Protein AF-A0A7S1CVJ6-F1 (afdb_monomer)

Sequence (421 aa):
GGTTYDSFAPVKKDFLSGALSEESLKKGLVDALNALLEPVRHHFTTNEHAKTLLEQVRRFKREGSSSTGSGVVKLVRRLNLVELGKVQPKSHLVVAPFPTATPTLQQAMTVLSQLRMTPTTTTTTAPRVLYLADWTARVVNACDADVKAITAFYDILVTALRALDPQLMESTTIVLQSEAILLDPSNYWVSVINVGRHFMLNHVMGEHMKDSDGVGEGVISRLMMVADVMGIEPASMALPADEVSSVVSNLVTRFYAEKLDGTTMQAPTITMNNGPLLLLHQRESIAHKTDNDEYFLLDDPKIAKSKMKKAFCEPGNTTFCPPITLSSTFCFPPSHGNDSLVIHRSPENGGDVAYTNQADLERDFGSGALHPGDLKAAASASMVSVLETVSKAIQSNNDANKGAKALKAFAKKKAKSKGKK

Structure (mmCIF, N/CA/C/O backbone):
data_AF-A0A7S1CVJ6-F1
#
_entry.id   AF-A0A7S1CVJ6-F1
#
loop_
_atom_site.group_PDB
_atom_site.id
_atom_site.type_symbol
_atom_site.label_atom_id
_atom_site.label_alt_id
_atom_site.label_comp_id
_atom_site.label_asym_id
_atom_site.label_entity_id
_atom_site.label_seq_id
_atom_site.pdbx_PDB_ins_code
_atom_site.Cartn_x
_atom_site.Cartn_y
_atom_site.Cartn_z
_atom_site.occupancy
_atom_site.B_iso_or_equiv
_atom_site.auth_seq_id
_atom_site.auth_comp_id
_atom_site.auth_asym_id
_atom_site.auth_atom_id
_atom_site.pdbx_PDB_model_num
ATOM 1 N N . GLY A 1 1 ? 64.429 -6.595 -43.659 1.00 52.88 1 GLY A N 1
ATOM 2 C CA . GLY A 1 1 ? 64.305 -8.054 -43.495 1.00 52.88 1 GLY A CA 1
ATOM 3 C C . GLY A 1 1 ? 63.113 -8.298 -42.608 1.00 52.88 1 GLY A C 1
ATOM 4 O O . GLY A 1 1 ? 63.052 -7.669 -41.564 1.00 52.88 1 GLY A O 1
ATOM 5 N N . GLY A 1 2 ? 62.122 -9.067 -43.055 1.00 71.88 2 GLY A N 1
ATOM 6 C CA . GLY A 1 2 ? 60.891 -9.268 -42.287 1.00 71.88 2 GLY A CA 1
ATOM 7 C C . GLY A 1 2 ? 61.152 -10.118 -41.046 1.00 71.88 2 GLY A C 1
ATOM 8 O O . GLY A 1 2 ? 61.259 -11.335 -41.159 1.00 71.88 2 GLY A O 1
ATOM 9 N N . THR A 1 3 ? 61.277 -9.484 -39.881 1.00 82.12 3 THR A N 1
ATOM 10 C CA . THR A 1 3 ? 61.295 -10.179 -38.589 1.00 82.12 3 THR A CA 1
ATOM 11 C C . THR A 1 3 ? 59.865 -10.582 -38.246 1.00 82.12 3 THR A C 1
ATOM 13 O O . THR A 1 3 ? 58.981 -9.728 -38.196 1.00 82.12 3 THR A O 1
ATOM 16 N N . THR A 1 4 ? 59.629 -11.875 -38.033 1.00 87.44 4 THR A N 1
ATOM 17 C CA . THR A 1 4 ? 58.337 -12.372 -37.544 1.00 87.44 4 THR A CA 1
ATOM 18 C C . THR A 1 4 ? 58.372 -12.415 -36.026 1.00 87.44 4 THR A C 1
ATOM 20 O O . THR A 1 4 ? 59.353 -12.866 -35.436 1.00 87.44 4 THR A O 1
ATOM 23 N N . TYR A 1 5 ? 57.310 -11.919 -35.400 1.00 88.56 5 TYR A N 1
ATOM 24 C CA . TYR A 1 5 ? 57.170 -11.890 -33.955 1.00 88.56 5 TYR A CA 1
ATOM 25 C C . TYR A 1 5 ? 55.996 -12.768 -33.526 1.00 88.56 5 TYR A C 1
ATOM 27 O O . TYR A 1 5 ? 54.845 -12.409 -33.754 1.00 88.56 5 TYR A O 1
ATOM 35 N N . ASP A 1 6 ? 56.281 -13.881 -32.852 1.00 88.88 6 ASP A N 1
ATOM 36 C CA . ASP A 1 6 ? 55.247 -14.838 -32.419 1.00 88.88 6 ASP A CA 1
ATOM 37 C C . ASP A 1 6 ? 54.726 -14.571 -30.998 1.00 88.88 6 ASP A C 1
ATOM 39 O O . ASP A 1 6 ? 53.837 -15.254 -30.494 1.00 88.88 6 ASP A O 1
ATOM 43 N N . SER A 1 7 ? 55.296 -13.582 -30.307 1.00 90.81 7 SER A N 1
ATOM 44 C CA . SER A 1 7 ? 54.853 -13.184 -28.974 1.00 90.81 7 SER A CA 1
ATOM 45 C C . SER A 1 7 ? 55.164 -11.720 -28.688 1.00 90.81 7 SER A C 1
ATOM 47 O O . SER A 1 7 ? 56.004 -11.087 -29.327 1.00 90.81 7 SER A O 1
ATOM 49 N N . PHE A 1 8 ? 54.477 -11.170 -27.689 1.00 92.94 8 PHE A N 1
ATOM 50 C CA . PHE A 1 8 ? 54.605 -9.767 -27.306 1.00 92.94 8 PHE A CA 1
ATOM 51 C C . PHE A 1 8 ? 56.007 -9.393 -26.793 1.00 92.94 8 PHE A C 1
ATOM 53 O O . PHE A 1 8 ? 56.494 -8.297 -27.070 1.00 92.94 8 PHE A O 1
ATOM 60 N N . ALA A 1 9 ? 56.667 -10.280 -26.041 1.00 95.31 9 ALA A N 1
ATOM 61 C CA . ALA A 1 9 ? 57.933 -9.960 -25.378 1.00 95.31 9 ALA A CA 1
ATOM 62 C C . ALA A 1 9 ? 59.070 -9.595 -26.366 1.00 95.31 9 ALA A C 1
ATOM 64 O O . ALA A 1 9 ? 59.722 -8.571 -26.147 1.00 95.31 9 ALA A O 1
ATOM 65 N N . PRO A 1 10 ? 59.273 -10.332 -27.475 1.00 92.50 10 PRO A N 1
ATOM 66 C CA . PRO A 1 10 ? 60.172 -9.941 -28.562 1.00 92.50 10 PRO A CA 1
ATOM 67 C C . PRO A 1 10 ? 59.823 -8.605 -29.238 1.00 92.50 10 PRO A C 1
ATOM 69 O O . PRO A 1 10 ? 60.713 -7.775 -29.398 1.00 92.50 10 PRO A O 1
ATOM 72 N N . VAL A 1 11 ? 58.543 -8.342 -29.550 1.00 92.62 11 VAL A N 1
ATOM 73 C CA . VAL A 1 11 ? 58.105 -7.056 -30.143 1.00 92.62 11 VAL A CA 1
ATOM 74 C C . VAL A 1 11 ? 58.477 -5.891 -29.229 1.00 92.62 11 VAL A C 1
ATOM 76 O O . VAL A 1 11 ? 59.042 -4.893 -29.670 1.00 92.62 11 VAL A O 1
ATOM 79 N N . LYS A 1 12 ? 58.182 -6.026 -27.928 1.00 93.75 12 LYS A N 1
ATOM 80 C CA . LYS A 1 12 ? 58.474 -5.003 -26.919 1.00 93.75 12 LYS A CA 1
ATOM 81 C C . LYS A 1 12 ? 59.975 -4.756 -26.792 1.00 93.75 12 LYS A C 1
ATOM 83 O O . LYS A 1 12 ? 60.391 -3.604 -26.708 1.00 93.75 12 LYS A O 1
ATOM 88 N N . LYS A 1 13 ? 60.779 -5.822 -26.754 1.00 94.75 13 LYS A N 1
ATOM 89 C CA . LYS A 1 13 ? 62.239 -5.726 -26.648 1.00 94.75 13 LYS A CA 1
ATOM 90 C C . LYS A 1 13 ? 62.827 -4.963 -27.835 1.00 94.75 13 LYS A C 1
ATOM 92 O O . LYS A 1 13 ? 63.611 -4.044 -27.619 1.00 94.75 13 LYS A O 1
ATOM 97 N N . ASP A 1 14 ? 62.428 -5.323 -29.051 1.00 93.50 14 ASP A N 1
ATOM 98 C CA . ASP A 1 14 ? 62.979 -4.738 -30.274 1.00 93.50 14 ASP A CA 1
ATOM 99 C C . ASP A 1 14 ? 62.490 -3.308 -30.509 1.00 93.50 14 ASP A C 1
ATOM 101 O O . ASP A 1 14 ? 63.237 -2.469 -31.005 1.00 93.50 14 ASP A O 1
ATOM 105 N N . PHE A 1 15 ? 61.263 -2.992 -30.094 1.00 93.69 15 PHE A N 1
ATOM 106 C CA . PHE A 1 15 ? 60.769 -1.620 -30.114 1.00 93.69 15 PHE A CA 1
ATOM 107 C C . PHE A 1 15 ? 61.536 -0.723 -29.128 1.00 93.69 15 PHE A C 1
ATOM 109 O O . PHE A 1 15 ? 61.982 0.360 -29.496 1.00 93.69 15 PHE A O 1
ATOM 116 N N . LEU A 1 16 ? 61.755 -1.185 -27.889 1.00 94.81 16 LEU A N 1
ATOM 117 C CA . LEU A 1 16 ? 62.480 -0.416 -26.866 1.00 94.81 16 LEU A CA 1
ATOM 118 C C . LEU A 1 16 ? 63.979 -0.265 -27.161 1.00 94.81 16 LEU A C 1
ATOM 120 O O . LEU A 1 16 ? 64.583 0.710 -26.723 1.00 94.81 16 LEU A O 1
ATOM 124 N N . SER A 1 17 ? 64.583 -1.212 -27.882 1.00 94.31 17 SER A N 1
ATOM 125 C CA . SER A 1 17 ? 65.990 -1.133 -28.290 1.00 94.31 17 SER A CA 1
ATOM 126 C C . SER A 1 17 ? 66.219 -0.270 -29.538 1.00 94.31 17 SER A C 1
ATOM 128 O O . SER A 1 17 ? 67.367 -0.064 -29.925 1.00 94.31 17 SER A O 1
ATOM 130 N N . GLY A 1 18 ? 65.149 0.223 -30.176 1.00 92.06 18 GLY A N 1
ATOM 131 C CA . GLY A 1 18 ? 65.205 0.964 -31.440 1.00 92.06 18 GLY A CA 1
ATOM 132 C C . GLY A 1 18 ? 65.397 0.082 -32.680 1.00 92.06 18 GLY A C 1
ATOM 133 O O . GLY A 1 18 ? 65.480 0.606 -33.789 1.00 92.06 18 GLY A O 1
ATOM 134 N N . ALA A 1 19 ? 65.444 -1.245 -32.516 1.00 90.94 19 ALA A N 1
ATOM 135 C CA . ALA A 1 19 ? 65.554 -2.204 -33.615 1.00 90.94 19 ALA A CA 1
ATOM 136 C C . ALA A 1 19 ? 64.260 -2.311 -34.448 1.00 90.94 19 ALA A C 1
ATOM 138 O O . ALA A 1 19 ? 64.316 -2.622 -35.637 1.00 90.94 19 ALA A O 1
ATOM 139 N N . LEU A 1 20 ? 63.103 -2.019 -33.845 1.00 90.38 20 LEU A N 1
ATOM 140 C CA . LEU A 1 20 ? 61.812 -1.877 -34.515 1.00 90.38 20 LEU A CA 1
ATOM 141 C C . LEU A 1 20 ? 61.355 -0.415 -34.439 1.00 90.38 20 LEU A C 1
ATOM 143 O O . LEU A 1 20 ? 61.120 0.106 -33.352 1.00 90.38 20 LEU A O 1
ATOM 147 N N . SER A 1 21 ? 61.198 0.248 -35.589 1.00 93.19 21 SER A N 1
ATOM 148 C CA . SER A 1 21 ? 60.715 1.634 -35.628 1.00 93.19 21 SER A CA 1
ATOM 149 C C . SER A 1 21 ? 59.211 1.735 -35.351 1.00 93.19 21 SER A C 1
ATOM 151 O O . SER A 1 21 ? 58.447 0.812 -35.642 1.00 93.19 21 SER A O 1
ATOM 153 N N . GLU A 1 22 ? 58.764 2.889 -34.847 1.00 95.12 22 GLU A N 1
ATOM 154 C CA . GLU A 1 22 ? 57.338 3.205 -34.658 1.00 95.12 22 GLU A CA 1
ATOM 155 C C . GLU A 1 22 ? 56.528 3.019 -35.946 1.00 95.12 22 GLU A C 1
ATOM 157 O O . GLU A 1 22 ? 55.442 2.442 -35.921 1.00 95.12 22 GLU A O 1
ATOM 162 N N . GLU A 1 23 ? 57.073 3.463 -37.078 1.00 94.25 23 GLU A N 1
ATOM 163 C CA . GLU A 1 23 ? 56.439 3.321 -38.388 1.00 94.25 23 GLU A CA 1
ATOM 164 C C . GLU A 1 23 ? 56.254 1.848 -38.772 1.00 94.25 23 GLU A C 1
ATOM 166 O O . GLU A 1 23 ? 55.163 1.443 -39.174 1.00 94.25 23 GLU A O 1
ATOM 171 N N . SER A 1 24 ? 57.291 1.026 -38.582 1.00 90.69 24 SER A N 1
ATOM 172 C CA . SER A 1 24 ? 57.249 -0.404 -38.906 1.00 90.69 24 SER A CA 1
ATOM 173 C C . SER A 1 24 ? 56.272 -1.159 -38.007 1.00 90.69 24 SER A C 1
ATOM 175 O O . SER A 1 24 ? 55.518 -2.004 -38.490 1.00 90.69 24 SER A O 1
ATOM 177 N N . LEU A 1 25 ? 56.238 -0.820 -36.714 1.00 92.00 25 LEU A N 1
ATOM 178 C CA . LEU A 1 25 ? 55.293 -1.395 -35.760 1.00 92.00 25 LEU A CA 1
ATOM 179 C C . LEU A 1 25 ? 53.846 -1.022 -36.108 1.00 92.00 25 LEU A C 1
ATOM 181 O O . LEU A 1 25 ? 52.986 -1.901 -36.169 1.00 92.00 25 LEU A O 1
ATOM 185 N N . LYS A 1 26 ? 53.567 0.263 -36.378 1.00 94.81 26 LYS A N 1
ATOM 186 C CA . LYS A 1 26 ? 52.229 0.718 -36.791 1.00 94.81 26 LYS A CA 1
ATOM 187 C C . LYS A 1 26 ? 51.793 0.059 -38.092 1.00 94.81 26 LYS A C 1
ATOM 189 O O . LYS A 1 26 ? 50.651 -0.377 -38.179 1.00 94.81 26 LYS A O 1
ATOM 194 N N . LYS A 1 27 ? 52.686 -0.048 -39.078 1.00 93.38 27 LYS A N 1
ATOM 195 C CA . LYS A 1 27 ? 52.392 -0.696 -40.360 1.00 93.38 27 LYS A CA 1
ATOM 196 C C . LYS A 1 27 ? 52.044 -2.173 -40.180 1.00 93.38 27 LYS A C 1
ATOM 198 O O . LYS A 1 27 ? 50.977 -2.591 -40.616 1.00 93.38 27 LYS A O 1
ATOM 203 N N . GLY A 1 28 ? 52.876 -2.927 -39.458 1.00 91.69 28 GLY A N 1
ATOM 204 C CA . GLY A 1 28 ? 52.599 -4.335 -39.159 1.00 91.69 28 GLY A CA 1
ATOM 205 C C . GLY A 1 28 ? 51.287 -4.529 -38.393 1.00 91.69 28 GLY A C 1
ATOM 206 O O . GLY A 1 28 ? 50.526 -5.449 -38.687 1.00 91.69 28 GLY A O 1
ATOM 207 N N . LEU A 1 29 ? 50.970 -3.622 -37.461 1.00 92.31 29 LEU A N 1
ATOM 208 C CA . LEU A 1 29 ? 49.693 -3.632 -36.749 1.00 92.31 29 LEU A CA 1
ATOM 209 C C . LEU A 1 29 ? 48.504 -3.324 -37.673 1.00 92.31 29 LEU A C 1
ATOM 211 O O . LEU A 1 29 ? 47.480 -3.992 -37.571 1.00 92.31 29 LEU A O 1
ATOM 215 N N . VAL A 1 30 ? 48.617 -2.341 -38.570 1.00 96.00 30 VAL A N 1
ATOM 216 C CA . VAL A 1 30 ? 47.571 -2.015 -39.556 1.00 96.00 30 VAL A CA 1
ATOM 217 C C . VAL A 1 30 ? 47.291 -3.210 -40.461 1.00 96.00 30 VAL A C 1
ATOM 219 O O . VAL A 1 30 ? 46.125 -3.541 -40.676 1.00 96.00 30 VAL A O 1
ATOM 222 N N . ASP A 1 31 ? 48.333 -3.883 -40.944 1.00 93.69 31 ASP A N 1
ATOM 223 C CA . ASP A 1 31 ? 48.201 -5.057 -41.807 1.00 93.69 31 ASP A CA 1
ATOM 224 C C . ASP A 1 31 ? 47.514 -6.213 -41.063 1.00 93.69 31 ASP A C 1
ATOM 226 O O . ASP A 1 31 ? 46.542 -6.786 -41.563 1.00 93.69 31 ASP A O 1
ATOM 230 N N . ALA A 1 32 ? 47.937 -6.488 -39.824 1.00 92.31 32 ALA A N 1
ATOM 231 C CA . ALA A 1 32 ? 47.310 -7.497 -38.973 1.00 92.31 32 ALA A CA 1
ATOM 232 C C . ALA A 1 32 ? 45.837 -7.168 -38.663 1.00 92.31 32 ALA A C 1
ATOM 234 O O . ALA A 1 32 ? 44.971 -8.036 -38.770 1.00 92.31 32 ALA A O 1
ATOM 235 N N . LEU A 1 33 ? 45.521 -5.912 -38.326 1.00 96.44 33 LEU A N 1
ATOM 236 C CA . LEU A 1 33 ? 44.147 -5.471 -38.065 1.00 96.44 33 LEU A CA 1
ATOM 237 C C . LEU A 1 33 ? 43.274 -5.544 -39.318 1.00 96.44 33 LEU A C 1
ATOM 239 O O . LEU A 1 33 ? 42.121 -5.954 -39.229 1.00 96.44 33 LEU A O 1
ATOM 243 N N . ASN A 1 34 ? 43.798 -5.167 -40.485 1.00 96.56 34 ASN A N 1
ATOM 244 C CA . ASN A 1 34 ? 43.068 -5.283 -41.742 1.00 96.56 34 ASN A CA 1
ATOM 245 C C . ASN A 1 34 ? 42.737 -6.741 -42.050 1.00 96.56 34 ASN A C 1
ATOM 247 O O . ASN A 1 34 ? 41.580 -7.028 -42.341 1.00 96.56 34 ASN A O 1
ATOM 251 N N . ALA A 1 35 ? 43.704 -7.652 -41.910 1.00 95.94 35 ALA A N 1
ATOM 252 C CA . ALA A 1 35 ? 43.475 -9.080 -42.103 1.00 95.94 35 ALA A CA 1
ATOM 253 C C . ALA A 1 35 ? 42.419 -9.634 -41.130 1.00 95.94 35 ALA A C 1
ATOM 255 O O . ALA A 1 35 ? 41.528 -10.373 -41.543 1.00 95.94 35 ALA A O 1
ATOM 256 N N . LEU A 1 36 ? 42.470 -9.233 -39.854 1.00 96.88 36 LEU A N 1
ATOM 257 C CA . LEU A 1 36 ? 41.493 -9.648 -38.840 1.00 96.88 36 LEU A CA 1
ATOM 258 C C . LEU A 1 36 ? 40.083 -9.095 -39.099 1.00 96.88 36 LEU A C 1
ATOM 260 O O . LEU A 1 36 ? 39.096 -9.780 -38.837 1.00 96.88 36 LEU A O 1
ATOM 264 N N . LEU A 1 37 ? 39.972 -7.858 -39.589 1.00 96.81 37 LEU A N 1
ATOM 265 C CA . LEU A 1 37 ? 38.686 -7.199 -39.833 1.00 96.81 37 LEU A CA 1
ATOM 266 C C . LEU A 1 37 ? 38.072 -7.553 -41.191 1.00 96.81 37 LEU A C 1
ATOM 268 O O . LEU A 1 37 ? 36.874 -7.337 -41.377 1.00 96.81 37 LEU A O 1
ATOM 272 N N . GLU A 1 38 ? 38.852 -8.079 -42.136 1.00 97.25 38 GLU A N 1
ATOM 273 C CA . GLU A 1 38 ? 38.389 -8.345 -43.499 1.00 97.25 38 GLU A CA 1
ATOM 274 C C . GLU A 1 38 ? 37.181 -9.294 -43.567 1.00 97.25 38 GLU A C 1
ATOM 276 O O . GLU A 1 38 ? 36.209 -8.938 -44.235 1.00 97.25 38 GLU A O 1
ATOM 281 N N . PRO A 1 39 ? 37.121 -10.418 -42.822 1.00 97.56 39 PRO A N 1
ATOM 282 C CA . PRO A 1 39 ? 35.926 -11.264 -42.809 1.00 97.56 39 PRO A CA 1
ATOM 283 C C . PRO A 1 39 ? 34.662 -10.522 -42.342 1.00 97.56 39 PRO A C 1
ATOM 285 O O . PRO A 1 39 ? 33.573 -10.742 -42.873 1.00 97.56 39 PRO A O 1
ATOM 288 N N . VAL A 1 40 ? 34.798 -9.598 -41.381 1.00 96.56 40 VAL A N 1
ATOM 289 C CA . VAL A 1 40 ? 33.684 -8.768 -40.891 1.00 96.56 40 VAL A CA 1
ATOM 290 C C . VAL A 1 40 ? 33.264 -7.761 -41.961 1.00 96.56 40 VAL A C 1
ATOM 292 O O . VAL A 1 40 ? 32.075 -7.639 -42.252 1.00 96.56 40 VAL A O 1
ATOM 295 N N . ARG A 1 41 ? 34.224 -7.068 -42.590 1.00 96.00 41 ARG A N 1
ATOM 296 C CA . ARG A 1 41 ? 33.953 -6.133 -43.697 1.00 96.00 41 ARG A CA 1
ATOM 297 C C . ARG A 1 41 ? 33.228 -6.839 -44.834 1.00 96.00 41 ARG A C 1
ATOM 299 O O . ARG A 1 41 ? 32.205 -6.338 -45.290 1.00 96.00 41 ARG A O 1
ATOM 306 N N . HIS A 1 42 ? 33.714 -8.015 -45.217 1.00 96.38 42 HIS A N 1
ATOM 307 C CA . HIS A 1 42 ? 33.117 -8.847 -46.248 1.00 96.38 42 HIS A CA 1
ATOM 308 C C . HIS A 1 42 ? 31.670 -9.240 -45.913 1.00 96.38 42 HIS A C 1
ATOM 310 O O . HIS A 1 42 ? 30.793 -9.153 -46.769 1.00 96.38 42 HIS A O 1
ATOM 316 N N . HIS A 1 43 ? 31.370 -9.608 -44.663 1.00 96.62 43 HIS A N 1
ATOM 317 C CA . HIS A 1 43 ? 29.996 -9.917 -44.254 1.00 96.62 43 HIS A CA 1
ATOM 318 C C . HIS A 1 43 ? 29.057 -8.705 -44.391 1.00 96.62 43 HIS A C 1
ATOM 320 O O . HIS A 1 43 ? 27.960 -8.829 -44.931 1.00 96.62 43 HIS A O 1
ATOM 326 N N . PHE A 1 44 ? 29.496 -7.516 -43.965 1.00 97.00 44 PHE A N 1
ATOM 327 C CA . PHE A 1 44 ? 28.702 -6.284 -44.064 1.00 97.00 44 PHE A CA 1
ATOM 328 C C . PHE A 1 44 ? 28.581 -5.718 -45.491 1.00 97.00 44 PHE A C 1
ATOM 330 O O . PHE A 1 44 ? 27.743 -4.843 -45.715 1.00 97.00 44 PHE A O 1
ATOM 337 N N . THR A 1 45 ? 29.388 -6.182 -46.451 1.00 94.25 45 THR A N 1
ATOM 338 C CA . THR A 1 45 ? 29.253 -5.816 -47.873 1.00 94.25 45 THR A CA 1
ATOM 339 C C . THR A 1 45 ? 28.422 -6.811 -48.673 1.00 94.25 45 THR A C 1
ATOM 341 O O . THR A 1 45 ? 27.754 -6.398 -49.616 1.00 94.25 45 THR A O 1
ATOM 344 N N . THR A 1 46 ? 28.446 -8.095 -48.310 1.00 95.56 46 THR A N 1
ATOM 345 C CA . THR A 1 46 ? 27.785 -9.173 -49.070 1.00 95.56 46 THR A CA 1
ATOM 346 C C . THR A 1 46 ? 26.418 -9.581 -48.526 1.00 95.56 46 THR A C 1
ATOM 348 O O . THR A 1 46 ? 25.630 -10.182 -49.253 1.00 95.56 46 THR A O 1
ATOM 351 N N . ASN A 1 47 ? 26.102 -9.262 -47.268 1.00 97.69 47 ASN A N 1
ATOM 352 C CA . ASN A 1 47 ? 24.804 -9.552 -46.668 1.00 97.69 47 ASN A CA 1
ATOM 353 C C . ASN A 1 47 ? 23.921 -8.292 -46.617 1.00 97.69 47 ASN A C 1
ATOM 355 O O . ASN A 1 47 ? 24.200 -7.357 -45.865 1.00 97.69 47 ASN A O 1
ATOM 359 N N . GLU A 1 48 ? 22.821 -8.287 -47.375 1.00 95.19 48 GLU A N 1
ATOM 360 C CA . GLU A 1 48 ? 21.907 -7.136 -47.487 1.00 95.19 48 GLU A CA 1
ATOM 361 C C . GLU A 1 48 ? 21.275 -6.714 -46.148 1.00 95.19 48 GLU A C 1
ATOM 363 O O . GLU A 1 48 ? 21.128 -5.521 -45.867 1.00 95.19 48 GLU A O 1
ATOM 368 N N . HIS A 1 49 ? 20.953 -7.669 -45.269 1.00 94.62 49 HIS A N 1
ATOM 369 C CA . HIS A 1 49 ? 20.409 -7.355 -43.947 1.00 94.62 49 HIS A CA 1
ATOM 370 C C . HIS A 1 49 ? 21.467 -6.685 -43.054 1.00 94.62 49 HIS A C 1
ATOM 372 O O . HIS A 1 49 ? 21.205 -5.642 -42.455 1.00 94.62 49 HIS A O 1
ATOM 378 N N . ALA A 1 50 ? 22.690 -7.223 -43.012 1.00 94.50 50 ALA A N 1
ATOM 379 C CA . ALA A 1 50 ? 23.796 -6.634 -42.255 1.00 94.50 50 ALA A CA 1
ATOM 380 C C . ALA A 1 50 ? 24.165 -5.231 -42.766 1.00 94.50 50 ALA A C 1
ATOM 382 O O . ALA A 1 50 ? 24.373 -4.312 -41.970 1.00 94.50 50 ALA A O 1
ATOM 383 N N . LYS A 1 51 ? 24.191 -5.041 -44.089 1.00 94.69 51 LYS A N 1
ATOM 384 C CA . LYS A 1 51 ? 24.414 -3.742 -44.732 1.00 94.69 51 LYS A CA 1
ATOM 385 C C . LYS A 1 51 ? 23.367 -2.714 -44.299 1.00 94.69 51 LYS A C 1
ATOM 387 O O . LYS A 1 51 ? 23.728 -1.618 -43.870 1.00 94.69 51 LYS A O 1
ATOM 392 N N . THR A 1 52 ? 22.092 -3.109 -44.308 1.00 94.81 52 THR A N 1
ATOM 393 C CA . THR A 1 52 ? 20.974 -2.277 -43.836 1.00 94.81 52 THR A CA 1
ATOM 394 C C . THR A 1 52 ? 21.152 -1.867 -42.368 1.00 94.81 52 THR A C 1
ATOM 396 O O . THR A 1 52 ? 21.022 -0.689 -42.030 1.00 94.81 52 THR A O 1
ATOM 399 N N . LEU A 1 53 ? 21.518 -2.806 -41.488 1.00 94.25 53 LEU A N 1
ATOM 400 C CA . LEU A 1 53 ? 21.787 -2.513 -40.073 1.00 94.25 53 LEU A CA 1
ATOM 401 C C . LEU A 1 53 ? 22.959 -1.533 -39.897 1.00 94.25 53 LEU A C 1
ATOM 403 O O . LEU A 1 53 ? 22.880 -0.598 -39.097 1.00 94.25 53 LEU A O 1
ATOM 407 N N . LEU A 1 54 ? 24.043 -1.701 -40.658 1.00 93.12 54 LEU A N 1
ATOM 408 C CA . LEU A 1 54 ? 25.196 -0.799 -40.611 1.00 93.12 54 LEU A CA 1
ATOM 409 C C . LEU A 1 54 ? 24.830 0.621 -41.065 1.00 93.12 54 LEU A C 1
ATOM 411 O O . LEU A 1 54 ? 25.298 1.601 -40.479 1.00 93.12 54 LEU A O 1
ATOM 415 N N . GLU A 1 55 ? 23.984 0.755 -42.083 1.00 91.88 55 GLU A N 1
ATOM 416 C CA . GLU A 1 55 ? 23.467 2.048 -42.535 1.00 91.88 55 GLU A CA 1
ATOM 417 C C . GLU A 1 55 ? 22.597 2.730 -41.473 1.00 91.88 55 GLU A C 1
ATOM 419 O O . GLU A 1 55 ? 22.763 3.933 -41.240 1.00 91.88 55 GLU A O 1
ATOM 424 N N . GLN A 1 56 ? 21.748 1.972 -40.772 1.00 90.19 56 GLN A N 1
ATOM 425 C CA . GLN A 1 56 ? 20.966 2.473 -39.637 1.00 90.19 56 GLN A CA 1
ATOM 426 C C . GLN A 1 56 ? 21.867 2.971 -38.499 1.00 90.19 56 GLN A C 1
ATOM 428 O O . GLN A 1 56 ? 21.703 4.096 -38.030 1.00 90.19 56 GLN A O 1
ATOM 433 N N . VAL A 1 57 ? 22.885 2.200 -38.102 1.00 90.00 57 VAL A N 1
ATOM 434 C CA . VAL A 1 57 ? 23.851 2.621 -37.068 1.00 90.00 57 VAL A CA 1
ATOM 435 C C . VAL A 1 57 ? 24.601 3.887 -37.493 1.00 90.00 57 VAL A C 1
ATOM 437 O O . VAL A 1 57 ? 24.764 4.823 -36.705 1.00 90.00 57 VAL A O 1
ATOM 440 N N . ARG A 1 58 ? 25.027 3.966 -38.760 1.00 90.62 58 ARG A N 1
ATOM 441 C CA . ARG A 1 58 ? 25.663 5.171 -39.316 1.00 90.62 58 ARG A CA 1
ATOM 442 C C . ARG A 1 58 ? 24.718 6.371 -39.302 1.00 90.62 58 ARG A C 1
ATOM 444 O O . ARG A 1 58 ? 25.178 7.485 -39.065 1.00 90.62 58 ARG A O 1
ATOM 451 N N . ARG A 1 59 ? 23.421 6.162 -39.542 1.00 89.50 59 ARG A N 1
ATOM 452 C CA . ARG A 1 59 ? 22.394 7.204 -39.447 1.00 89.50 59 ARG A CA 1
ATOM 453 C C . ARG A 1 59 ? 22.258 7.723 -38.018 1.00 89.50 59 ARG A C 1
ATOM 455 O O . ARG A 1 59 ? 22.378 8.928 -37.832 1.00 89.50 59 ARG A O 1
ATOM 462 N N . PHE A 1 60 ? 22.149 6.846 -37.022 1.00 85.75 60 PHE A N 1
ATOM 463 C CA . PHE A 1 60 ? 22.103 7.258 -35.613 1.00 85.75 60 PHE A CA 1
ATOM 464 C C . PHE A 1 60 ? 23.346 8.042 -35.187 1.00 85.75 60 PHE A C 1
ATOM 466 O O . PHE A 1 60 ? 23.236 9.016 -34.450 1.00 85.75 60 PHE A O 1
ATOM 473 N N . LYS A 1 61 ? 24.531 7.684 -35.701 1.00 84.38 61 LYS A N 1
ATOM 474 C CA . LYS A 1 61 ? 25.762 8.449 -35.451 1.00 84.38 61 LYS A CA 1
ATOM 475 C C . LYS A 1 61 ? 25.714 9.868 -36.037 1.00 84.38 61 LYS A C 1
ATOM 477 O O . LYS A 1 61 ? 26.311 10.768 -35.460 1.00 84.38 61 LYS A O 1
ATOM 482 N N . ARG A 1 62 ? 25.027 10.070 -37.169 1.00 86.19 62 ARG A N 1
ATOM 483 C CA . ARG A 1 62 ? 24.830 11.399 -37.780 1.00 86.19 62 ARG A CA 1
ATOM 484 C C . ARG A 1 62 ? 23.765 12.219 -37.053 1.00 86.19 62 ARG A C 1
ATOM 486 O O . ARG A 1 62 ? 23.926 13.421 -36.912 1.00 86.19 62 ARG A O 1
ATOM 493 N N . GLU A 1 63 ? 22.699 11.568 -36.597 1.00 79.31 63 GLU A N 1
ATOM 494 C CA . GLU A 1 63 ? 21.602 12.202 -35.849 1.00 79.31 63 GLU A CA 1
ATOM 495 C C . GLU A 1 63 ? 21.981 12.483 -34.377 1.00 79.31 63 GLU A C 1
ATOM 497 O O . GLU A 1 63 ? 21.384 13.329 -33.710 1.00 79.31 63 GLU A O 1
ATOM 502 N N . GLY A 1 64 ? 23.006 11.802 -33.860 1.00 57.81 64 GLY A N 1
ATOM 503 C CA . GLY A 1 64 ? 23.487 11.912 -32.486 1.00 57.81 64 GLY A CA 1
ATOM 504 C C . GLY A 1 64 ? 24.279 13.188 -32.203 1.00 57.81 64 GLY A C 1
ATOM 505 O O . GLY A 1 64 ? 25.503 13.139 -32.124 1.00 57.81 64 GLY A O 1
ATOM 506 N N . SER A 1 65 ? 23.580 14.318 -32.046 1.00 53.69 65 SER A N 1
ATOM 507 C CA . SER A 1 65 ? 23.938 15.483 -31.191 1.00 53.69 65 SER A CA 1
ATOM 508 C C . SER A 1 65 ? 22.969 16.670 -31.336 1.00 53.69 65 SER A C 1
ATOM 510 O O . SER A 1 65 ? 23.039 17.605 -30.545 1.00 53.69 65 SER A O 1
ATOM 512 N N . SER A 1 66 ? 22.023 16.635 -32.281 1.00 52.75 66 SER A N 1
ATOM 513 C CA . SER A 1 66 ? 20.985 17.666 -32.427 1.00 52.75 66 SER A CA 1
ATOM 514 C C . SER A 1 66 ? 19.614 17.033 -32.675 1.00 52.75 66 SER A C 1
ATOM 516 O O . SER A 1 66 ? 19.229 16.719 -33.793 1.00 52.75 66 SER A O 1
ATOM 518 N N . SER A 1 67 ? 18.848 16.822 -31.607 1.00 48.91 67 SER A N 1
ATOM 519 C CA . SER A 1 67 ? 17.403 16.591 -31.729 1.00 48.91 67 SER A CA 1
ATOM 520 C C . SER A 1 67 ? 16.654 17.305 -30.610 1.00 48.91 67 SER A C 1
ATOM 522 O O . SER A 1 67 ? 15.983 16.716 -29.767 1.00 48.91 67 SER A O 1
ATOM 524 N N . THR A 1 68 ? 16.765 18.629 -30.620 1.00 45.91 68 THR A N 1
ATOM 525 C CA . THR A 1 68 ? 15.670 19.491 -30.185 1.00 45.91 68 THR A CA 1
ATOM 526 C C . THR A 1 68 ? 14.614 19.518 -31.290 1.00 45.91 68 THR A C 1
ATOM 528 O O . THR A 1 68 ? 14.893 19.914 -32.414 1.00 45.91 68 THR A O 1
ATOM 531 N N . GLY A 1 69 ? 13.392 19.108 -30.945 1.00 50.94 69 GLY A N 1
ATOM 532 C CA . GLY A 1 69 ? 12.172 19.518 -31.640 1.00 50.94 69 GLY A CA 1
ATOM 533 C C . GLY A 1 69 ? 11.859 18.823 -32.965 1.00 50.94 69 GLY A C 1
ATOM 534 O O . GLY A 1 69 ? 12.071 19.383 -34.033 1.00 50.94 69 GLY A O 1
ATOM 535 N N . SER A 1 70 ? 11.180 17.678 -32.904 1.00 42.72 70 SER A N 1
ATOM 536 C CA . SER A 1 70 ? 10.112 17.417 -33.876 1.00 42.72 70 SER A CA 1
ATOM 537 C C . SER A 1 70 ? 8.795 17.517 -33.121 1.00 42.72 70 SER A C 1
ATOM 539 O O . SER A 1 70 ? 8.631 16.801 -32.135 1.00 42.72 70 SER A O 1
ATOM 541 N N . GLY A 1 71 ? 7.879 18.382 -33.567 1.00 47.09 71 GLY A N 1
ATOM 542 C CA . GLY A 1 71 ? 6.527 18.581 -33.018 1.00 47.09 71 GLY A CA 1
ATOM 543 C C . GLY A 1 71 ? 5.586 17.378 -33.175 1.00 47.09 71 GLY A C 1
ATOM 544 O O . GLY A 1 71 ? 4.393 17.542 -33.398 1.00 47.09 71 GLY A O 1
ATOM 545 N N . VAL A 1 72 ? 6.128 16.165 -33.094 1.00 49.34 72 VAL A N 1
ATOM 546 C CA . VAL A 1 72 ? 5.383 14.922 -32.948 1.00 49.34 72 VAL A CA 1
ATOM 547 C C . VAL A 1 72 ? 5.068 14.794 -31.463 1.00 49.34 72 VAL A C 1
ATOM 549 O O . VAL A 1 72 ? 5.994 14.760 -30.651 1.00 49.34 72 VAL A O 1
ATOM 552 N N . VAL A 1 73 ? 3.780 14.735 -31.107 1.00 52.06 73 VAL A N 1
ATOM 553 C CA . VAL A 1 73 ? 3.343 14.404 -29.742 1.00 52.06 73 VAL A CA 1
ATOM 554 C C . VAL A 1 73 ? 4.069 13.127 -29.333 1.00 52.06 73 VAL A C 1
ATOM 556 O O . VAL A 1 73 ? 3.928 12.080 -29.970 1.00 52.06 73 VAL A O 1
ATOM 559 N N . LYS A 1 74 ? 4.936 13.235 -28.329 1.00 61.09 74 LYS A N 1
ATOM 560 C CA . LYS A 1 74 ? 5.818 12.143 -27.939 1.00 61.09 74 LYS A CA 1
ATOM 561 C C . LYS A 1 74 ? 4.968 11.109 -27.214 1.00 61.09 74 LYS A C 1
ATOM 563 O O . LYS A 1 74 ? 4.655 11.286 -26.045 1.00 61.09 74 LYS A O 1
ATOM 568 N N . LEU A 1 75 ? 4.579 10.043 -27.915 1.00 66.94 75 LEU A N 1
ATOM 569 C CA . LEU A 1 75 ? 3.805 8.957 -27.319 1.00 66.94 75 LEU A CA 1
ATOM 570 C C . LEU A 1 75 ? 4.536 8.433 -26.074 1.00 66.94 75 LEU A C 1
ATOM 572 O O . LEU A 1 75 ? 5.643 7.891 -26.169 1.00 66.94 75 LEU A O 1
ATOM 576 N N . VAL A 1 76 ? 3.920 8.604 -24.907 1.00 76.38 76 VAL A N 1
ATOM 577 C CA . VAL A 1 76 ? 4.449 8.091 -23.644 1.00 76.38 76 VAL A CA 1
ATOM 578 C C . VAL A 1 76 ? 4.152 6.598 -23.605 1.00 76.38 76 VAL A C 1
ATOM 580 O O . VAL A 1 76 ? 3.016 6.188 -23.397 1.00 76.38 76 VAL A O 1
ATOM 583 N N . ARG A 1 77 ? 5.178 5.771 -23.826 1.00 84.19 77 ARG A N 1
ATOM 584 C CA . ARG A 1 77 ? 5.069 4.323 -23.614 1.00 84.19 77 ARG A CA 1
ATOM 585 C C . ARG A 1 77 ? 4.911 4.045 -22.124 1.00 84.19 77 ARG A C 1
ATOM 587 O O . ARG A 1 77 ? 5.853 4.271 -21.366 1.00 84.19 77 ARG A O 1
ATOM 594 N N . ARG A 1 78 ? 3.728 3.571 -21.743 1.00 91.62 78 ARG A N 1
ATOM 595 C CA . ARG A 1 78 ? 3.353 3.191 -20.379 1.00 91.62 78 ARG A CA 1
ATOM 596 C C . ARG A 1 78 ? 2.233 2.157 -20.404 1.00 91.62 78 ARG A C 1
ATOM 598 O O . ARG A 1 78 ? 1.527 2.047 -21.402 1.00 91.62 78 ARG A O 1
ATOM 605 N N . LEU A 1 79 ? 2.052 1.449 -19.293 1.00 94.94 79 LEU A N 1
ATOM 606 C CA . LEU A 1 79 ? 0.770 0.817 -18.991 1.00 94.94 79 LEU A CA 1
ATOM 607 C C . LEU A 1 79 ? -0.323 1.903 -18.997 1.00 94.94 79 LEU A C 1
ATOM 609 O O . LEU A 1 79 ? -0.091 2.993 -18.478 1.00 94.94 79 LEU A O 1
ATOM 613 N N . ASN A 1 80 ? -1.491 1.623 -19.575 1.00 95.50 80 ASN A N 1
ATOM 614 C CA . ASN A 1 80 ? -2.635 2.536 -19.557 1.00 95.50 80 ASN A CA 1
ATOM 615 C C . ASN A 1 80 ? -3.900 1.786 -19.127 1.00 95.50 80 ASN A C 1
ATOM 617 O O . ASN A 1 80 ? -4.589 1.163 -19.932 1.00 95.50 80 ASN A O 1
ATOM 621 N N . LEU A 1 81 ? -4.203 1.827 -17.829 1.00 97.19 81 LEU A N 1
ATOM 622 C CA . LEU A 1 81 ? -5.340 1.103 -17.262 1.00 97.19 81 LEU A CA 1
ATOM 623 C C . LEU A 1 81 ? -6.694 1.724 -17.629 1.00 97.19 81 LEU A C 1
ATOM 625 O O . LEU A 1 81 ? -7.708 1.029 -17.541 1.00 97.19 81 LEU A O 1
ATOM 629 N N . VAL A 1 82 ? -6.719 2.990 -18.058 1.00 95.31 82 VAL A N 1
ATOM 630 C CA . VAL A 1 82 ? -7.931 3.652 -18.560 1.00 95.31 82 VAL A CA 1
ATOM 631 C C . VAL A 1 82 ? -8.298 3.093 -19.935 1.00 95.31 82 VAL A C 1
ATOM 633 O O . VAL A 1 82 ? -9.422 2.635 -20.126 1.00 95.31 82 VAL A O 1
ATOM 636 N N . GLU A 1 83 ? -7.347 3.051 -20.873 1.00 94.56 83 GLU A N 1
ATOM 637 C CA . GLU A 1 83 ? -7.561 2.473 -22.214 1.00 94.56 83 GLU A CA 1
ATOM 638 C C . GLU A 1 83 ? -7.905 0.979 -22.157 1.00 94.56 83 GLU A C 1
ATOM 640 O O . GLU A 1 83 ? -8.712 0.493 -22.947 1.00 94.56 83 GLU A O 1
ATOM 645 N N . LEU A 1 84 ? -7.346 0.256 -21.182 1.00 96.50 84 LEU A N 1
ATOM 646 C CA . LEU A 1 84 ? -7.651 -1.155 -20.930 1.00 96.50 84 LEU A CA 1
ATOM 647 C C . LEU A 1 84 ? -8.983 -1.380 -20.184 1.00 96.50 84 LEU A C 1
ATOM 649 O O . LEU A 1 84 ? -9.326 -2.527 -19.884 1.00 96.50 84 LEU A O 1
ATOM 653 N N . GLY A 1 85 ? -9.719 -0.316 -19.842 1.00 96.75 85 GLY A N 1
ATOM 654 C CA . GLY A 1 85 ? -11.018 -0.389 -19.166 1.00 96.75 85 GLY A CA 1
ATOM 655 C C . GLY A 1 85 ? -10.960 -0.941 -17.737 1.00 96.75 85 GLY A C 1
ATOM 656 O O . GLY A 1 85 ? -11.944 -1.498 -17.254 1.00 96.75 85 GLY A O 1
ATOM 657 N N . LYS A 1 86 ? -9.805 -0.845 -17.067 1.00 97.38 86 LYS A N 1
ATOM 658 C CA . LYS A 1 86 ? -9.593 -1.351 -15.698 1.00 97.38 86 LYS A CA 1
ATOM 659 C C . LYS A 1 86 ? -9.826 -0.300 -14.625 1.00 97.38 86 LYS A C 1
ATOM 661 O O . LYS A 1 86 ? -10.179 -0.656 -13.506 1.00 97.38 86 LYS A O 1
ATOM 666 N N . VAL A 1 87 ? -9.642 0.974 -14.959 1.00 96.94 87 VAL A N 1
ATOM 667 C CA . VAL A 1 87 ? -9.949 2.109 -14.081 1.00 96.94 87 VAL A CA 1
ATOM 668 C C . VAL A 1 87 ? -10.676 3.188 -14.873 1.00 96.94 87 VAL A C 1
ATOM 670 O O . VAL A 1 87 ? -10.508 3.307 -16.085 1.00 96.94 87 VAL A O 1
ATOM 673 N N . GLN A 1 88 ? -11.496 3.981 -14.189 1.00 93.38 88 GLN A N 1
ATOM 674 C CA . GLN A 1 88 ? -12.122 5.149 -14.802 1.00 93.38 88 GLN A CA 1
ATOM 675 C C . GLN A 1 88 ? -11.138 6.331 -14.818 1.00 93.38 88 GLN A C 1
ATOM 677 O O . GLN A 1 88 ? -10.355 6.477 -13.875 1.00 93.38 88 GLN A O 1
ATOM 682 N N . PRO A 1 89 ? -11.174 7.195 -15.848 1.00 89.06 89 PRO A N 1
ATOM 683 C CA . PRO A 1 89 ? -10.290 8.353 -15.926 1.00 89.06 89 PRO A CA 1
ATOM 684 C C . PRO A 1 89 ? -10.551 9.340 -14.784 1.00 89.06 89 PRO A C 1
ATOM 686 O O . PRO A 1 89 ? -11.662 9.427 -14.259 1.00 89.06 89 PRO A O 1
ATOM 689 N N . LYS A 1 90 ? -9.535 10.149 -14.453 1.00 89.06 90 LYS A N 1
ATOM 690 C CA .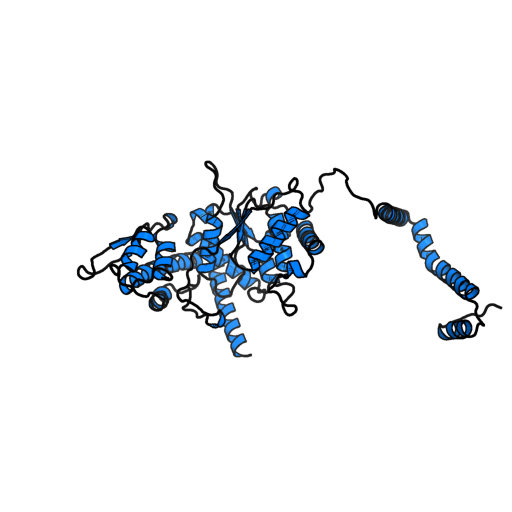 LYS A 1 90 ? -9.610 11.198 -13.417 1.00 89.06 90 LYS A CA 1
ATOM 691 C C . LYS A 1 90 ? -10.019 10.666 -12.037 1.00 89.06 90 LYS A C 1
ATOM 693 O O . LYS A 1 90 ? -10.681 11.362 -11.267 1.00 89.06 90 LYS A O 1
ATOM 698 N N . SER A 1 91 ? -9.615 9.441 -11.714 1.00 96.12 91 SER A N 1
ATOM 699 C CA . SER A 1 91 ? -9.906 8.822 -10.425 1.00 96.12 91 SER A CA 1
ATOM 700 C C . SER A 1 91 ? -9.138 9.462 -9.263 1.00 96.12 91 SER A C 1
ATOM 702 O O . SER A 1 91 ? -8.119 10.133 -9.451 1.00 96.12 91 SER A O 1
ATOM 704 N N . HIS A 1 92 ? -9.597 9.187 -8.045 1.00 98.25 92 HIS A N 1
ATOM 705 C CA . HIS A 1 92 ? -8.845 9.341 -6.808 1.00 98.25 92 HIS A CA 1
ATOM 706 C C . HIS A 1 92 ? -8.160 8.015 -6.445 1.00 98.25 92 HIS A C 1
ATOM 708 O O . HIS A 1 92 ? -8.830 6.988 -6.312 1.00 98.25 92 HIS A O 1
ATOM 714 N N . LEU A 1 93 ? -6.833 8.031 -6.312 1.00 98.62 93 LEU A N 1
ATOM 715 C CA . LEU A 1 93 ? -6.006 6.856 -6.038 1.00 98.62 93 LEU A CA 1
ATOM 716 C C . LEU A 1 93 ? -5.606 6.768 -4.563 1.00 98.62 93 LEU A C 1
ATOM 718 O O . LEU A 1 93 ? -5.027 7.699 -4.006 1.00 98.62 93 LEU A O 1
ATOM 722 N N . VAL A 1 94 ? -5.819 5.594 -3.976 1.00 98.69 94 VAL A N 1
ATOM 723 C CA . VAL A 1 94 ? -5.281 5.194 -2.674 1.00 98.69 94 VAL A CA 1
ATOM 724 C C . VAL A 1 94 ? -4.499 3.897 -2.840 1.00 98.69 94 VAL A C 1
ATOM 726 O O . VAL A 1 94 ? -5.018 2.917 -3.374 1.00 98.69 94 VAL A O 1
ATOM 729 N N . VAL A 1 95 ? -3.250 3.874 -2.378 1.00 98.12 95 VAL A N 1
ATOM 730 C CA . VAL A 1 95 ? -2.431 2.653 -2.357 1.00 98.12 95 VAL A CA 1
ATOM 731 C C . VAL A 1 95 ? -2.598 1.986 -0.997 1.00 98.12 95 VAL A C 1
ATOM 733 O O . VAL A 1 95 ? -2.389 2.614 0.040 1.00 98.12 95 VAL A O 1
ATOM 736 N N . ALA A 1 96 ? -2.988 0.713 -0.989 1.00 98.25 96 ALA A N 1
ATOM 737 C CA . ALA A 1 96 ? -3.127 -0.047 0.244 1.00 98.25 96 ALA A CA 1
ATOM 738 C C . ALA A 1 96 ? -1.770 -0.189 0.963 1.00 98.25 96 ALA A C 1
ATOM 740 O O . ALA A 1 96 ? -0.736 -0.331 0.303 1.00 98.25 96 ALA A O 1
ATOM 741 N N . PRO A 1 97 ? -1.751 -0.207 2.309 1.00 97.44 97 PRO A N 1
ATOM 742 C CA . PRO A 1 97 ? -0.520 -0.352 3.076 1.00 97.44 97 PRO A CA 1
ATOM 743 C C . PRO A 1 97 ? 0.195 -1.664 2.748 1.00 97.44 97 PRO A C 1
ATOM 745 O O . PRO A 1 97 ? -0.438 -2.662 2.387 1.00 97.44 97 PRO A O 1
ATOM 748 N N . PHE A 1 98 ? 1.519 -1.684 2.923 1.00 96.25 98 PHE A N 1
ATOM 749 C CA . PHE A 1 98 ? 2.274 -2.915 2.725 1.00 96.25 98 PHE A CA 1
ATOM 750 C C . PHE A 1 98 ? 1.871 -4.000 3.743 1.00 96.25 98 PHE A C 1
ATOM 752 O O . PHE A 1 98 ? 1.646 -3.693 4.922 1.00 96.25 98 PHE A O 1
ATOM 759 N N . PRO A 1 99 ? 1.806 -5.275 3.311 1.00 97.81 99 PRO A N 1
ATOM 760 C CA . PRO A 1 99 ? 1.411 -6.392 4.154 1.00 97.81 99 PRO A CA 1
ATOM 761 C C . PRO A 1 99 ? 2.265 -6.573 5.404 1.00 97.81 99 PRO A C 1
ATOM 763 O O . PRO A 1 99 ? 3.492 -6.663 5.347 1.00 97.81 99 PRO A O 1
ATOM 766 N N . THR A 1 100 ? 1.595 -6.745 6.539 1.00 95.38 100 THR A N 1
ATOM 767 C CA . THR A 1 100 ? 2.219 -7.153 7.800 1.00 95.38 100 THR A CA 1
ATOM 768 C C . THR A 1 100 ? 1.595 -8.450 8.307 1.00 95.38 100 THR A C 1
ATOM 770 O O . THR A 1 100 ? 0.494 -8.836 7.919 1.00 95.38 100 THR A O 1
ATOM 773 N N . ALA A 1 101 ? 2.280 -9.130 9.227 1.00 94.00 101 ALA A N 1
ATOM 774 C CA . ALA A 1 101 ? 1.752 -10.346 9.847 1.00 94.00 101 ALA A CA 1
ATOM 775 C C . ALA A 1 101 ? 0.547 -10.085 10.780 1.00 94.00 101 ALA A C 1
ATOM 777 O O . ALA A 1 101 ? -0.109 -11.027 11.223 1.00 94.00 101 ALA A O 1
ATOM 778 N N . THR A 1 102 ? 0.284 -8.820 11.112 1.00 94.00 102 THR A N 1
ATOM 779 C CA . THR A 1 102 ? -0.715 -8.376 12.089 1.00 94.00 102 THR A CA 1
ATOM 780 C C . THR A 1 102 ? -1.420 -7.129 11.542 1.00 94.00 102 THR A C 1
ATOM 782 O O . THR A 1 102 ? -1.064 -6.016 11.939 1.00 94.00 102 THR A O 1
ATOM 785 N N . PRO A 1 103 ? -2.371 -7.284 10.601 1.00 97.06 103 PRO A N 1
ATOM 786 C CA . PRO A 1 103 ? -3.086 -6.157 10.014 1.00 97.06 103 PRO A CA 1
ATOM 787 C C . PRO A 1 103 ? -3.846 -5.385 11.093 1.00 97.06 103 PRO A C 1
ATOM 789 O O . PRO A 1 103 ? -4.525 -5.987 11.932 1.00 97.06 103 PRO A O 1
ATOM 792 N N . THR A 1 104 ? -3.721 -4.061 11.083 1.00 97.38 104 THR A N 1
ATOM 793 C CA . THR A 1 104 ? -4.234 -3.200 12.157 1.00 97.38 104 THR A CA 1
ATOM 794 C C . THR A 1 104 ? -5.525 -2.496 11.755 1.00 97.38 104 THR A C 1
ATOM 796 O O . THR A 1 104 ? -5.789 -2.256 10.575 1.00 97.38 104 THR A O 1
ATOM 799 N N . LEU A 1 105 ? -6.344 -2.134 12.743 1.00 97.69 105 LEU A N 1
ATOM 800 C CA . LEU A 1 105 ? -7.528 -1.309 12.503 1.00 97.69 105 LEU A CA 1
ATOM 801 C C . LEU A 1 105 ? -7.140 0.104 12.043 1.00 97.69 105 LEU A C 1
ATOM 803 O O . LEU A 1 105 ? -7.831 0.679 11.208 1.00 97.69 105 LEU A O 1
ATOM 807 N N . GLN A 1 106 ? -5.998 0.624 12.514 1.00 96.94 106 GLN A N 1
ATOM 808 C CA . GLN A 1 106 ? -5.423 1.881 12.029 1.00 96.94 106 GLN A CA 1
ATOM 809 C C . GLN A 1 106 ? -5.206 1.841 10.512 1.00 96.94 106 GLN A C 1
ATOM 811 O O . GLN A 1 106 ? -5.659 2.741 9.818 1.00 96.94 106 GLN A O 1
ATOM 816 N N . GLN A 1 107 ? -4.580 0.781 9.987 1.00 97.75 107 GLN A N 1
ATOM 817 C CA . GLN A 1 107 ? -4.353 0.615 8.547 1.00 97.75 107 GLN A CA 1
ATOM 818 C C . GLN A 1 107 ? -5.663 0.664 7.748 1.00 97.75 107 GLN A C 1
ATOM 820 O O . GLN A 1 107 ? -5.737 1.358 6.736 1.00 97.75 107 GLN A O 1
ATOM 825 N N . ALA A 1 108 ? -6.706 -0.030 8.215 1.00 98.19 108 ALA A N 1
ATOM 826 C CA . ALA A 1 108 ? -8.012 -0.007 7.560 1.00 98.19 108 ALA A CA 1
ATOM 827 C C . ALA A 1 108 ? -8.649 1.394 7.592 1.00 98.19 108 ALA A C 1
ATOM 829 O O . ALA A 1 108 ? -9.094 1.894 6.560 1.00 98.19 108 ALA A O 1
ATOM 830 N N . MET A 1 109 ? -8.645 2.062 8.748 1.00 97.44 109 MET A N 1
ATOM 831 C CA . MET A 1 109 ? -9.260 3.385 8.881 1.00 97.44 109 MET A CA 1
ATOM 832 C C . MET A 1 109 ? -8.493 4.485 8.148 1.00 97.44 109 MET A C 1
ATOM 834 O O . MET A 1 109 ? -9.124 5.405 7.627 1.00 97.44 109 MET A O 1
ATOM 838 N N . THR A 1 110 ? -7.166 4.386 8.037 1.00 98.00 110 THR A N 1
ATOM 839 C CA . THR A 1 110 ? -6.367 5.273 7.183 1.00 98.00 110 THR A CA 1
ATOM 840 C C . THR A 1 110 ? -6.789 5.126 5.721 1.00 98.00 110 THR A C 1
ATOM 842 O O . THR A 1 110 ? -7.083 6.135 5.085 1.00 98.00 110 THR A O 1
ATOM 845 N N . VAL A 1 111 ? -6.931 3.895 5.209 1.00 98.56 111 VAL A N 1
ATOM 846 C CA . VAL A 1 111 ? -7.393 3.652 3.829 1.00 98.56 111 VAL A CA 1
ATOM 847 C C . VAL A 1 111 ? -8.797 4.218 3.597 1.00 98.56 111 VAL A C 1
ATOM 849 O O . VAL A 1 111 ? -9.004 4.930 2.618 1.00 98.56 111 VAL A O 1
ATOM 852 N N . LEU A 1 112 ? -9.758 3.970 4.497 1.00 97.56 112 LEU A N 1
ATOM 853 C CA . LEU A 1 112 ? -11.110 4.536 4.365 1.00 97.56 112 LEU A CA 1
ATOM 854 C C . LEU A 1 112 ? -11.095 6.067 4.402 1.00 97.56 112 LEU A C 1
ATOM 856 O O . LEU A 1 112 ? -11.770 6.713 3.604 1.00 97.56 112 LEU A O 1
ATOM 860 N N . SER A 1 113 ? -10.303 6.659 5.298 1.00 96.81 113 SER A N 1
ATOM 861 C CA . SER A 1 113 ? -10.175 8.117 5.403 1.00 96.81 113 SER A CA 1
ATOM 862 C C . SER A 1 113 ? -9.603 8.720 4.124 1.00 96.81 113 SER A C 1
ATOM 864 O O . SER A 1 113 ? -10.112 9.728 3.648 1.00 96.81 113 SER A O 1
ATOM 866 N N . GLN A 1 114 ? -8.590 8.082 3.541 1.00 98.06 114 GLN A N 1
ATOM 867 C CA . GLN A 1 114 ? -8.000 8.485 2.268 1.00 98.06 114 GLN A CA 1
ATOM 868 C C . GLN A 1 114 ? -9.007 8.352 1.119 1.00 98.06 114 GLN A C 1
ATOM 870 O O . GLN A 1 114 ? -9.226 9.314 0.396 1.00 98.06 114 GLN A O 1
ATOM 875 N N . LEU A 1 115 ? -9.733 7.234 1.012 1.00 97.62 115 LEU A N 1
ATOM 876 C CA . LEU A 1 115 ? -10.772 7.051 -0.013 1.00 97.62 115 LEU A CA 1
ATOM 877 C C . LEU A 1 115 ? -11.897 8.099 0.090 1.00 97.62 115 LEU A C 1
ATOM 879 O O . LEU A 1 115 ? -12.459 8.518 -0.927 1.00 97.62 115 LEU A O 1
ATOM 883 N N . ARG A 1 116 ? -12.223 8.572 1.297 1.00 95.12 116 ARG A N 1
ATOM 884 C CA . ARG A 1 116 ? -13.222 9.635 1.513 1.00 95.12 116 ARG A CA 1
ATOM 885 C C . ARG A 1 116 ? -12.751 11.022 1.066 1.00 95.12 116 ARG A C 1
ATOM 887 O O . ARG A 1 116 ? -13.599 11.866 0.806 1.00 95.12 116 ARG A O 1
ATOM 894 N N . MET A 1 117 ? -11.448 11.247 0.879 1.00 94.44 117 MET A N 1
ATOM 895 C CA . MET A 1 117 ? -10.896 12.517 0.367 1.00 94.44 117 MET A CA 1
ATOM 896 C C . MET A 1 117 ? -11.096 12.713 -1.140 1.00 94.44 117 MET A C 1
ATOM 898 O O . MET A 1 117 ? -10.602 13.679 -1.720 1.00 94.44 117 MET A O 1
ATOM 902 N N . THR A 1 118 ? -11.812 11.795 -1.782 1.00 92.06 118 THR A N 1
ATOM 903 C CA . THR A 1 118 ? -12.147 11.869 -3.200 1.00 92.06 118 THR A CA 1
ATOM 904 C C . THR A 1 118 ? -12.786 13.219 -3.546 1.00 92.06 118 THR A C 1
ATOM 906 O O . THR A 1 118 ? -13.822 13.564 -2.965 1.00 92.06 118 THR A O 1
ATOM 909 N N . PRO A 1 119 ? -12.223 13.971 -4.512 1.00 88.94 119 PRO A N 1
ATOM 910 C CA . PRO A 1 119 ? -12.776 15.251 -4.923 1.00 88.94 119 PRO A CA 1
ATOM 911 C C . PRO A 1 119 ? -14.235 15.117 -5.363 1.00 88.94 119 PRO A C 1
ATOM 913 O O . PRO A 1 119 ? -14.587 14.237 -6.154 1.00 88.94 119 PRO A O 1
ATOM 916 N N . THR A 1 120 ? -15.080 16.005 -4.848 1.00 83.88 120 THR A N 1
ATOM 917 C CA . THR A 1 120 ? -16.505 16.070 -5.181 1.00 83.88 120 THR A CA 1
ATOM 918 C C . THR A 1 120 ? -16.826 17.467 -5.693 1.00 83.88 120 THR A C 1
ATOM 920 O O . THR A 1 120 ? -16.504 18.459 -5.042 1.00 83.88 120 THR A O 1
ATOM 923 N N . THR A 1 121 ? -17.420 17.550 -6.881 1.00 80.38 121 THR A N 1
ATOM 924 C CA . THR A 1 121 ? -18.011 18.787 -7.406 1.00 80.38 121 THR A CA 1
ATOM 925 C C . THR A 1 121 ? -19.487 18.857 -7.014 1.00 80.38 121 THR A C 1
ATOM 927 O O . THR A 1 121 ? -20.033 17.916 -6.443 1.00 80.38 121 THR A O 1
ATOM 930 N N . THR A 1 122 ? -20.170 19.952 -7.351 1.00 70.12 122 THR A N 1
ATOM 931 C CA . THR A 1 122 ? -21.611 20.117 -7.087 1.00 70.12 122 THR A CA 1
ATOM 932 C C . THR A 1 122 ? -22.491 19.035 -7.722 1.00 70.12 122 THR A C 1
ATOM 934 O O . THR A 1 122 ? -23.629 18.867 -7.296 1.00 70.12 122 THR A O 1
ATOM 937 N N . THR A 1 123 ? -21.991 18.304 -8.724 1.00 73.62 123 THR A N 1
ATOM 938 C CA . THR A 1 123 ? -22.777 17.330 -9.497 1.00 73.62 123 THR A CA 1
ATOM 939 C C . THR A 1 123 ? -22.141 15.945 -9.608 1.00 73.62 123 THR A C 1
ATOM 941 O O . THR A 1 123 ? -22.807 15.020 -10.072 1.00 73.62 123 THR A O 1
ATOM 944 N N . THR A 1 124 ? -20.865 15.754 -9.248 1.00 81.38 124 THR A N 1
ATOM 945 C CA . THR A 1 124 ? -20.175 14.470 -9.465 1.00 81.38 124 THR A CA 1
ATOM 946 C C . THR A 1 124 ? -19.030 14.250 -8.477 1.00 81.38 124 THR A C 1
ATOM 948 O O . THR A 1 124 ? -18.192 15.123 -8.260 1.00 81.38 124 THR A O 1
ATOM 951 N N . THR A 1 125 ? -18.956 13.044 -7.917 1.00 87.19 125 THR A N 1
ATOM 952 C CA . THR A 1 125 ? -17.800 12.561 -7.151 1.00 87.19 125 THR A CA 1
ATOM 953 C C . THR A 1 125 ? -16.863 11.793 -8.077 1.00 87.19 125 THR A C 1
ATOM 955 O O . THR A 1 125 ? -17.322 10.977 -8.876 1.00 87.19 125 THR A O 1
ATOM 958 N N . ALA A 1 126 ? -15.556 12.052 -7.988 1.00 91.00 126 ALA A N 1
ATOM 959 C CA . ALA A 1 126 ? -14.579 11.353 -8.818 1.00 91.00 126 ALA A CA 1
ATOM 960 C C . ALA A 1 126 ? -14.592 9.825 -8.560 1.00 91.00 126 ALA A C 1
ATOM 962 O O . ALA A 1 126 ? -14.868 9.390 -7.439 1.00 91.00 126 ALA A O 1
ATOM 963 N N . PRO A 1 127 ? -14.277 8.985 -9.562 1.00 96.06 127 PRO A N 1
ATOM 964 C CA . PRO A 1 127 ? -14.153 7.541 -9.360 1.00 96.06 127 PRO A CA 1
ATOM 965 C C . PRO A 1 127 ? -13.039 7.206 -8.364 1.00 96.06 127 PRO A C 1
ATOM 967 O O . PRO A 1 127 ? -12.027 7.901 -8.314 1.00 96.06 127 PRO A O 1
ATOM 970 N N . ARG A 1 128 ? -13.177 6.122 -7.598 1.00 97.62 128 ARG A N 1
ATOM 971 C CA . ARG A 1 128 ? -12.189 5.712 -6.584 1.00 97.62 128 ARG A CA 1
ATOM 972 C C . ARG A 1 128 ? -11.424 4.475 -7.020 1.00 97.62 128 ARG A C 1
ATOM 974 O O . ARG A 1 128 ? -12.035 3.524 -7.506 1.00 97.62 128 ARG A O 1
ATOM 981 N N . VAL A 1 129 ? -10.114 4.467 -6.784 1.00 98.69 129 VAL A N 1
ATOM 982 C CA . VAL A 1 129 ? -9.240 3.310 -7.006 1.00 98.69 129 VAL A CA 1
ATOM 983 C C . VAL A 1 129 ? -8.490 2.975 -5.719 1.00 98.69 129 VAL A C 1
ATOM 985 O O . VAL A 1 129 ? -7.718 3.792 -5.217 1.00 98.69 129 VAL A O 1
ATOM 988 N N . LEU A 1 130 ? -8.685 1.755 -5.215 1.00 98.88 130 LEU A N 1
ATOM 989 C CA . LEU A 1 130 ? -7.843 1.137 -4.194 1.00 98.88 130 LEU A CA 1
ATOM 990 C C . LEU A 1 130 ? -6.850 0.189 -4.878 1.00 98.88 130 LEU A C 1
ATOM 992 O O . LEU A 1 130 ? -7.240 -0.847 -5.417 1.00 98.88 130 LEU A O 1
ATOM 996 N N . TYR A 1 131 ? -5.568 0.543 -4.847 1.00 98.81 131 TYR A N 1
ATOM 997 C CA . TYR A 1 131 ? -4.496 -0.208 -5.495 1.00 98.81 131 TYR A CA 1
ATOM 998 C C . TYR A 1 131 ? -3.762 -1.108 -4.498 1.00 98.81 131 TYR A C 1
ATOM 1000 O O . TYR A 1 131 ? -3.200 -0.633 -3.509 1.00 98.81 131 TYR A O 1
ATOM 1008 N N . LEU A 1 132 ? -3.762 -2.415 -4.752 1.00 98.81 132 LEU A N 1
ATOM 1009 C CA . LEU A 1 132 ? -3.128 -3.435 -3.920 1.00 98.81 132 LEU A CA 1
ATOM 1010 C C . LEU A 1 132 ? -1.753 -3.776 -4.510 1.00 98.81 132 LEU A C 1
ATOM 1012 O O . LEU A 1 132 ? -1.651 -4.556 -5.455 1.00 98.81 132 LEU A O 1
ATOM 1016 N N . ALA A 1 133 ? -0.696 -3.165 -3.970 1.00 98.38 133 ALA A N 1
ATOM 1017 C CA . ALA A 1 133 ? 0.669 -3.250 -4.498 1.00 98.38 133 ALA A CA 1
ATOM 1018 C C . ALA A 1 133 ? 1.399 -4.552 -4.094 1.00 98.38 133 ALA A C 1
ATOM 1020 O O . ALA A 1 133 ? 2.416 -4.525 -3.400 1.00 98.38 133 ALA A O 1
ATOM 1021 N N . ASP A 1 134 ? 0.867 -5.708 -4.494 1.00 98.62 134 ASP A N 1
ATOM 1022 C CA . ASP A 1 134 ? 1.343 -7.041 -4.099 1.00 98.62 134 ASP A CA 1
ATOM 1023 C C . ASP A 1 134 ? 2.733 -7.414 -4.635 1.00 98.62 134 ASP A C 1
ATOM 1025 O O . ASP A 1 134 ? 3.506 -8.076 -3.938 1.00 98.62 134 ASP A O 1
ATOM 1029 N N . TRP A 1 135 ? 3.114 -6.965 -5.829 1.00 98.44 135 TRP A N 1
ATOM 1030 C CA . TRP A 1 135 ? 4.481 -7.150 -6.323 1.00 98.44 135 TRP A CA 1
ATOM 1031 C C . TRP A 1 135 ? 5.471 -6.205 -5.647 1.00 98.44 135 TRP A C 1
ATOM 1033 O O . TRP A 1 135 ? 6.540 -6.657 -5.237 1.00 98.44 135 TRP A O 1
ATOM 1043 N N . THR A 1 136 ? 5.113 -4.939 -5.436 1.00 98.19 136 THR A N 1
ATOM 1044 C CA . THR A 1 136 ? 5.927 -3.997 -4.661 1.00 98.19 136 THR A CA 1
ATOM 1045 C C . THR A 1 136 ? 6.109 -4.506 -3.231 1.00 98.19 136 THR A C 1
ATOM 1047 O O . THR A 1 136 ? 7.221 -4.466 -2.714 1.00 98.19 136 THR A O 1
ATOM 1050 N N . ALA A 1 137 ? 5.067 -5.079 -2.618 1.00 98.06 137 ALA A N 1
ATOM 1051 C CA . ALA A 1 137 ? 5.148 -5.733 -1.314 1.00 98.06 137 ALA A CA 1
ATOM 1052 C C . ALA A 1 137 ? 6.219 -6.838 -1.289 1.00 98.06 137 ALA A C 1
ATOM 1054 O O . ALA A 1 137 ? 7.000 -6.924 -0.343 1.00 98.06 137 ALA A O 1
ATOM 1055 N N . ARG A 1 138 ? 6.319 -7.654 -2.347 1.00 97.31 138 ARG A N 1
ATOM 1056 C CA . ARG A 1 138 ? 7.393 -8.654 -2.473 1.00 97.31 138 ARG A CA 1
ATOM 1057 C C . ARG A 1 138 ? 8.766 -8.005 -2.621 1.00 97.31 138 ARG A C 1
ATOM 1059 O O . ARG A 1 138 ? 9.712 -8.457 -1.987 1.00 97.31 138 ARG A O 1
ATOM 1066 N N . VAL A 1 139 ? 8.870 -6.950 -3.428 1.00 96.88 139 VAL A N 1
ATOM 1067 C CA . VAL A 1 139 ? 10.121 -6.209 -3.659 1.00 96.88 139 VAL A CA 1
ATOM 1068 C C . VAL A 1 139 ? 10.676 -5.617 -2.360 1.00 96.88 139 VAL A C 1
ATOM 1070 O O . VAL A 1 139 ? 11.882 -5.677 -2.139 1.00 96.88 139 VAL A O 1
ATOM 1073 N N . VAL A 1 140 ? 9.814 -5.116 -1.471 1.00 95.31 140 VAL A N 1
ATOM 1074 C CA . VAL A 1 140 ? 10.215 -4.584 -0.154 1.00 95.31 140 VAL A CA 1
ATOM 1075 C C . VAL A 1 140 ? 10.299 -5.658 0.940 1.00 95.31 140 VAL A C 1
ATOM 1077 O O . VAL A 1 140 ? 10.382 -5.333 2.118 1.00 95.31 140 VAL A O 1
ATOM 1080 N N . ASN A 1 141 ? 10.254 -6.947 0.583 1.00 95.38 141 ASN A N 1
ATOM 1081 C CA . ASN A 1 141 ? 10.253 -8.072 1.526 1.00 95.38 141 ASN A CA 1
ATOM 1082 C C . ASN A 1 141 ? 9.142 -8.010 2.596 1.00 95.38 141 ASN A C 1
ATOM 1084 O O . ASN A 1 141 ? 9.286 -8.580 3.684 1.00 95.38 141 ASN A O 1
ATOM 1088 N N . ALA A 1 142 ? 8.004 -7.373 2.295 1.00 95.69 142 ALA A N 1
ATOM 1089 C CA . ALA A 1 142 ? 6.842 -7.389 3.174 1.00 95.69 142 ALA A CA 1
ATOM 1090 C C . ALA A 1 142 ? 6.433 -8.845 3.437 1.00 95.69 142 ALA A C 1
ATOM 1092 O O . ALA A 1 142 ? 6.318 -9.648 2.510 1.00 95.69 142 ALA A O 1
ATOM 1093 N N . CYS A 1 143 ? 6.268 -9.208 4.711 1.00 95.62 143 CYS A N 1
ATOM 1094 C CA . CYS A 1 143 ? 6.037 -10.596 5.126 1.00 95.62 143 CYS A CA 1
ATOM 1095 C C . CYS A 1 143 ? 7.039 -11.609 4.519 1.00 95.62 143 CYS A C 1
ATOM 1097 O O . CYS A 1 143 ? 6.637 -12.691 4.103 1.00 95.62 143 CYS A O 1
ATOM 1099 N N . ASP A 1 144 ? 8.337 -11.285 4.477 1.00 94.81 144 ASP A N 1
ATOM 1100 C CA . ASP A 1 144 ? 9.400 -12.097 3.841 1.00 94.81 144 ASP A CA 1
ATOM 1101 C C . ASP A 1 144 ? 9.177 -12.384 2.352 1.00 94.81 144 ASP A C 1
ATOM 1103 O O . ASP A 1 144 ? 9.618 -13.415 1.842 1.00 94.81 144 ASP A O 1
ATOM 1107 N N . ALA A 1 145 ? 8.440 -11.515 1.661 1.00 95.38 145 ALA A N 1
ATOM 1108 C CA . ALA A 1 145 ? 7.981 -11.762 0.299 1.00 95.38 145 ALA A CA 1
ATOM 1109 C C . ALA A 1 145 ? 7.165 -13.069 0.147 1.00 95.38 145 ALA A C 1
ATOM 1111 O O . ALA A 1 145 ? 7.031 -13.592 -0.966 1.00 95.38 145 ALA A O 1
ATOM 1112 N N . ASP A 1 146 ? 6.602 -13.603 1.242 1.00 97.12 146 ASP A N 1
ATOM 1113 C CA . ASP A 1 146 ? 5.735 -14.778 1.213 1.00 97.12 146 ASP A CA 1
ATOM 1114 C C . ASP A 1 146 ? 4.419 -14.414 0.520 1.00 97.12 146 ASP A C 1
ATOM 1116 O O . ASP A 1 146 ? 3.583 -13.679 1.049 1.00 97.12 146 ASP A O 1
ATOM 1120 N N . VAL A 1 147 ? 4.238 -14.948 -0.689 1.00 96.62 147 VAL A N 1
ATOM 1121 C CA . VAL A 1 147 ? 3.080 -14.655 -1.543 1.00 96.62 147 VAL A CA 1
ATOM 1122 C C . VAL A 1 147 ? 1.769 -14.979 -0.830 1.00 96.62 147 VAL A C 1
ATOM 1124 O O . VAL A 1 147 ? 0.820 -14.212 -0.928 1.00 96.62 147 VAL A O 1
ATOM 1127 N N . LYS A 1 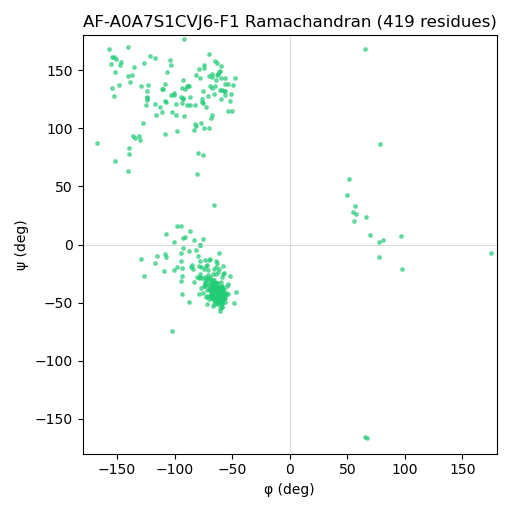148 ? 1.711 -16.072 -0.055 1.00 97.12 148 LYS A N 1
ATOM 1128 C CA . LYS A 1 148 ? 0.483 -16.462 0.648 1.00 97.12 148 LYS A CA 1
ATOM 1129 C C . LYS A 1 148 ? 0.160 -15.492 1.778 1.00 97.12 148 LYS A C 1
ATOM 1131 O O . LYS A 1 148 ? -1.011 -15.194 1.985 1.00 97.12 148 LYS A O 1
ATOM 1136 N N . ALA A 1 149 ? 1.165 -15.003 2.503 1.00 98.19 149 ALA A N 1
ATOM 1137 C CA . ALA A 1 149 ? 0.981 -14.002 3.549 1.00 98.19 149 ALA A CA 1
ATOM 1138 C C . ALA A 1 149 ? 0.555 -12.642 2.971 1.00 98.19 149 ALA A C 1
ATOM 1140 O O . ALA A 1 149 ? -0.330 -11.998 3.531 1.00 98.19 149 ALA A O 1
ATOM 1141 N N . ILE A 1 150 ? 1.137 -12.240 1.838 1.00 98.50 150 ILE A N 1
ATOM 1142 C CA . ILE A 1 150 ? 0.780 -11.008 1.121 1.00 98.50 150 ILE A CA 1
ATOM 1143 C C . ILE A 1 150 ? -0.671 -11.061 0.634 1.00 98.50 150 ILE A C 1
ATOM 1145 O O . ILE A 1 150 ? -1.449 -10.163 0.953 1.00 98.50 150 ILE A O 1
ATOM 1149 N N . THR A 1 151 ? -1.061 -12.132 -0.065 1.00 98.31 151 THR A N 1
ATOM 1150 C CA . THR A 1 151 ? -2.447 -12.331 -0.513 1.00 98.31 151 THR A CA 1
ATOM 1151 C C . THR A 1 151 ? -3.404 -12.356 0.677 1.00 98.31 151 THR A C 1
ATOM 1153 O O . THR A 1 151 ? -4.365 -11.593 0.707 1.00 98.31 151 THR A O 1
ATOM 1156 N N . ALA A 1 152 ? -3.082 -13.133 1.718 1.00 98.56 152 ALA A N 1
ATOM 1157 C CA . ALA A 1 152 ? -3.893 -13.213 2.928 1.00 98.56 152 ALA A CA 1
ATOM 1158 C C . ALA A 1 152 ? -4.125 -11.844 3.582 1.00 98.56 152 ALA A C 1
ATOM 1160 O O . ALA A 1 152 ? -5.239 -11.556 4.013 1.00 98.56 152 ALA A O 1
ATOM 1161 N N . PHE A 1 153 ? -3.091 -11.002 3.673 1.00 98.81 153 PHE A N 1
ATOM 1162 C CA . PHE A 1 153 ? -3.221 -9.657 4.224 1.00 98.81 153 PHE A CA 1
ATOM 1163 C C . PHE A 1 153 ? -4.217 -8.812 3.427 1.00 98.81 153 PHE A C 1
ATOM 1165 O O . PHE A 1 153 ? -5.091 -8.190 4.030 1.00 98.81 153 PHE A O 1
ATOM 1172 N N . TYR A 1 154 ? -4.109 -8.795 2.096 1.00 98.81 154 TYR A N 1
ATOM 1173 C CA . TYR A 1 154 ? -5.001 -7.988 1.266 1.00 98.81 154 TYR A CA 1
ATOM 1174 C C . TYR A 1 154 ? -6.442 -8.506 1.273 1.00 98.81 154 TYR A C 1
ATOM 1176 O O . TYR A 1 154 ? -7.357 -7.689 1.376 1.00 98.81 154 TYR A O 1
ATOM 1184 N N . ASP A 1 155 ? -6.659 -9.824 1.284 1.00 98.75 155 ASP A N 1
ATOM 1185 C CA . ASP A 1 155 ? -8.001 -10.410 1.420 1.00 98.75 155 ASP A CA 1
ATOM 1186 C C . ASP A 1 155 ? -8.670 -9.987 2.737 1.00 98.75 155 ASP A C 1
ATOM 1188 O O . ASP A 1 155 ? -9.844 -9.601 2.764 1.00 98.75 155 ASP A O 1
ATOM 1192 N N . ILE A 1 156 ? -7.912 -10.016 3.840 1.00 98.88 156 ILE A N 1
ATOM 1193 C CA . ILE A 1 156 ? -8.376 -9.577 5.162 1.00 98.88 156 ILE A CA 1
ATOM 1194 C C . ILE A 1 156 ? -8.664 -8.076 5.160 1.00 98.88 156 ILE A C 1
ATOM 1196 O O . ILE A 1 156 ? -9.728 -7.667 5.625 1.00 98.88 156 ILE A O 1
ATOM 1200 N N . LEU A 1 157 ? -7.738 -7.263 4.642 1.00 98.88 157 LEU A N 1
ATOM 1201 C CA . LEU A 1 157 ? -7.881 -5.811 4.601 1.00 98.88 157 LEU A CA 1
ATOM 1202 C C . LEU A 1 157 ? -9.129 -5.420 3.809 1.00 98.88 157 LEU A C 1
ATOM 1204 O O . LEU A 1 157 ? -9.993 -4.738 4.345 1.00 98.88 157 LEU A O 1
ATOM 1208 N N . VAL A 1 158 ? -9.271 -5.894 2.570 1.00 98.88 158 VAL A N 1
ATOM 1209 C CA . VAL A 1 158 ? -10.419 -5.569 1.710 1.00 98.88 158 VAL A CA 1
ATOM 1210 C C . VAL A 1 158 ? -11.736 -6.037 2.332 1.00 98.88 158 VAL A C 1
ATOM 1212 O O . VAL A 1 158 ? -12.729 -5.310 2.284 1.00 98.88 158 VAL A O 1
ATOM 1215 N N . THR A 1 159 ? -11.757 -7.218 2.954 1.00 98.88 159 THR A N 1
ATOM 1216 C CA . THR A 1 159 ? -12.953 -7.715 3.651 1.00 98.88 159 THR A CA 1
ATOM 1217 C C . THR A 1 159 ? -13.321 -6.833 4.842 1.00 98.88 159 THR A C 1
ATOM 1219 O O . THR A 1 159 ? -14.493 -6.507 5.017 1.00 98.88 159 THR A O 1
ATOM 1222 N N . ALA A 1 160 ? -12.336 -6.392 5.628 1.00 98.69 160 ALA A N 1
ATOM 1223 C CA . ALA A 1 160 ? -12.565 -5.474 6.736 1.00 98.69 160 ALA A CA 1
ATOM 1224 C C . ALA A 1 160 ? -13.049 -4.100 6.252 1.00 98.69 160 ALA A C 1
ATOM 1226 O O . ALA A 1 160 ? -14.002 -3.574 6.811 1.00 98.69 160 ALA A O 1
ATOM 1227 N N . LEU A 1 161 ? -12.458 -3.546 5.187 1.00 98.56 161 LEU A N 1
ATOM 1228 C CA . LEU A 1 161 ? -12.896 -2.276 4.598 1.00 98.56 161 LEU A CA 1
ATOM 1229 C C . LEU A 1 161 ? -14.367 -2.343 4.167 1.00 98.56 161 LEU A C 1
ATOM 1231 O O . LEU A 1 161 ? -15.138 -1.453 4.509 1.00 98.56 161 LEU A O 1
ATOM 1235 N N . ARG A 1 162 ? -14.773 -3.422 3.481 1.00 98.00 162 ARG A N 1
ATOM 1236 C CA . ARG A 1 162 ? -16.173 -3.642 3.070 1.00 98.00 162 ARG A CA 1
ATOM 1237 C C . ARG A 1 162 ? -17.124 -3.803 4.250 1.00 98.00 162 ARG A C 1
ATOM 1239 O O . ARG A 1 162 ? -18.277 -3.418 4.140 1.00 98.00 162 ARG A O 1
ATOM 1246 N N . ALA A 1 163 ? -16.662 -4.390 5.350 1.00 96.69 163 ALA A N 1
ATOM 1247 C CA . ALA A 1 163 ? -17.464 -4.543 6.560 1.00 96.69 163 ALA A CA 1
ATOM 1248 C C . ALA A 1 163 ? -17.625 -3.219 7.319 1.00 96.69 163 ALA A C 1
ATOM 1250 O O . ALA A 1 163 ? -18.671 -2.972 7.909 1.00 96.69 163 ALA A O 1
ATOM 1251 N N . LEU A 1 164 ? -16.581 -2.388 7.316 1.00 95.25 164 LEU A N 1
ATOM 1252 C CA . LEU A 1 164 ? -16.558 -1.107 8.013 1.00 95.25 164 LEU A CA 1
ATOM 1253 C C . LEU A 1 164 ? -17.318 -0.028 7.237 1.00 95.25 164 LEU A C 1
ATOM 1255 O O . LEU A 1 164 ? -18.071 0.718 7.847 1.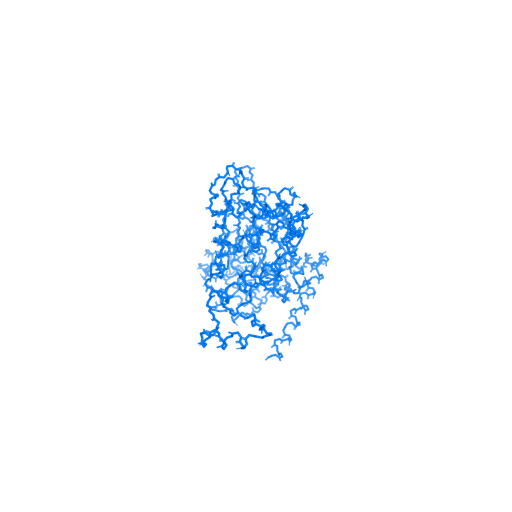00 95.25 164 LEU A O 1
ATOM 1259 N N . ASP A 1 165 ? -17.161 0.053 5.915 1.00 95.25 165 ASP A N 1
ATOM 1260 C CA . ASP A 1 165 ? -17.873 1.023 5.072 1.00 95.25 165 ASP A CA 1
ATOM 1261 C C . ASP A 1 165 ? -18.319 0.380 3.741 1.00 95.25 165 ASP A C 1
ATOM 1263 O O . ASP A 1 165 ? -17.625 0.487 2.720 1.00 95.25 165 ASP A O 1
ATOM 1267 N N . PRO A 1 166 ? -19.466 -0.330 3.742 1.00 94.56 166 PRO A N 1
ATOM 1268 C CA . PRO A 1 166 ? -19.958 -1.039 2.563 1.00 94.56 166 PRO A CA 1
ATOM 1269 C C . PRO A 1 166 ? -20.224 -0.114 1.373 1.00 94.56 166 PRO A C 1
ATOM 1271 O O . PRO A 1 166 ? -19.828 -0.438 0.256 1.00 94.56 166 PRO A O 1
ATOM 1274 N N . GLN A 1 167 ? -20.849 1.047 1.609 1.00 92.88 167 GLN A N 1
ATOM 1275 C CA . GLN A 1 167 ? -21.243 1.986 0.553 1.00 92.88 167 GLN A CA 1
ATOM 1276 C C . GLN A 1 167 ? -20.021 2.601 -0.134 1.00 92.88 167 GLN A C 1
ATOM 1278 O O . GLN A 1 167 ? -19.944 2.646 -1.365 1.00 92.88 167 GLN A O 1
ATOM 1283 N N . LEU A 1 168 ? -19.021 3.037 0.644 1.00 94.44 168 LEU A N 1
ATOM 1284 C CA . LEU A 1 168 ? -17.785 3.562 0.071 1.00 94.44 168 LEU A CA 1
ATOM 1285 C C . LEU A 1 168 ? -17.077 2.498 -0.769 1.00 94.44 168 LEU A C 1
ATOM 1287 O O . LEU A 1 168 ? -16.635 2.787 -1.885 1.00 94.44 168 LEU A O 1
ATOM 1291 N N . MET A 1 169 ? -16.998 1.267 -0.258 1.00 97.31 169 MET A N 1
ATOM 1292 C CA . MET A 1 169 ? -16.298 0.178 -0.933 1.00 97.31 169 MET A CA 1
ATOM 1293 C C . MET A 1 169 ? -17.044 -0.372 -2.152 1.00 97.31 169 MET A C 1
ATOM 1295 O O . MET A 1 169 ? -16.383 -0.830 -3.080 1.00 97.31 169 MET A O 1
ATOM 1299 N N . GLU A 1 170 ? -18.376 -0.297 -2.200 1.00 95.88 170 GLU A N 1
ATOM 1300 C CA . GLU A 1 170 ? -19.174 -0.621 -3.393 1.00 95.88 170 GLU A CA 1
ATOM 1301 C C . GLU A 1 170 ? -18.850 0.332 -4.555 1.00 95.88 170 GLU A C 1
ATOM 1303 O O . GLU A 1 170 ? -18.716 -0.094 -5.700 1.00 95.88 170 GLU A O 1
ATOM 1308 N N . SER A 1 171 ? -18.617 1.612 -4.248 1.00 94.12 171 SER A N 1
ATOM 1309 C CA . SER A 1 171 ? -18.205 2.631 -5.226 1.00 94.12 171 SER A CA 1
ATOM 1310 C C . SER A 1 171 ? -16.695 2.662 -5.528 1.00 94.12 171 SER A C 1
ATOM 1312 O O . SER A 1 171 ? -16.227 3.546 -6.251 1.00 94.12 171 SER A O 1
ATOM 1314 N N . THR A 1 172 ? -15.909 1.737 -4.964 1.00 98.19 172 THR A N 1
ATOM 1315 C CA . THR A 1 172 ? -14.443 1.721 -5.092 1.00 98.19 172 THR A CA 1
ATOM 1316 C C . THR A 1 172 ? -13.971 0.602 -6.015 1.00 98.19 172 THR A C 1
ATOM 1318 O O . THR A 1 172 ? -14.195 -0.579 -5.763 1.00 98.19 172 THR A O 1
ATOM 1321 N N . THR A 1 173 ? -13.240 0.971 -7.069 1.00 98.62 173 THR A N 1
ATOM 1322 C CA . THR A 1 173 ? -12.565 0.012 -7.951 1.00 98.62 173 THR A CA 1
ATOM 1323 C C . THR A 1 173 ? -11.323 -0.524 -7.247 1.00 98.62 173 THR A C 1
ATOM 1325 O O . THR A 1 173 ? -10.475 0.251 -6.812 1.00 98.62 173 THR A O 1
ATOM 1328 N N . ILE A 1 174 ? -11.196 -1.845 -7.131 1.00 98.75 174 ILE A N 1
ATOM 1329 C CA . ILE A 1 174 ? -10.019 -2.489 -6.534 1.00 98.75 174 ILE A CA 1
ATOM 1330 C C . ILE A 1 174 ? -9.149 -3.046 -7.654 1.00 98.75 174 ILE A C 1
ATOM 1332 O O . ILE A 1 174 ? -9.642 -3.780 -8.508 1.00 98.75 174 ILE A O 1
ATOM 1336 N N . VAL A 1 175 ? -7.861 -2.711 -7.638 1.00 98.75 175 VAL A N 1
ATOM 1337 C CA . VAL A 1 175 ? -6.890 -3.163 -8.639 1.00 98.75 175 VAL A CA 1
ATOM 1338 C C . VAL A 1 175 ? -5.741 -3.872 -7.937 1.00 98.75 175 VAL A C 1
ATOM 1340 O O . VAL A 1 175 ? -5.094 -3.290 -7.068 1.00 98.75 175 VAL A O 1
ATOM 1343 N N . LEU A 1 176 ? -5.472 -5.117 -8.326 1.00 98.75 176 LEU A N 1
ATOM 1344 C CA . LEU A 1 176 ? -4.287 -5.853 -7.896 1.00 98.75 176 LEU A CA 1
ATOM 1345 C C . LEU A 1 176 ? -3.120 -5.529 -8.834 1.00 98.75 176 LEU A C 1
ATOM 1347 O O . LEU A 1 176 ? -3.249 -5.641 -10.054 1.00 98.75 176 LEU A O 1
ATOM 1351 N N . GLN A 1 177 ? -1.986 -5.109 -8.277 1.00 98.75 177 GLN A N 1
ATOM 1352 C CA . GLN A 1 177 ? -0.843 -4.650 -9.063 1.00 98.75 177 GLN A CA 1
ATOM 1353 C C . GLN A 1 177 ? -0.310 -5.737 -9.997 1.00 98.75 177 GLN A C 1
ATOM 1355 O O . GLN A 1 177 ? -0.042 -5.458 -11.161 1.00 98.75 177 GLN A O 1
ATOM 1360 N N . SER A 1 178 ? -0.161 -6.971 -9.522 1.00 98.50 178 SER A N 1
ATOM 1361 C CA . SER A 1 178 ? 0.312 -8.080 -10.351 1.00 98.50 178 SER A CA 1
ATOM 1362 C C . SER A 1 178 ? -0.559 -8.312 -11.584 1.00 98.50 178 SER A C 1
ATOM 1364 O O . SER A 1 178 ? -0.033 -8.454 -12.686 1.00 98.50 178 SER A O 1
ATOM 1366 N N . GLU A 1 179 ? -1.881 -8.279 -11.424 1.00 98.38 179 GLU A N 1
ATOM 1367 C CA . GLU A 1 179 ? -2.827 -8.380 -12.536 1.00 98.38 179 GLU A CA 1
ATOM 1368 C C . GLU A 1 179 ? -2.693 -7.195 -13.490 1.00 98.38 179 GLU A C 1
ATOM 1370 O O . GLU A 1 179 ? -2.626 -7.397 -14.699 1.00 98.38 179 GLU A O 1
ATOM 1375 N N . ALA A 1 180 ? -2.593 -5.972 -12.960 1.00 98.38 180 ALA A N 1
ATOM 1376 C CA . ALA A 1 180 ? -2.421 -4.763 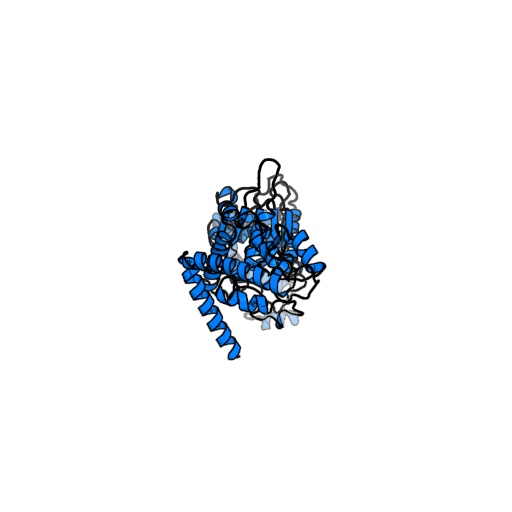-13.760 1.00 98.38 180 ALA A CA 1
ATOM 1377 C C . ALA A 1 180 ? -1.135 -4.800 -14.603 1.00 98.38 180 ALA A C 1
ATOM 1379 O O . ALA A 1 180 ? -1.179 -4.536 -15.804 1.00 98.38 180 ALA A O 1
ATOM 1380 N N . ILE A 1 181 ? -0.004 -5.176 -13.997 1.00 98.62 181 ILE A N 1
ATOM 1381 C CA . ILE A 1 181 ? 1.290 -5.288 -14.682 1.00 98.62 181 ILE A CA 1
ATOM 1382 C C . ILE A 1 181 ? 1.222 -6.331 -15.799 1.00 98.62 181 ILE A C 1
ATOM 1384 O O . ILE A 1 181 ? 1.763 -6.109 -16.879 1.00 98.62 181 ILE A O 1
ATOM 1388 N N . LEU A 1 182 ? 0.554 -7.464 -15.567 1.00 98.56 182 LEU A N 1
ATOM 1389 C CA . LEU A 1 182 ? 0.475 -8.553 -16.543 1.00 98.56 182 LEU A CA 1
ATOM 1390 C C . LEU A 1 182 ? -0.388 -8.228 -17.773 1.00 98.56 182 LEU A C 1
ATOM 1392 O O . LEU A 1 182 ? -0.279 -8.940 -18.770 1.00 98.56 182 LEU A O 1
ATOM 1396 N N . LEU A 1 183 ? -1.191 -7.158 -17.748 1.00 98.19 183 LEU A N 1
ATOM 1397 C CA . LEU A 1 183 ? -1.938 -6.699 -18.926 1.00 98.19 183 LEU A CA 1
ATOM 1398 C C . LEU A 1 183 ? -1.030 -6.079 -19.994 1.00 98.19 183 LEU A C 1
ATOM 1400 O O . LEU A 1 183 ? -1.298 -6.231 -21.182 1.00 98.19 183 LEU A O 1
ATOM 1404 N N . ASP A 1 184 ? 0.036 -5.393 -19.578 1.00 97.56 184 ASP A N 1
ATOM 1405 C CA . ASP A 1 184 ? 1.038 -4.816 -20.478 1.00 97.56 184 ASP A CA 1
ATOM 1406 C C . ASP A 1 184 ? 2.411 -4.727 -19.785 1.00 97.56 184 ASP A C 1
ATOM 1408 O O . ASP A 1 184 ? 2.888 -3.645 -19.412 1.00 97.56 184 ASP A O 1
ATOM 1412 N N . PRO A 1 185 ? 3.077 -5.879 -19.583 1.00 97.81 185 PRO A N 1
ATOM 1413 C CA . PRO A 1 185 ? 4.311 -5.929 -18.812 1.00 97.81 185 PRO A CA 1
ATOM 1414 C C . PRO A 1 185 ? 5.446 -5.181 -19.512 1.00 97.81 185 PRO A C 1
ATOM 1416 O O . PRO A 1 185 ? 6.323 -4.629 -18.848 1.00 97.81 185 PRO A O 1
ATOM 1419 N N . SER A 1 186 ? 5.440 -5.134 -20.849 1.00 96.75 186 SER A N 1
ATOM 1420 C CA . SER A 1 186 ? 6.485 -4.449 -21.608 1.00 96.75 186 SER A CA 1
ATOM 1421 C C . SER A 1 186 ? 6.438 -2.948 -21.357 1.00 96.75 186 SER A C 1
ATOM 1423 O O . SER A 1 186 ? 7.447 -2.374 -20.937 1.00 96.75 186 SER A O 1
ATOM 1425 N N . ASN A 1 187 ? 5.277 -2.311 -21.541 1.00 96.75 187 ASN A N 1
ATOM 1426 C CA . ASN A 1 187 ? 5.188 -0.874 -21.319 1.00 96.75 187 ASN A CA 1
ATOM 1427 C C . ASN A 1 187 ? 5.253 -0.507 -19.830 1.00 96.75 187 ASN A C 1
ATOM 1429 O O . ASN A 1 187 ? 5.795 0.550 -19.510 1.00 96.75 187 ASN A O 1
ATOM 1433 N N . TYR A 1 188 ? 4.802 -1.373 -18.912 1.00 98.19 188 TYR A N 1
ATOM 1434 C CA . TYR A 1 188 ? 5.006 -1.159 -17.475 1.00 98.19 188 TYR A CA 1
ATOM 1435 C C . TYR A 1 188 ? 6.496 -1.061 -17.114 1.00 98.19 188 TYR A C 1
ATOM 14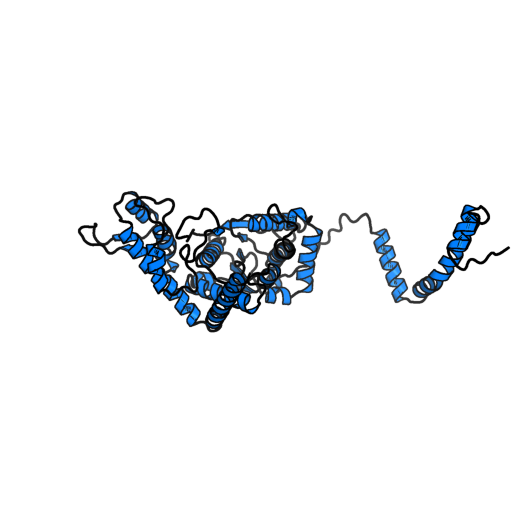37 O O . TYR A 1 188 ? 6.939 -0.066 -16.537 1.00 98.19 188 TYR A O 1
ATOM 1445 N N . TRP A 1 189 ? 7.304 -2.057 -17.494 1.00 98.00 189 TRP A N 1
ATOM 1446 C CA . TRP A 1 189 ? 8.729 -2.056 -17.151 1.00 98.00 189 TRP A CA 1
ATOM 1447 C C . TRP A 1 189 ? 9.517 -0.978 -17.898 1.00 98.00 189 TRP A C 1
ATOM 1449 O O . TRP A 1 189 ? 10.470 -0.430 -17.342 1.00 98.00 189 TRP A O 1
ATOM 1459 N N . VAL A 1 190 ? 9.103 -0.604 -19.113 1.00 96.31 190 VAL A N 1
ATOM 1460 C CA . VAL A 1 190 ? 9.653 0.575 -19.801 1.00 96.31 190 VAL A CA 1
ATOM 1461 C C . VAL A 1 190 ? 9.407 1.851 -18.989 1.00 96.31 190 VAL A C 1
ATOM 1463 O O . VAL A 1 190 ? 10.334 2.654 -18.867 1.00 96.31 190 VAL A O 1
ATOM 1466 N N . SER A 1 191 ? 8.227 2.030 -18.380 1.00 96.00 191 SER A N 1
ATOM 1467 C CA . SER A 1 191 ? 7.977 3.153 -17.462 1.00 96.00 191 SER A CA 1
ATOM 1468 C C . SER A 1 191 ? 8.944 3.136 -16.282 1.00 96.00 191 SER A C 1
ATOM 1470 O O . SER A 1 191 ? 9.628 4.131 -16.056 1.00 96.00 191 SER A O 1
ATOM 1472 N N . VAL A 1 192 ? 9.081 2.003 -15.583 1.00 97.88 192 VAL A N 1
ATOM 1473 C CA . VAL A 1 192 ? 10.004 1.863 -14.437 1.00 97.88 192 VAL A CA 1
ATOM 1474 C C . VAL A 1 192 ? 11.445 2.220 -14.833 1.00 97.88 192 VAL A C 1
ATOM 1476 O O . VAL A 1 192 ? 12.109 2.995 -14.143 1.00 97.88 192 VAL A O 1
ATOM 1479 N N . ILE A 1 193 ? 11.919 1.717 -15.979 1.00 97.19 193 ILE A N 1
ATOM 1480 C CA . ILE A 1 193 ? 13.250 2.032 -16.522 1.00 97.19 193 ILE A CA 1
ATOM 1481 C C . ILE A 1 193 ? 13.383 3.529 -16.817 1.00 97.19 193 ILE A C 1
ATOM 1483 O O . ILE A 1 193 ? 14.414 4.126 -16.515 1.00 97.19 193 ILE A O 1
ATOM 1487 N N . ASN A 1 194 ? 12.364 4.160 -17.401 1.00 94.62 194 ASN A N 1
ATOM 1488 C CA . ASN A 1 194 ? 12.403 5.585 -17.723 1.00 94.62 194 ASN A CA 1
ATOM 1489 C C . ASN A 1 194 ? 12.432 6.469 -16.471 1.00 94.62 194 ASN A C 1
ATOM 1491 O O . ASN A 1 194 ? 13.155 7.465 -16.469 1.00 94.62 194 ASN A O 1
ATOM 1495 N N . VAL A 1 195 ? 11.724 6.085 -15.403 1.00 95.81 195 VAL A N 1
ATOM 1496 C CA . VAL A 1 195 ? 11.825 6.749 -14.094 1.00 95.81 195 VAL A CA 1
ATOM 1497 C C . VAL A 1 195 ? 13.249 6.611 -13.546 1.00 95.81 195 VAL A C 1
ATOM 1499 O O . VAL A 1 195 ? 13.868 7.611 -13.183 1.00 95.81 195 VAL A O 1
ATOM 1502 N N . GLY A 1 196 ? 13.817 5.400 -13.571 1.00 96.44 196 GLY A N 1
ATOM 1503 C CA . GLY A 1 196 ? 15.178 5.139 -13.082 1.00 96.44 196 GLY A CA 1
ATOM 1504 C C . GLY A 1 196 ? 16.287 5.822 -13.893 1.00 96.44 196 GLY A C 1
ATOM 1505 O O . GLY A 1 196 ? 17.315 6.191 -13.342 1.00 96.44 196 GLY A O 1
ATOM 1506 N N . ARG A 1 197 ? 16.086 6.038 -15.199 1.00 95.19 197 ARG A N 1
ATOM 1507 C CA . ARG A 1 197 ? 17.013 6.805 -16.055 1.00 95.19 197 ARG A CA 1
ATOM 1508 C C . ARG A 1 197 ? 16.947 8.310 -15.814 1.00 95.19 197 ARG A C 1
ATOM 1510 O O . ARG A 1 197 ? 17.854 9.022 -16.238 1.00 95.19 197 ARG A O 1
ATOM 1517 N N . HIS A 1 198 ? 15.849 8.796 -15.239 1.00 95.00 198 HIS A N 1
ATOM 1518 C CA . HIS A 1 198 ? 15.631 10.218 -15.005 1.00 95.00 198 HIS A CA 1
ATOM 1519 C C . HIS A 1 198 ? 16.221 10.679 -13.676 1.00 95.00 198 HIS A C 1
ATOM 1521 O O . HIS A 1 198 ? 16.945 11.672 -13.629 1.00 95.00 198 HIS A O 1
ATOM 1527 N N . PHE A 1 199 ? 15.924 9.959 -12.597 1.00 96.38 199 PHE A N 1
ATOM 1528 C CA . PHE A 1 199 ? 16.356 10.362 -11.267 1.00 96.38 199 PHE A CA 1
ATOM 1529 C C . PHE A 1 199 ? 17.748 9.839 -10.925 1.00 96.38 199 PHE A C 1
ATOM 1531 O O . PHE A 1 199 ? 18.061 8.666 -11.109 1.00 96.38 199 PHE A O 1
ATOM 1538 N N . MET A 1 200 ? 18.565 10.715 -10.340 1.00 95.44 200 MET A N 1
ATOM 1539 C CA . MET A 1 200 ? 19.778 10.306 -9.635 1.00 95.44 200 MET A CA 1
ATOM 1540 C C . MET A 1 200 ? 19.421 9.421 -8.437 1.00 95.44 200 MET A C 1
ATOM 1542 O O . MET A 1 200 ? 18.400 9.637 -7.781 1.00 95.44 200 MET A O 1
ATOM 1546 N N . LEU A 1 201 ? 20.290 8.458 -8.123 1.00 94.69 201 LEU A N 1
ATOM 1547 C CA . LEU A 1 201 ? 20.051 7.473 -7.067 1.00 94.69 201 LEU A CA 1
ATOM 1548 C C . LEU A 1 201 ? 19.741 8.120 -5.707 1.00 94.69 201 LEU A C 1
ATOM 1550 O O . LEU A 1 201 ? 18.793 7.708 -5.049 1.00 94.69 201 LEU A O 1
ATOM 1554 N N . ASN A 1 202 ? 20.468 9.173 -5.322 1.00 93.50 202 ASN A N 1
ATOM 1555 C CA . ASN A 1 202 ? 20.247 9.895 -4.065 1.00 93.50 202 ASN A CA 1
ATOM 1556 C C . ASN A 1 202 ? 18.834 10.501 -3.956 1.00 93.50 202 ASN A C 1
ATOM 1558 O O . ASN A 1 202 ? 18.241 10.480 -2.882 1.00 93.50 202 ASN A O 1
ATOM 1562 N N . HIS A 1 203 ? 18.259 10.989 -5.061 1.00 93.44 203 HIS A N 1
ATOM 1563 C CA . HIS A 1 203 ? 16.878 11.478 -5.071 1.00 93.44 203 HIS A CA 1
ATOM 1564 C C . HIS A 1 203 ? 15.878 10.344 -4.846 1.00 93.44 203 HIS A C 1
ATOM 1566 O O . HIS A 1 203 ? 14.871 10.542 -4.173 1.00 93.44 203 HIS A O 1
ATOM 1572 N N . VAL A 1 204 ? 16.148 9.162 -5.408 1.00 95.38 204 VAL A N 1
ATOM 1573 C CA . VAL A 1 204 ? 15.279 7.997 -5.222 1.00 95.38 204 VAL A CA 1
ATOM 1574 C C . VAL A 1 204 ? 15.411 7.448 -3.805 1.00 95.38 204 VAL A C 1
ATOM 1576 O O . VAL A 1 204 ? 14.398 7.083 -3.226 1.00 95.38 204 VAL A O 1
ATOM 1579 N N . MET A 1 205 ? 16.614 7.424 -3.225 1.00 93.50 205 MET A N 1
ATOM 1580 C CA . MET A 1 205 ? 16.872 6.963 -1.853 1.00 93.50 205 MET A CA 1
ATOM 1581 C C . MET A 1 205 ? 16.238 7.869 -0.785 1.00 93.50 205 MET A C 1
ATOM 1583 O O . MET A 1 205 ? 15.732 7.362 0.222 1.00 93.50 205 MET A O 1
ATOM 1587 N N . GLY A 1 206 ? 16.193 9.183 -1.016 1.00 90.81 206 GLY A N 1
ATOM 1588 C CA . GLY A 1 206 ? 15.792 10.145 0.013 1.00 90.81 206 GLY A CA 1
ATOM 1589 C C . GLY A 1 206 ? 16.788 10.178 1.179 1.00 90.81 206 GLY A C 1
ATOM 1590 O O . GLY A 1 206 ? 17.895 9.660 1.073 1.00 90.81 206 GLY A O 1
ATOM 1591 N N . GLU A 1 207 ? 16.401 10.788 2.299 1.00 87.44 207 GLU A N 1
ATOM 1592 C CA . GLU A 1 207 ? 17.327 11.038 3.420 1.00 87.44 207 GLU A CA 1
ATOM 1593 C C . GLU A 1 207 ? 17.491 9.847 4.382 1.00 87.44 207 GLU A C 1
ATOM 1595 O O . GLU A 1 207 ? 18.486 9.761 5.098 1.00 87.44 207 GLU A O 1
ATOM 1600 N N . HIS A 1 208 ? 16.535 8.914 4.401 1.00 81.19 208 HIS A N 1
ATOM 1601 C CA . HIS A 1 208 ? 16.461 7.869 5.435 1.00 81.19 208 HIS A CA 1
ATOM 1602 C C . HIS A 1 208 ? 17.002 6.511 4.996 1.00 81.19 208 HIS A C 1
ATOM 1604 O O . HIS A 1 208 ? 17.342 5.691 5.851 1.00 81.19 208 HIS A O 1
ATOM 1610 N N . MET A 1 209 ? 17.061 6.263 3.686 1.00 89.69 209 MET A N 1
ATOM 1611 C CA . MET A 1 209 ? 17.601 5.014 3.163 1.00 89.69 209 MET A CA 1
ATOM 1612 C C . MET A 1 209 ? 19.127 5.035 3.262 1.00 89.69 209 MET A C 1
ATOM 1614 O O . MET A 1 209 ? 19.777 6.000 2.864 1.00 89.69 209 MET A O 1
ATOM 1618 N N . LYS A 1 210 ? 19.694 3.951 3.779 1.00 88.12 210 LYS A N 1
ATOM 1619 C CA . LYS A 1 210 ? 21.131 3.736 3.945 1.00 88.12 210 LYS A CA 1
ATOM 1620 C C . LYS A 1 210 ? 21.648 2.783 2.876 1.00 88.12 210 LYS A C 1
ATOM 1622 O O . LYS A 1 210 ? 20.913 1.940 2.373 1.00 88.12 210 LYS A O 1
ATOM 1627 N N . ASP A 1 211 ? 22.952 2.821 2.625 1.00 86.12 211 ASP A N 1
ATOM 1628 C CA . ASP A 1 211 ? 23.614 1.892 1.695 1.00 86.12 211 ASP A CA 1
ATOM 1629 C C . ASP A 1 211 ? 23.503 0.418 2.126 1.00 86.12 211 ASP A C 1
ATOM 1631 O O . ASP A 1 211 ? 23.659 -0.489 1.311 1.00 86.12 211 ASP A O 1
ATOM 1635 N N . SER A 1 212 ? 23.240 0.168 3.413 1.00 88.69 212 SER A N 1
ATOM 1636 C CA . SER A 1 212 ? 22.994 -1.170 3.956 1.00 88.69 212 SER A CA 1
ATOM 1637 C C . SER A 1 212 ? 21.589 -1.706 3.679 1.00 88.69 212 SER A C 1
ATOM 1639 O O . SER A 1 212 ? 21.344 -2.891 3.910 1.00 88.69 212 SER A O 1
ATOM 1641 N N . ASP A 1 213 ? 20.662 -0.850 3.250 1.00 88.88 213 ASP A N 1
ATOM 1642 C CA . ASP A 1 213 ? 19.276 -1.233 3.012 1.00 88.88 213 ASP A CA 1
ATOM 1643 C C . ASP A 1 213 ? 19.151 -1.965 1.669 1.00 88.88 213 ASP A C 1
ATOM 1645 O O . ASP A 1 213 ? 19.923 -1.765 0.727 1.00 88.88 213 ASP A O 1
ATOM 1649 N N . GLY A 1 214 ? 18.171 -2.863 1.563 1.00 88.62 214 GLY A N 1
ATOM 1650 C CA . GLY A 1 214 ? 17.956 -3.600 0.323 1.00 88.62 214 GLY A CA 1
ATOM 1651 C C . GLY A 1 214 ? 17.477 -2.669 -0.790 1.00 88.62 214 GLY A C 1
ATOM 1652 O O . GLY A 1 214 ? 16.530 -1.925 -0.598 1.00 88.62 214 GLY A O 1
ATOM 1653 N N . VAL A 1 215 ? 18.036 -2.776 -2.000 1.00 92.56 215 VAL A N 1
ATOM 1654 C CA . VAL A 1 215 ? 17.638 -1.941 -3.161 1.00 92.56 215 VAL A CA 1
ATOM 1655 C C . VAL A 1 215 ? 16.137 -2.060 -3.498 1.00 92.56 215 VAL A C 1
ATOM 1657 O O . VAL A 1 215 ? 15.531 -1.151 -4.067 1.00 92.56 215 VAL A O 1
ATOM 1660 N N . GLY A 1 216 ? 15.494 -3.171 -3.131 1.00 92.19 216 GLY A N 1
ATOM 1661 C CA . GLY A 1 216 ? 14.038 -3.298 -3.226 1.00 92.19 216 GLY A CA 1
ATOM 1662 C C . GLY A 1 216 ? 13.285 -2.294 -2.342 1.00 92.19 216 GLY A C 1
ATOM 1663 O O . GLY A 1 216 ? 12.306 -1.681 -2.776 1.00 92.19 216 GLY A O 1
ATOM 1664 N N . GLU A 1 217 ? 13.782 -2.072 -1.129 1.00 85.25 217 GLU A N 1
ATOM 1665 C CA . GLU A 1 217 ? 13.240 -1.173 -0.117 1.00 85.25 217 GLU A CA 1
ATOM 1666 C C . GLU A 1 217 ? 13.727 0.255 -0.391 1.00 85.25 217 GLU A C 1
ATOM 1668 O O . GLU A 1 217 ? 14.853 0.616 -0.089 1.00 85.25 217 GLU A O 1
ATOM 1673 N N . GLY A 1 218 ? 12.893 1.074 -1.036 1.00 87.69 218 GLY A N 1
ATOM 1674 C CA . GLY A 1 218 ? 13.195 2.486 -1.279 1.00 87.69 218 GLY A CA 1
ATOM 1675 C C . GLY A 1 218 ? 13.760 2.837 -2.659 1.00 87.69 218 GLY A C 1
ATOM 1676 O O . GLY A 1 218 ? 13.579 3.978 -3.068 1.00 87.69 218 GLY A O 1
ATOM 1677 N N . VAL A 1 219 ? 14.345 1.908 -3.433 1.00 95.62 219 VAL A N 1
ATOM 1678 C CA . VAL A 1 219 ? 14.719 2.186 -4.841 1.00 95.62 219 VAL A CA 1
ATOM 1679 C C . VAL A 1 219 ? 13.716 1.574 -5.808 1.00 95.62 219 VAL A C 1
ATOM 1681 O O . VAL A 1 219 ? 12.889 2.297 -6.360 1.00 95.62 219 VAL A O 1
ATOM 1684 N N . ILE A 1 220 ? 13.729 0.249 -5.998 1.00 97.62 220 ILE A N 1
ATOM 1685 C CA . ILE A 1 220 ? 12.879 -0.409 -7.011 1.00 97.62 220 ILE A CA 1
ATOM 1686 C C . ILE A 1 220 ? 11.397 -0.146 -6.725 1.00 97.62 220 ILE A C 1
ATOM 1688 O O . ILE A 1 220 ? 10.650 0.203 -7.636 1.00 97.62 220 ILE A O 1
ATOM 1692 N N . SER A 1 221 ? 10.985 -0.240 -5.458 1.00 96.94 221 SER A N 1
ATOM 1693 C CA . SER A 1 221 ? 9.603 0.027 -5.042 1.00 96.94 221 SER A CA 1
ATOM 1694 C C . SER A 1 221 ? 9.132 1.439 -5.383 1.00 96.94 221 SER A C 1
ATOM 1696 O O . SER A 1 221 ? 8.026 1.595 -5.889 1.00 96.94 221 SER A O 1
ATOM 1698 N N . ARG A 1 222 ? 9.965 2.467 -5.188 1.00 96.94 222 ARG A N 1
ATOM 1699 C CA . ARG A 1 222 ? 9.595 3.851 -5.521 1.00 96.94 222 ARG A CA 1
ATOM 1700 C C . ARG A 1 222 ? 9.500 4.069 -7.031 1.00 96.94 222 ARG A C 1
ATOM 1702 O O . ARG A 1 222 ? 8.575 4.739 -7.483 1.00 96.94 222 ARG A O 1
ATOM 1709 N N . LEU A 1 223 ? 10.391 3.457 -7.819 1.00 98.25 223 LEU A N 1
ATOM 1710 C CA . LEU A 1 223 ? 10.297 3.488 -9.286 1.00 98.25 223 LEU A CA 1
ATOM 1711 C C . LEU A 1 223 ? 9.010 2.808 -9.783 1.00 98.25 223 LEU A C 1
ATOM 1713 O O . LEU A 1 223 ? 8.338 3.339 -10.667 1.00 98.25 223 LEU A O 1
ATOM 1717 N N . MET A 1 224 ? 8.653 1.664 -9.187 1.00 98.56 224 MET A N 1
ATOM 1718 C CA . MET A 1 224 ? 7.393 0.965 -9.459 1.00 98.56 224 MET A CA 1
ATOM 1719 C C . MET A 1 224 ? 6.186 1.828 -9.100 1.00 98.56 224 MET A C 1
ATOM 1721 O O . MET A 1 224 ? 5.302 1.971 -9.932 1.00 98.56 224 MET A O 1
ATOM 1725 N N . MET A 1 225 ? 6.182 2.491 -7.939 1.00 97.50 225 MET A N 1
ATOM 1726 C CA . MET A 1 225 ? 5.074 3.362 -7.527 1.00 97.50 225 MET A CA 1
ATOM 1727 C C . MET A 1 225 ? 4.858 4.540 -8.486 1.00 97.50 225 MET A C 1
ATOM 1729 O O . MET A 1 225 ? 3.715 4.856 -8.802 1.00 97.50 225 MET A O 1
ATOM 1733 N N . VAL A 1 226 ? 5.920 5.167 -9.009 1.00 97.62 226 VAL A N 1
ATOM 1734 C CA . VAL A 1 226 ? 5.768 6.211 -10.044 1.00 97.62 226 VAL A CA 1
ATOM 1735 C C . VAL A 1 226 ? 5.159 5.622 -11.322 1.00 97.62 226 VAL A C 1
ATOM 1737 O O . VAL A 1 226 ? 4.244 6.215 -11.894 1.00 97.62 226 VAL A O 1
ATOM 1740 N N . ALA A 1 227 ? 5.612 4.439 -11.748 1.00 97.69 227 ALA A N 1
ATOM 1741 C CA . ALA A 1 227 ? 5.049 3.745 -12.905 1.00 97.69 227 ALA A CA 1
ATOM 1742 C C . ALA A 1 227 ? 3.588 3.304 -12.686 1.00 97.69 227 ALA A C 1
ATOM 1744 O O . ALA A 1 227 ? 2.796 3.371 -13.623 1.00 97.69 227 ALA A O 1
ATOM 1745 N N . ASP A 1 228 ? 3.212 2.909 -11.466 1.00 98.12 228 ASP A N 1
ATOM 1746 C CA . ASP A 1 228 ? 1.837 2.570 -11.088 1.00 98.12 228 ASP A CA 1
ATOM 1747 C C . ASP A 1 228 ? 0.926 3.803 -11.208 1.00 98.12 228 ASP A C 1
ATOM 1749 O O . ASP A 1 228 ? -0.135 3.727 -11.824 1.00 98.12 228 ASP A O 1
ATOM 1753 N N . VAL A 1 229 ? 1.359 4.966 -10.698 1.00 97.31 229 VAL A N 1
ATOM 1754 C CA . VAL A 1 229 ? 0.616 6.237 -10.831 1.00 97.31 229 VAL A CA 1
ATOM 1755 C C . VAL A 1 229 ? 0.448 6.605 -12.308 1.00 97.31 229 VAL A C 1
ATOM 1757 O O . VAL A 1 229 ? -0.657 6.952 -12.723 1.00 97.31 229 VAL A O 1
ATOM 1760 N N . MET A 1 230 ? 1.492 6.454 -13.130 1.00 95.38 230 MET A N 1
ATOM 1761 C CA . MET A 1 230 ? 1.374 6.638 -14.583 1.00 95.38 230 MET A CA 1
ATOM 1762 C C . MET A 1 230 ? 0.399 5.642 -15.218 1.00 95.38 230 MET A C 1
ATOM 1764 O O . MET A 1 230 ? -0.334 6.003 -16.134 1.00 95.38 230 MET A O 1
ATOM 1768 N N . GLY A 1 231 ? 0.392 4.396 -14.745 1.00 95.69 231 GLY A N 1
ATOM 1769 C CA . GLY A 1 231 ? -0.502 3.339 -15.209 1.00 95.69 231 GLY A CA 1
ATOM 1770 C C . GLY A 1 231 ? -1.974 3.644 -14.965 1.00 95.69 231 GLY A C 1
ATOM 1771 O O . GLY A 1 231 ? -2.813 3.407 -15.834 1.00 95.69 231 GLY A O 1
ATOM 1772 N N . ILE A 1 232 ? -2.265 4.180 -13.782 1.00 96.88 232 ILE A N 1
ATOM 1773 C CA . ILE A 1 232 ? -3.615 4.483 -13.298 1.00 96.88 232 ILE A CA 1
ATOM 1774 C C . ILE A 1 232 ? -4.112 5.834 -13.824 1.00 96.88 232 ILE A C 1
ATOM 1776 O O . ILE A 1 232 ? -5.308 5.989 -14.041 1.00 96.88 232 ILE A O 1
ATOM 1780 N N . GLU A 1 233 ? -3.207 6.794 -14.030 1.00 93.69 233 GLU A N 1
ATOM 1781 C CA . GLU A 1 233 ? -3.519 8.168 -14.444 1.00 93.69 233 GLU A CA 1
ATOM 1782 C C . GLU A 1 233 ? -4.591 8.851 -13.561 1.00 93.69 233 GLU A C 1
ATOM 1784 O O . GLU A 1 233 ? -5.637 9.304 -14.041 1.00 93.69 233 GLU A O 1
ATOM 1789 N N . PRO A 1 234 ? -4.367 8.922 -12.235 1.00 96.12 234 PRO A N 1
ATOM 1790 C CA . PRO A 1 234 ? -5.328 9.540 -11.335 1.00 96.12 234 PRO A CA 1
ATOM 1791 C C . PRO A 1 234 ? -5.312 11.070 -11.450 1.00 96.12 234 PRO A C 1
ATOM 1793 O O . PRO A 1 234 ? -4.278 11.679 -11.711 1.00 96.12 234 PRO A O 1
ATOM 1796 N N . ALA A 1 235 ? -6.448 11.711 -11.164 1.00 95.44 235 ALA A N 1
ATOM 1797 C CA . ALA A 1 235 ? -6.506 13.167 -10.982 1.00 95.44 235 ALA A CA 1
ATOM 1798 C C . ALA A 1 235 ? -6.036 13.591 -9.580 1.00 95.44 235 ALA A C 1
ATOM 1800 O O . ALA A 1 235 ? -5.543 14.702 -9.384 1.00 95.44 235 ALA A O 1
ATOM 1801 N N . SER A 1 236 ? -6.193 12.715 -8.586 1.00 97.38 236 SER A N 1
ATOM 1802 C CA . SER A 1 236 ? -5.704 12.948 -7.226 1.00 97.38 236 SER A CA 1
ATOM 1803 C C . SER A 1 236 ? -5.268 11.653 -6.556 1.00 97.38 236 SER A C 1
ATOM 1805 O O . SER A 1 236 ? -5.715 10.570 -6.925 1.00 97.38 236 SER A O 1
ATOM 1807 N N . MET A 1 237 ? -4.397 11.766 -5.562 1.00 97.94 237 MET A N 1
ATOM 1808 C CA . MET A 1 237 ? -3.871 10.644 -4.799 1.00 97.94 237 MET A CA 1
ATOM 1809 C C . MET A 1 237 ? -3.812 11.013 -3.323 1.00 97.94 237 MET A C 1
ATOM 1811 O O . MET A 1 237 ? -3.412 12.126 -2.982 1.00 97.94 237 MET A O 1
ATOM 1815 N N . ALA A 1 238 ? -4.169 10.081 -2.449 1.00 98.06 238 ALA A N 1
ATOM 1816 C CA . ALA A 1 238 ? -3.924 10.222 -1.024 1.00 98.06 238 ALA A CA 1
ATOM 1817 C C . ALA A 1 238 ? -2.849 9.232 -0.568 1.00 98.06 238 ALA A C 1
ATOM 1819 O O . ALA A 1 238 ? -2.864 8.056 -0.938 1.00 98.06 238 ALA A O 1
ATOM 1820 N N . LEU A 1 239 ? -1.903 9.730 0.223 1.00 96.88 239 LEU A N 1
ATOM 1821 C CA . LEU A 1 239 ? -0.802 8.960 0.791 1.00 96.88 239 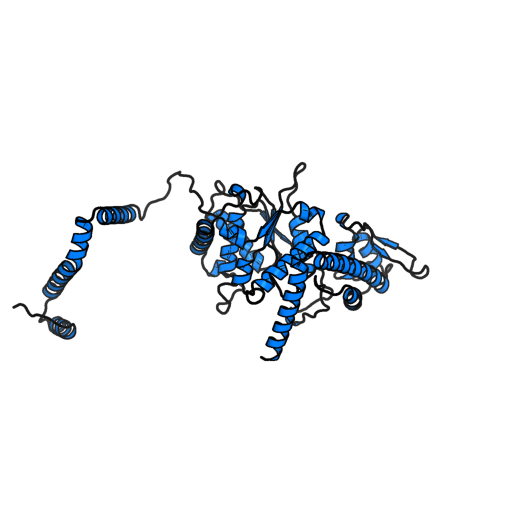LEU A CA 1
ATOM 1822 C C . LEU A 1 239 ? -0.761 9.147 2.316 1.00 96.88 239 LEU A C 1
ATOM 1824 O O . LEU A 1 239 ? -1.262 10.154 2.824 1.00 96.88 239 LEU A O 1
ATOM 1828 N N . PRO A 1 240 ? -0.182 8.202 3.076 1.00 95.25 240 PRO A N 1
ATOM 1829 C CA . PRO A 1 240 ? 0.116 8.422 4.487 1.00 95.25 240 PRO A CA 1
ATOM 1830 C C . PRO A 1 240 ? 1.008 9.655 4.687 1.00 95.25 240 PRO A C 1
ATOM 1832 O O . PRO A 1 240 ? 1.899 9.931 3.888 1.00 95.25 240 PRO A O 1
ATOM 1835 N N . ALA A 1 241 ? 0.781 10.404 5.763 1.00 94.12 241 ALA A N 1
ATOM 1836 C CA . ALA A 1 241 ? 1.647 11.510 6.152 1.00 94.12 241 ALA A CA 1
ATOM 1837 C C . ALA A 1 241 ? 2.885 10.962 6.876 1.00 94.12 241 ALA A C 1
ATOM 1839 O O . ALA A 1 241 ? 2.953 10.956 8.107 1.00 94.12 241 ALA A O 1
ATOM 1840 N N . ASP A 1 242 ? 3.832 10.467 6.080 1.00 91.44 242 ASP A N 1
ATOM 1841 C CA . ASP A 1 242 ? 5.146 9.996 6.506 1.00 91.44 242 ASP A CA 1
ATOM 1842 C C . ASP A 1 242 ? 6.251 10.392 5.505 1.00 91.44 242 ASP A C 1
ATOM 1844 O O . ASP A 1 242 ? 6.010 10.901 4.402 1.00 91.44 242 ASP A O 1
ATOM 1848 N N . GLU A 1 243 ? 7.502 10.195 5.914 1.00 88.56 243 GLU A N 1
ATOM 1849 C CA . GLU A 1 243 ? 8.685 10.559 5.129 1.00 88.56 243 GLU A CA 1
ATOM 1850 C C . GLU A 1 243 ? 8.798 9.720 3.847 1.00 88.56 243 GLU A C 1
ATOM 1852 O O . GLU A 1 243 ? 9.153 10.235 2.786 1.00 88.56 243 GLU A O 1
ATOM 1857 N N . VAL A 1 244 ? 8.433 8.433 3.905 1.00 88.81 244 VAL A N 1
ATOM 1858 C CA . VAL A 1 244 ? 8.487 7.520 2.750 1.00 88.81 244 VAL A CA 1
ATOM 1859 C C . VAL A 1 244 ? 7.555 8.006 1.641 1.00 88.81 244 VAL A C 1
ATOM 1861 O O . VAL A 1 244 ? 7.959 8.096 0.478 1.00 88.81 244 VAL A O 1
ATOM 1864 N N . SER A 1 245 ? 6.332 8.367 2.010 1.00 94.38 245 SER A N 1
ATOM 1865 C CA . SER A 1 245 ? 5.304 8.905 1.126 1.00 94.38 245 SER A CA 1
ATOM 1866 C C . SER A 1 245 ? 5.683 10.279 0.588 1.00 94.38 245 SER A C 1
ATOM 1868 O O . SER A 1 245 ? 5.394 10.587 -0.568 1.00 94.38 245 SER A O 1
ATOM 1870 N N . SER A 1 246 ? 6.394 11.085 1.379 1.00 94.69 246 SER A N 1
ATOM 1871 C CA . SER A 1 246 ? 6.918 12.383 0.944 1.00 94.69 246 SER A CA 1
ATOM 1872 C C . SER A 1 246 ? 7.935 12.239 -0.194 1.00 94.69 246 SER A C 1
ATOM 1874 O O . SER A 1 246 ? 7.851 12.973 -1.182 1.00 94.69 246 SER A O 1
ATOM 1876 N N . VAL A 1 247 ? 8.828 11.242 -0.128 1.00 95.69 247 VAL A N 1
ATOM 1877 C CA . VAL A 1 247 ? 9.749 10.928 -1.237 1.00 95.69 247 VAL A CA 1
ATOM 1878 C C . VAL A 1 247 ? 8.971 10.491 -2.480 1.00 95.69 247 VAL A C 1
ATOM 1880 O O . VAL A 1 247 ? 9.218 11.005 -3.569 1.00 95.69 247 VAL A O 1
ATOM 1883 N N . VAL A 1 248 ? 7.994 9.589 -2.336 1.00 95.69 248 VAL A N 1
ATOM 1884 C CA . VAL A 1 248 ? 7.161 9.132 -3.467 1.00 95.69 248 VAL A CA 1
ATOM 1885 C C . VAL A 1 248 ? 6.409 10.300 -4.111 1.00 95.69 248 VAL A C 1
ATOM 1887 O O . VAL A 1 248 ? 6.438 10.443 -5.331 1.00 95.69 248 VAL A O 1
ATOM 1890 N N . SER A 1 249 ? 5.795 11.172 -3.308 1.00 96.81 249 SER A N 1
ATOM 1891 C CA . SER A 1 249 ? 5.103 12.375 -3.779 1.00 96.81 249 SER A CA 1
ATOM 1892 C C . SER A 1 249 ? 6.025 13.293 -4.585 1.00 96.81 249 SER A C 1
ATOM 1894 O O . SER A 1 249 ? 5.655 13.757 -5.669 1.00 96.81 249 SER A O 1
ATOM 1896 N N . ASN A 1 250 ? 7.259 13.498 -4.109 1.00 96.56 250 ASN A N 1
ATOM 1897 C CA . ASN A 1 250 ? 8.262 14.286 -4.819 1.00 96.56 250 ASN A CA 1
ATOM 1898 C C . ASN A 1 250 ? 8.641 13.647 -6.164 1.00 96.56 250 ASN A C 1
ATOM 1900 O O . ASN A 1 250 ? 8.629 14.334 -7.186 1.00 96.56 250 ASN A O 1
ATOM 1904 N N . LEU A 1 251 ? 8.915 12.338 -6.182 1.00 97.12 251 LEU A N 1
ATOM 1905 C CA . LEU A 1 251 ? 9.267 11.610 -7.404 1.00 97.12 251 LEU A CA 1
ATOM 1906 C C . LEU A 1 251 ? 8.132 11.645 -8.434 1.00 97.12 251 LEU A C 1
ATOM 1908 O O . LEU A 1 251 ? 8.391 11.917 -9.603 1.00 97.12 251 LEU A O 1
ATOM 1912 N N . VAL A 1 252 ? 6.881 11.432 -8.015 1.00 96.81 252 VAL A N 1
ATOM 1913 C CA . VAL A 1 252 ? 5.712 11.523 -8.903 1.00 96.81 252 VAL A CA 1
ATOM 1914 C C . VAL A 1 252 ? 5.594 12.933 -9.478 1.00 96.81 252 VAL A C 1
ATOM 1916 O O . VAL A 1 252 ? 5.595 13.104 -10.695 1.00 96.81 252 VAL A O 1
ATOM 1919 N N . THR A 1 253 ? 5.565 13.953 -8.618 1.00 95.00 253 THR A N 1
ATOM 1920 C CA . THR A 1 253 ? 5.378 15.352 -9.035 1.00 95.00 253 THR A CA 1
ATOM 1921 C C . THR A 1 253 ? 6.466 15.795 -10.013 1.00 95.00 253 THR A C 1
ATOM 1923 O O . THR A 1 253 ? 6.169 16.349 -11.072 1.00 95.00 253 THR A O 1
ATOM 1926 N N . ARG A 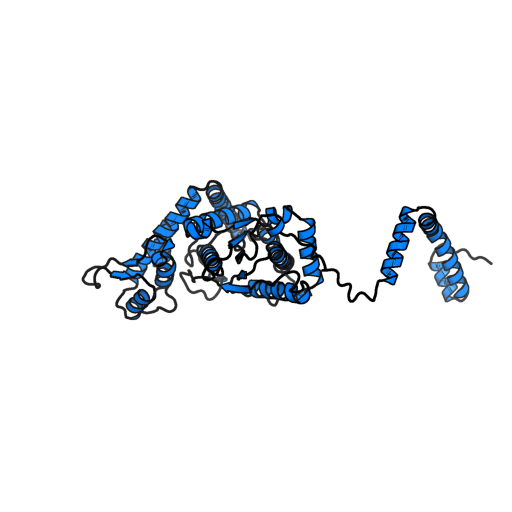1 254 ? 7.733 15.503 -9.695 1.00 94.44 254 ARG A N 1
ATOM 1927 C CA . ARG A 1 254 ? 8.875 15.864 -10.540 1.00 94.44 254 ARG A CA 1
ATOM 1928 C C . ARG A 1 254 ? 8.905 15.086 -11.842 1.00 94.44 254 ARG A C 1
ATOM 1930 O O . ARG A 1 254 ? 9.189 15.674 -12.877 1.00 94.44 254 ARG A O 1
ATOM 1937 N N . PHE A 1 255 ? 8.613 13.785 -11.819 1.00 94.62 255 PHE A N 1
ATOM 1938 C CA . PHE A 1 255 ? 8.642 12.986 -13.042 1.00 94.62 255 PHE A CA 1
ATOM 1939 C C . PHE A 1 255 ? 7.591 13.474 -14.036 1.00 94.62 255 PHE A C 1
ATOM 1941 O O . PHE A 1 255 ? 7.900 13.636 -15.214 1.00 94.62 255 PHE A O 1
ATOM 1948 N N . TYR A 1 256 ? 6.382 13.776 -13.553 1.00 92.94 256 TYR A N 1
ATOM 1949 C CA . TYR A 1 256 ? 5.358 14.389 -14.389 1.00 92.94 256 TYR A CA 1
ATOM 1950 C C . TYR A 1 256 ? 5.849 15.738 -14.921 1.00 92.94 256 TYR A C 1
ATOM 1952 O O . TYR A 1 256 ? 6.001 15.874 -16.124 1.00 92.94 256 TYR A O 1
ATOM 1960 N N . ALA A 1 257 ? 6.227 16.685 -14.061 1.00 90.25 257 ALA A N 1
ATOM 1961 C CA . ALA A 1 257 ? 6.631 18.024 -14.501 1.00 90.25 257 ALA A CA 1
ATOM 1962 C C . ALA A 1 257 ? 7.833 18.045 -15.472 1.00 90.25 257 ALA A C 1
ATOM 1964 O O . ALA A 1 257 ? 7.872 18.855 -16.396 1.00 90.25 257 ALA A O 1
ATOM 1965 N N . GLU A 1 258 ? 8.827 17.179 -15.262 1.00 89.94 258 GLU A N 1
ATOM 1966 C CA . GLU A 1 258 ? 10.102 17.210 -15.988 1.00 89.94 258 GLU A CA 1
ATOM 1967 C C . GLU A 1 258 ? 10.126 16.289 -17.227 1.00 89.94 258 GLU A C 1
ATOM 1969 O O . GLU A 1 258 ? 10.979 16.470 -18.104 1.00 89.94 258 GLU A O 1
ATOM 1974 N N . LYS A 1 259 ? 9.242 15.278 -17.315 1.00 86.75 259 LYS A N 1
ATOM 1975 C CA . LYS A 1 259 ? 9.246 14.284 -18.414 1.00 86.75 259 LYS A CA 1
ATOM 1976 C C . LYS A 1 259 ? 7.933 14.102 -19.148 1.00 86.75 259 LYS A C 1
ATOM 1978 O O . LYS A 1 259 ? 7.982 13.705 -20.314 1.00 86.75 259 LYS A O 1
ATOM 1983 N N . LEU A 1 260 ? 6.807 14.352 -18.498 1.00 84.00 260 LEU A N 1
ATOM 1984 C CA . LEU A 1 260 ? 5.487 14.230 -19.094 1.00 84.00 260 LEU A CA 1
ATOM 1985 C C . LEU A 1 260 ? 4.973 15.656 -19.262 1.00 84.00 260 LEU A C 1
ATOM 1987 O O . LEU A 1 260 ? 4.481 16.258 -18.316 1.00 84.00 260 LEU A O 1
ATOM 1991 N N . ASP A 1 261 ? 5.158 16.245 -20.445 1.00 68.88 261 ASP A N 1
ATOM 1992 C CA . ASP A 1 261 ? 4.580 17.566 -20.690 1.00 68.88 261 ASP A CA 1
ATOM 1993 C C . ASP A 1 261 ? 3.089 17.556 -20.288 1.00 68.88 261 ASP A C 1
ATOM 1995 O O . ASP A 1 261 ? 2.371 16.578 -20.510 1.00 68.88 261 ASP A O 1
ATOM 1999 N N . GLY A 1 262 ? 2.617 18.617 -19.622 1.00 62.81 262 GLY A N 1
ATOM 2000 C CA . GLY A 1 262 ? 1.250 18.669 -19.074 1.00 62.81 262 GLY A CA 1
ATOM 2001 C C . GLY A 1 262 ? 0.148 18.559 -20.138 1.00 62.81 262 GLY A C 1
ATOM 2002 O O . GLY A 1 262 ? -1.032 18.453 -19.810 1.00 62.81 262 GLY A O 1
ATOM 2003 N N . THR A 1 263 ? 0.542 18.585 -21.411 1.00 63.69 263 THR A N 1
ATOM 2004 C CA . THR A 1 263 ? -0.279 18.296 -22.584 1.00 63.69 263 THR A CA 1
ATOM 2005 C C . THR A 1 263 ? -0.531 16.802 -22.797 1.00 63.69 263 THR A C 1
ATOM 2007 O O . THR A 1 263 ? -1.580 16.458 -23.334 1.00 63.69 263 THR A O 1
ATOM 2010 N N . THR A 1 264 ? 0.381 15.921 -22.370 1.00 69.88 264 THR A N 1
ATOM 2011 C CA . THR A 1 264 ? 0.245 14.462 -22.504 1.00 69.88 264 THR A CA 1
ATOM 2012 C C . THR A 1 264 ? -0.375 13.815 -21.267 1.00 69.88 264 THR A C 1
ATOM 2014 O O . THR A 1 264 ? -1.230 12.947 -21.412 1.00 69.88 264 THR A O 1
ATOM 2017 N N . MET A 1 265 ? 0.032 14.215 -20.056 1.00 82.69 265 MET A N 1
ATOM 2018 C CA . MET A 1 265 ? -0.540 13.717 -18.796 1.00 82.69 265 MET A CA 1
ATOM 2019 C C . MET A 1 265 ? -0.498 14.800 -17.718 1.00 82.69 265 MET A C 1
ATOM 2021 O O . MET A 1 265 ? 0.514 15.476 -17.546 1.00 82.69 265 MET A O 1
ATOM 2025 N N . GLN A 1 266 ? -1.576 14.938 -16.947 1.00 86.62 266 GLN A N 1
ATOM 2026 C CA . GLN A 1 266 ? -1.618 15.869 -15.818 1.00 86.62 266 GLN A CA 1
ATOM 2027 C C . GLN A 1 266 ? -1.111 15.193 -14.544 1.00 86.62 266 GLN A C 1
ATOM 2029 O O . GLN A 1 266 ? -1.463 14.049 -14.259 1.00 86.62 266 GLN A O 1
ATOM 2034 N N . ALA A 1 267 ? -0.286 15.906 -13.774 1.00 90.75 267 ALA A N 1
ATOM 2035 C CA . ALA A 1 267 ? 0.155 15.432 -12.468 1.00 90.75 267 ALA A CA 1
ATOM 2036 C C . ALA A 1 267 ? -1.041 15.339 -11.503 1.00 90.75 267 ALA A C 1
ATOM 2038 O O . ALA A 1 267 ? -1.850 16.273 -11.459 1.00 90.75 267 ALA A O 1
ATOM 2039 N N . PRO A 1 268 ? -1.160 14.261 -10.708 1.00 95.12 268 PRO A N 1
ATOM 2040 C CA . PRO A 1 268 ? -2.209 14.174 -9.704 1.00 95.12 268 PRO A CA 1
ATOM 2041 C C . PRO A 1 268 ? -1.989 15.199 -8.592 1.00 95.12 268 PRO A C 1
ATOM 2043 O O . PRO A 1 268 ? -0.859 15.455 -8.176 1.00 95.12 268 PRO A O 1
ATOM 2046 N N . THR A 1 269 ? -3.079 15.717 -8.028 1.00 96.56 269 THR A N 1
ATOM 2047 C CA . THR A 1 269 ? -3.002 16.414 -6.735 1.00 96.56 269 THR A CA 1
ATOM 2048 C C . THR A 1 269 ? -2.772 15.388 -5.630 1.00 96.56 269 THR A C 1
ATOM 2050 O O . THR A 1 269 ? -3.607 14.505 -5.433 1.00 96.56 269 THR A O 1
ATOM 2053 N N . ILE A 1 270 ? -1.653 15.488 -4.912 1.00 97.56 270 ILE A N 1
ATOM 2054 C CA . ILE A 1 270 ? -1.296 14.550 -3.840 1.00 97.56 270 ILE A CA 1
ATOM 2055 C C . ILE A 1 270 ? -1.620 15.176 -2.485 1.00 97.56 270 ILE A C 1
ATOM 2057 O O . ILE A 1 270 ? -1.203 16.297 -2.198 1.00 97.56 270 ILE A O 1
ATOM 2061 N N . THR A 1 271 ? -2.349 14.456 -1.636 1.00 97.06 271 THR A N 1
ATOM 2062 C CA . THR A 1 271 ? -2.649 14.883 -0.264 1.00 97.06 271 THR A CA 1
ATOM 2063 C C . THR A 1 271 ? -2.173 13.844 0.741 1.00 97.06 271 THR A C 1
ATOM 2065 O O . THR A 1 271 ? -2.356 12.645 0.550 1.00 97.06 271 THR A O 1
ATOM 2068 N N . MET A 1 272 ? -1.566 14.310 1.829 1.00 95.94 272 MET A N 1
ATOM 2069 C CA . MET A 1 272 ? -1.083 13.455 2.908 1.00 95.94 272 MET A CA 1
ATOM 2070 C C . MET A 1 272 ? -2.138 13.357 4.012 1.00 95.94 272 MET A C 1
ATOM 2072 O O . MET A 1 272 ? -2.609 14.383 4.498 1.00 95.94 272 MET A O 1
ATOM 2076 N N . ASN A 1 273 ? -2.521 12.143 4.408 1.00 95.19 273 ASN A N 1
ATOM 2077 C CA . ASN A 1 273 ? -3.515 11.912 5.455 1.00 95.19 273 ASN A CA 1
ATOM 2078 C C . ASN A 1 273 ? -3.293 10.570 6.163 1.00 95.19 273 ASN A C 1
ATOM 2080 O O . ASN A 1 273 ? -3.258 9.523 5.519 1.00 95.19 273 ASN A O 1
ATOM 2084 N N . ASN A 1 274 ? -3.229 10.596 7.495 1.00 92.88 274 ASN A N 1
ATOM 2085 C CA . ASN A 1 274 ? -3.127 9.394 8.330 1.00 92.88 274 ASN A CA 1
ATOM 2086 C C . ASN A 1 274 ? -4.487 8.882 8.828 1.00 92.88 274 ASN A C 1
ATOM 2088 O O . ASN A 1 274 ? -4.558 7.786 9.386 1.00 92.88 274 ASN A O 1
ATOM 2092 N N . GLY A 1 275 ? -5.576 9.622 8.603 1.00 93.12 275 GLY A N 1
ATOM 2093 C CA . GLY A 1 275 ? -6.864 9.333 9.227 1.00 93.12 275 GLY A CA 1
ATOM 2094 C C . GLY A 1 275 ? -6.833 9.559 10.748 1.00 93.12 275 GLY A C 1
ATOM 2095 O O . GLY A 1 275 ? -5.902 10.185 11.263 1.00 93.12 275 GLY A O 1
ATOM 2096 N N . PRO A 1 276 ? -7.847 9.072 11.484 1.00 93.62 276 PRO A N 1
ATOM 2097 C CA . PRO A 1 276 ? -7.894 9.212 12.936 1.00 93.62 276 PRO A CA 1
ATOM 2098 C C . PRO A 1 276 ? -6.785 8.393 13.612 1.00 93.62 276 PRO A C 1
ATOM 2100 O O . PRO A 1 276 ? -6.463 7.291 13.166 1.00 93.62 276 PRO A O 1
ATOM 2103 N N . LEU A 1 277 ? -6.225 8.910 14.710 1.00 94.56 277 LEU A N 1
ATOM 2104 C CA . LEU A 1 277 ? -5.202 8.220 15.501 1.00 94.56 277 LEU A CA 1
ATOM 2105 C C . LEU A 1 277 ? -5.850 7.226 16.477 1.00 94.56 277 LEU A C 1
ATOM 2107 O O . LEU A 1 277 ? -6.352 7.612 17.528 1.00 94.56 277 LEU A O 1
ATOM 2111 N N . LEU A 1 278 ? -5.800 5.935 16.157 1.00 95.81 278 LEU A N 1
ATOM 2112 C CA . LEU A 1 278 ? -6.461 4.863 16.916 1.00 95.81 278 LEU A CA 1
ATOM 2113 C C . LEU A 1 278 ? -5.557 4.189 17.957 1.00 95.81 278 LEU A C 1
ATOM 2115 O O . LEU A 1 278 ? -5.856 3.088 18.428 1.00 95.81 278 LEU A O 1
ATOM 2119 N N . LEU A 1 279 ? -4.433 4.819 18.300 1.00 94.69 279 LEU A N 1
ATOM 2120 C CA . LEU A 1 279 ? -3.541 4.310 19.335 1.00 94.69 279 LEU A CA 1
ATOM 2121 C C . LEU A 1 279 ? -4.185 4.430 20.711 1.00 94.69 279 LEU A C 1
ATOM 2123 O O . LEU A 1 279 ? -4.736 5.465 21.063 1.00 94.69 279 LEU A O 1
ATOM 2127 N N . LEU A 1 280 ? -4.058 3.372 21.505 1.00 95.94 280 LEU A N 1
ATOM 2128 C CA . LEU A 1 280 ? -4.560 3.292 22.875 1.00 95.94 280 LEU A CA 1
ATOM 2129 C C . LEU A 1 280 ? -3.578 3.866 23.894 1.00 95.94 280 LEU A C 1
ATOM 2131 O O . LEU A 1 280 ? -3.969 4.197 25.010 1.00 95.94 280 LEU A O 1
ATOM 2135 N N . HIS A 1 281 ? -2.309 3.978 23.516 1.00 90.94 281 HIS A N 1
ATOM 2136 C CA . HIS A 1 281 ? -1.227 4.458 24.360 1.00 90.94 281 HIS A CA 1
ATOM 2137 C C . HIS A 1 281 ? -0.288 5.351 23.551 1.00 90.94 281 HIS A C 1
ATOM 2139 O O . HIS A 1 281 ? -0.037 5.090 22.370 1.00 90.94 281 HIS A O 1
ATOM 2145 N N . GLN A 1 282 ? 0.254 6.384 24.197 1.00 85.44 282 GLN A N 1
ATOM 2146 C CA . GLN A 1 282 ? 1.398 7.105 23.650 1.00 85.44 282 GLN A CA 1
ATOM 2147 C C . GLN A 1 282 ? 2.633 6.207 23.708 1.00 85.44 282 GLN A C 1
ATOM 2149 O O . GLN A 1 282 ? 2.795 5.410 24.633 1.00 85.44 282 GLN A O 1
ATOM 2154 N N . ARG A 1 283 ? 3.499 6.336 22.705 1.00 79.00 283 ARG A N 1
ATOM 2155 C CA . ARG A 1 283 ? 4.774 5.624 22.638 1.00 79.00 283 ARG A CA 1
ATOM 2156 C C . ARG A 1 283 ? 5.880 6.625 22.347 1.00 79.00 283 ARG A C 1
ATOM 2158 O O . ARG A 1 283 ? 5.723 7.462 21.465 1.00 79.00 283 ARG A O 1
ATOM 2165 N N . GLU A 1 284 ? 7.000 6.492 23.045 1.00 72.50 284 GLU A N 1
ATOM 2166 C CA . GLU A 1 284 ? 8.210 7.267 22.746 1.00 72.50 284 GLU A CA 1
ATOM 2167 C C . GLU A 1 284 ? 8.959 6.687 21.534 1.00 72.50 284 GLU A C 1
ATOM 2169 O O . GLU A 1 284 ? 9.632 7.406 20.805 1.00 72.50 284 GLU A O 1
ATOM 2174 N N . SER A 1 285 ? 8.824 5.376 21.288 1.00 78.19 285 SER A N 1
ATOM 2175 C CA . SER A 1 285 ? 9.498 4.672 20.192 1.00 78.19 285 SER A CA 1
ATOM 2176 C C . SER A 1 285 ? 8.747 3.407 19.765 1.00 78.19 285 SER A C 1
ATOM 2178 O O . SER A 1 285 ? 8.031 2.782 20.550 1.00 78.19 285 SER A O 1
ATOM 2180 N N . ILE A 1 286 ? 8.961 2.985 18.513 1.00 73.12 286 ILE A N 1
ATOM 2181 C CA . ILE A 1 286 ? 8.468 1.717 17.945 1.00 73.12 286 ILE A CA 1
ATOM 2182 C C . ILE A 1 286 ? 8.987 0.506 18.738 1.00 73.12 286 ILE A C 1
ATOM 2184 O O . ILE A 1 286 ? 8.303 -0.514 18.808 1.00 73.12 286 ILE A O 1
ATOM 2188 N N . ALA A 1 287 ? 10.158 0.616 19.375 1.00 77.00 287 ALA A N 1
ATOM 2189 C CA . ALA A 1 287 ? 10.733 -0.454 20.192 1.00 77.00 287 ALA A CA 1
ATOM 2190 C C . ALA A 1 287 ? 9.865 -0.825 21.409 1.00 77.00 287 ALA A C 1
ATOM 2192 O O . ALA A 1 287 ? 9.934 -1.955 21.884 1.00 77.00 287 ALA A O 1
ATOM 2193 N N . HIS A 1 288 ? 9.020 0.097 21.882 1.00 78.69 288 HIS A N 1
ATOM 2194 C CA . HIS A 1 288 ? 8.114 -0.119 23.014 1.00 78.69 288 HIS A CA 1
ATOM 2195 C C . HIS A 1 288 ? 6.738 -0.644 22.598 1.00 78.69 288 HIS A C 1
ATOM 2197 O O . HIS A 1 288 ? 5.855 -0.757 23.444 1.00 78.69 288 HIS A O 1
ATOM 2203 N N . LYS A 1 289 ? 6.544 -0.967 21.312 1.00 84.75 289 LYS A N 1
ATOM 2204 C CA . LYS A 1 289 ? 5.259 -1.442 20.801 1.00 84.75 289 LYS A CA 1
ATOM 2205 C C . LYS A 1 289 ? 4.826 -2.725 21.513 1.00 84.75 289 LYS A C 1
ATOM 2207 O O . LYS A 1 289 ? 5.526 -3.737 21.461 1.00 84.75 289 LYS A O 1
ATOM 2212 N N . THR A 1 290 ? 3.627 -2.707 22.087 1.00 86.00 290 THR A N 1
ATOM 2213 C CA . THR A 1 290 ? 2.964 -3.882 22.661 1.00 86.00 290 THR A CA 1
ATOM 2214 C C . THR A 1 290 ? 1.670 -4.215 21.926 1.00 86.00 290 THR A C 1
ATOM 2216 O O . THR A 1 290 ? 1.056 -3.366 21.280 1.00 86.00 290 THR A O 1
ATOM 2219 N N . ASP A 1 291 ? 1.194 -5.452 22.082 1.00 86.69 291 ASP A N 1
ATOM 2220 C CA . ASP A 1 291 ? -0.095 -5.873 21.522 1.00 86.69 291 ASP A CA 1
ATOM 2221 C C . ASP A 1 291 ? -1.287 -5.096 22.109 1.00 86.69 291 ASP A C 1
ATOM 2223 O O . ASP A 1 291 ? -2.371 -5.139 21.532 1.00 86.69 291 ASP A O 1
ATOM 2227 N N . ASN A 1 292 ? -1.125 -4.397 23.243 1.00 90.12 292 ASN A N 1
ATOM 2228 C CA . ASN A 1 292 ? -2.190 -3.599 23.861 1.00 90.12 292 ASN A CA 1
ATOM 2229 C C . ASN A 1 292 ? -2.267 -2.163 23.320 1.00 90.12 292 ASN A C 1
ATOM 2231 O O . ASN A 1 292 ? -3.191 -1.446 23.691 1.00 90.12 292 ASN A O 1
ATOM 2235 N N . ASP A 1 293 ? -1.335 -1.742 22.464 1.00 91.88 293 ASP A N 1
ATOM 2236 C CA . ASP A 1 293 ? -1.236 -0.344 22.028 1.00 91.88 293 ASP A CA 1
ATOM 2237 C C . ASP A 1 293 ? -2.259 0.024 20.948 1.00 91.88 293 ASP A C 1
ATOM 2239 O O . ASP A 1 293 ? -2.500 1.202 20.703 1.00 91.88 293 ASP A O 1
ATOM 2243 N N . GLU A 1 294 ? -2.830 -0.965 20.264 1.00 94.81 294 GLU A N 1
ATOM 2244 C CA . GLU A 1 294 ? -3.751 -0.773 19.144 1.00 94.81 294 GLU A CA 1
ATOM 2245 C C . GLU A 1 294 ? -4.643 -2.005 18.937 1.00 94.81 294 GLU A C 1
ATOM 2247 O O . GLU A 1 294 ? -4.397 -3.077 19.497 1.00 94.81 294 GLU A O 1
ATOM 2252 N N . TYR A 1 295 ? -5.682 -1.864 18.114 1.00 97.69 295 TYR A N 1
ATOM 2253 C CA . TYR A 1 295 ? -6.542 -2.971 17.692 1.00 97.69 295 TYR A CA 1
ATOM 2254 C C . TYR A 1 295 ? -6.072 -3.589 16.375 1.00 97.69 295 TYR A C 1
ATOM 2256 O O . TYR A 1 295 ? -5.689 -2.882 15.440 1.00 97.69 295 TYR A O 1
ATOM 2264 N N . PHE A 1 296 ? -6.165 -4.914 16.279 1.00 97.81 296 PHE A N 1
ATOM 2265 C CA . PHE A 1 296 ? -5.864 -5.674 15.068 1.00 97.81 296 PHE A CA 1
ATOM 2266 C C . PHE A 1 296 ? -7.142 -6.195 14.412 1.00 97.81 296 PHE A C 1
ATOM 2268 O O . PHE A 1 296 ? -8.093 -6.563 15.097 1.00 97.81 296 PHE A O 1
ATOM 2275 N N . LEU A 1 297 ? -7.145 -6.314 13.081 1.00 98.31 297 LEU A N 1
ATOM 2276 C CA . LEU A 1 297 ? -8.302 -6.822 12.325 1.00 98.31 297 LEU A CA 1
ATOM 2277 C C . LEU A 1 297 ? -8.637 -8.288 12.651 1.00 98.31 297 LEU A C 1
ATOM 2279 O O . LEU A 1 297 ? -9.736 -8.754 12.369 1.00 98.31 297 LEU A O 1
ATOM 2283 N N . LEU A 1 298 ? -7.679 -9.023 13.225 1.00 97.50 298 LEU A N 1
ATOM 2284 C CA . LEU A 1 298 ? -7.817 -10.432 13.600 1.00 97.50 298 LEU A CA 1
ATOM 2285 C C . LEU A 1 298 ? -7.928 -10.664 15.115 1.00 97.50 298 LEU A C 1
ATOM 2287 O O . LEU A 1 298 ? -7.837 -11.827 15.542 1.00 97.50 298 LEU A O 1
ATOM 2291 N N . ASP A 1 299 ? -8.076 -9.593 15.904 1.00 97.00 299 ASP A N 1
ATOM 2292 C CA . ASP A 1 299 ? -8.317 -9.690 17.343 1.00 97.00 299 ASP A CA 1
ATOM 2293 C C . ASP A 1 299 ? -9.611 -10.469 17.618 1.00 97.00 299 ASP A C 1
ATOM 2295 O O . ASP A 1 299 ? -10.607 -10.353 16.902 1.00 97.00 299 ASP A O 1
ATOM 2299 N N . ASP A 1 300 ? -9.603 -11.271 18.684 1.00 96.00 300 ASP A N 1
ATOM 2300 C CA . ASP A 1 300 ? -10.851 -11.798 19.235 1.00 96.00 300 ASP A CA 1
ATOM 2301 C C . ASP A 1 300 ? -11.653 -10.610 19.797 1.00 96.00 300 ASP A C 1
ATOM 2303 O O . ASP A 1 300 ? -11.090 -9.845 20.590 1.00 96.00 300 ASP A O 1
ATOM 2307 N N . PRO A 1 301 ? -12.944 -10.442 19.455 1.00 96.94 301 PRO A N 1
ATOM 2308 C CA . PRO A 1 301 ? -13.751 -9.342 19.981 1.00 96.94 301 PRO A CA 1
ATOM 2309 C C . PRO A 1 301 ? -13.728 -9.225 21.514 1.00 96.94 301 PRO A C 1
ATOM 2311 O O . PRO A 1 301 ? -13.819 -8.127 22.061 1.00 96.94 301 PRO A O 1
ATOM 2314 N N . LYS A 1 302 ? -13.510 -10.331 22.241 1.00 94.75 302 LYS A N 1
ATOM 2315 C CA . LYS A 1 302 ? -13.382 -10.343 23.709 1.00 94.75 302 LYS A CA 1
ATOM 2316 C C . LYS A 1 302 ? -12.165 -9.563 24.220 1.00 94.75 302 LYS A C 1
ATOM 2318 O O . LYS A 1 302 ? -12.191 -9.083 25.355 1.00 94.75 302 LYS A O 1
ATOM 2323 N N . ILE A 1 303 ? -11.114 -9.407 23.411 1.00 95.06 303 ILE A N 1
ATOM 2324 C CA . ILE A 1 303 ? -9.911 -8.636 23.764 1.00 95.06 303 ILE A CA 1
ATOM 2325 C C . ILE A 1 303 ? -10.196 -7.127 23.800 1.00 95.06 303 ILE A C 1
ATOM 2327 O O . ILE A 1 303 ? -9.501 -6.415 24.533 1.00 95.06 303 ILE A O 1
ATOM 2331 N N . ALA A 1 304 ? -11.251 -6.646 23.122 1.00 95.31 304 ALA A N 1
ATOM 2332 C CA . ALA A 1 304 ? -11.646 -5.234 23.109 1.00 95.31 304 ALA A CA 1
ATOM 2333 C C . ALA A 1 304 ? -11.704 -4.630 24.517 1.00 95.31 304 ALA A C 1
ATOM 2335 O O . ALA A 1 304 ? -11.058 -3.625 24.811 1.00 95.31 304 ALA A O 1
ATOM 2336 N N . LYS A 1 305 ? -12.399 -5.324 25.427 1.00 95.62 305 LYS A N 1
ATOM 2337 C CA . LYS A 1 305 ? -12.580 -4.886 26.815 1.00 95.62 305 LYS A CA 1
ATOM 2338 C C . LYS A 1 305 ? -11.255 -4.773 27.567 1.00 95.62 305 LYS A C 1
ATOM 2340 O O . LYS A 1 305 ? -11.054 -3.833 28.331 1.00 95.62 305 LYS A O 1
ATOM 2345 N N . SER A 1 306 ? -10.345 -5.725 27.352 1.00 96.44 306 SER A N 1
ATOM 2346 C CA . SER A 1 306 ? -9.043 -5.751 28.029 1.00 96.44 306 SER A CA 1
ATOM 2347 C C . SER A 1 306 ? -8.133 -4.618 27.555 1.00 96.44 306 SER A C 1
ATOM 2349 O O . SER A 1 306 ? -7.528 -3.933 28.380 1.00 96.44 306 SER A O 1
ATOM 2351 N N . LYS A 1 307 ? -8.081 -4.381 26.239 1.00 97.00 307 LYS A N 1
ATOM 2352 C CA . LYS A 1 307 ? -7.309 -3.285 25.643 1.00 97.00 307 LYS A CA 1
ATOM 2353 C C . LYS A 1 307 ? -7.868 -1.920 26.047 1.00 97.00 307 LYS A C 1
ATOM 2355 O O . LYS A 1 307 ? -7.118 -1.094 26.556 1.00 97.00 307 LYS A O 1
ATOM 2360 N N . MET A 1 308 ? -9.185 -1.716 25.954 1.00 97.31 308 MET A N 1
ATOM 2361 C CA . MET A 1 308 ? -9.825 -0.460 26.366 1.00 97.31 308 MET A CA 1
ATOM 2362 C C . MET A 1 308 ? -9.627 -0.152 27.857 1.00 97.31 308 MET A C 1
ATOM 2364 O O . MET A 1 308 ? -9.412 0.998 28.233 1.00 97.31 308 MET A O 1
ATOM 2368 N N . LYS A 1 309 ? -9.639 -1.173 28.727 1.00 95.69 309 LYS A N 1
ATOM 2369 C CA . LYS A 1 309 ? -9.349 -0.986 30.158 1.00 95.69 309 LYS A CA 1
ATOM 2370 C C . LYS A 1 309 ? -7.968 -0.353 30.374 1.00 95.69 309 LYS A C 1
ATOM 2372 O O . LYS A 1 309 ? -7.838 0.533 31.220 1.00 95.69 309 LYS A O 1
ATOM 2377 N N . LYS A 1 310 ? -6.966 -0.799 29.608 1.00 94.88 310 LYS A N 1
ATOM 2378 C CA . LYS A 1 310 ? -5.578 -0.321 29.687 1.00 94.88 310 LYS A CA 1
ATOM 2379 C C . LYS A 1 310 ? -5.362 1.011 28.979 1.00 94.88 310 LYS A C 1
ATOM 2381 O O . LYS A 1 310 ? -4.507 1.758 29.435 1.00 94.88 310 LYS A O 1
ATOM 2386 N N . ALA A 1 311 ? -6.144 1.309 27.941 1.00 96.38 311 ALA A N 1
ATOM 2387 C CA . ALA A 1 311 ? -6.010 2.521 27.140 1.00 96.38 311 ALA A CA 1
ATOM 2388 C C . ALA A 1 311 ? -5.883 3.785 28.002 1.00 96.38 311 ALA A C 1
ATOM 2390 O O . ALA A 1 311 ? -6.526 3.913 29.050 1.00 96.38 311 ALA A O 1
ATOM 2391 N N . PHE A 1 312 ? -5.067 4.730 27.554 1.00 96.12 312 PHE A N 1
ATOM 2392 C CA . PHE A 1 312 ? -4.919 6.024 28.201 1.00 96.12 312 PHE A CA 1
ATOM 2393 C C . PHE A 1 312 ? -6.273 6.755 28.248 1.00 96.12 312 PHE A C 1
ATOM 2395 O O . PHE A 1 312 ? -7.017 6.757 27.270 1.00 96.12 312 PHE A O 1
ATOM 2402 N N . CYS A 1 313 ? -6.632 7.305 29.408 1.00 96.69 313 CYS A N 1
ATOM 2403 C CA . CYS A 1 313 ? -7.848 8.100 29.611 1.00 96.69 313 CYS A CA 1
ATOM 2404 C C . CYS A 1 313 ? -7.743 8.795 30.969 1.00 96.69 313 CYS A C 1
ATOM 2406 O O . CYS A 1 313 ? -8.132 8.245 32.001 1.00 96.69 313 CYS A O 1
ATOM 2408 N N . GLU A 1 314 ? -7.121 9.964 30.961 1.00 95.81 314 GLU A N 1
ATOM 2409 C CA . GLU A 1 314 ? -6.968 10.817 32.132 1.00 95.81 314 GLU A CA 1
ATOM 2410 C C . GLU A 1 314 ? -8.175 11.771 32.236 1.00 95.81 314 GLU A C 1
ATOM 2412 O O . GLU A 1 314 ? -8.589 12.306 31.204 1.00 95.81 314 GLU A O 1
ATOM 2417 N N . PRO A 1 315 ? -8.767 11.981 33.432 1.00 96.00 315 PRO A N 1
ATOM 2418 C CA . PRO A 1 315 ? -9.881 12.914 33.605 1.00 96.00 315 PRO A CA 1
ATOM 2419 C C . PRO A 1 315 ? -9.578 14.298 33.014 1.00 96.00 315 PRO A C 1
ATOM 2421 O O . PRO A 1 315 ? -8.541 14.883 33.311 1.00 96.00 315 PRO A O 1
ATOM 2424 N N . GLY A 1 316 ? -10.482 14.822 32.184 1.00 94.06 316 GLY A N 1
ATOM 2425 C CA . GLY A 1 316 ? -10.355 16.153 31.582 1.00 94.06 316 GLY A CA 1
ATOM 2426 C C . GLY A 1 316 ? -9.390 16.260 30.391 1.00 94.06 316 GLY A C 1
ATOM 2427 O O . GLY A 1 316 ? -9.402 17.271 29.693 1.00 94.06 316 GLY A O 1
ATOM 2428 N N . ASN A 1 317 ? -8.574 15.238 30.109 1.00 95.00 317 ASN A N 1
ATOM 2429 C CA . ASN A 1 317 ? -7.611 15.271 29.006 1.00 95.00 317 ASN A CA 1
ATOM 2430 C C . ASN A 1 317 ? -8.291 14.934 27.672 1.00 95.00 317 ASN A C 1
ATOM 2432 O O . ASN A 1 317 ? -8.530 13.767 27.368 1.00 95.00 317 ASN A O 1
ATOM 2436 N N . THR A 1 318 ? -8.585 15.947 26.859 1.00 94.94 318 THR A N 1
ATOM 2437 C CA . THR A 1 318 ? -9.179 15.773 25.521 1.00 94.94 318 THR A CA 1
ATOM 2438 C C . THR A 1 318 ? -8.142 15.734 24.395 1.00 94.94 318 THR A C 1
ATOM 2440 O O . THR A 1 318 ? -8.457 15.278 23.301 1.00 94.94 318 THR A O 1
ATOM 2443 N N . THR A 1 319 ? -6.891 16.132 24.654 1.00 93.75 319 THR A N 1
ATOM 2444 C CA . THR A 1 319 ? -5.818 16.183 23.643 1.00 93.75 319 THR A CA 1
ATOM 2445 C C . THR A 1 319 ? -5.427 14.797 23.135 1.00 93.75 319 THR A C 1
ATOM 2447 O O . THR A 1 319 ? -5.260 14.590 21.934 1.00 93.75 319 THR A O 1
ATOM 2450 N N . PHE A 1 320 ? -5.267 13.831 24.041 1.00 94.81 320 PHE A N 1
ATOM 2451 C CA . PHE A 1 320 ? -5.036 12.434 23.683 1.00 94.81 320 PHE A CA 1
ATOM 2452 C C . PHE A 1 320 ? -5.938 11.548 24.533 1.00 94.81 320 PHE A C 1
ATOM 2454 O O . PHE A 1 320 ? -5.568 11.126 25.624 1.00 94.81 320 PHE A O 1
ATOM 2461 N N . CYS A 1 321 ? -7.132 11.253 24.022 1.00 96.94 321 CYS A N 1
ATOM 2462 C CA . CYS A 1 321 ? -8.087 10.373 24.685 1.00 96.94 321 CYS A CA 1
ATOM 2463 C C . CYS A 1 321 ? -8.586 9.303 23.705 1.00 96.94 321 CYS A C 1
ATOM 2465 O O . CYS A 1 321 ? -9.591 9.514 23.024 1.00 96.94 321 CYS A O 1
ATOM 2467 N N . PRO A 1 322 ? -7.907 8.142 23.616 1.00 97.06 322 PRO A N 1
ATOM 2468 C CA . PRO A 1 322 ? -8.317 7.047 22.741 1.00 97.06 322 PRO A CA 1
ATOM 2469 C C . PRO A 1 322 ? -9.813 6.688 22.817 1.00 97.06 322 PRO A C 1
ATOM 2471 O O . PRO A 1 322 ? -10.410 6.483 21.762 1.00 97.06 322 PRO A O 1
ATOM 2474 N N . PRO A 1 323 ? -10.470 6.652 23.998 1.00 97.44 323 PRO A N 1
ATOM 2475 C CA . PRO A 1 323 ? -11.917 6.444 24.068 1.00 97.44 323 PRO A CA 1
ATOM 2476 C C . PRO A 1 323 ? -12.751 7.490 23.309 1.00 97.44 323 PRO A C 1
ATOM 2478 O O . PRO A 1 323 ? -13.720 7.106 22.653 1.00 97.44 323 PRO A O 1
ATOM 2481 N N . ILE A 1 324 ? -12.371 8.777 23.342 1.00 96.81 324 ILE A N 1
ATOM 2482 C CA . ILE A 1 324 ? -13.030 9.837 22.555 1.00 96.81 324 ILE A CA 1
ATOM 2483 C C . ILE A 1 324 ? -12.794 9.587 21.070 1.00 96.81 324 ILE A C 1
ATOM 2485 O O . ILE A 1 324 ? -13.755 9.521 20.307 1.00 96.81 324 ILE A O 1
ATOM 2489 N N . THR A 1 325 ? -11.539 9.380 20.659 1.00 96.38 325 THR A N 1
ATOM 2490 C CA . THR A 1 325 ? -11.197 9.191 19.242 1.00 96.38 325 THR A CA 1
ATOM 2491 C C . THR A 1 325 ? -11.899 7.978 18.638 1.00 96.38 325 THR A C 1
ATOM 2493 O O . THR A 1 325 ? -12.425 8.056 17.530 1.00 96.38 325 THR A O 1
ATOM 2496 N N . LEU A 1 326 ? -11.953 6.858 19.363 1.00 95.94 326 LEU A N 1
ATOM 2497 C CA . LEU A 1 326 ? -12.627 5.640 18.908 1.00 95.94 326 LEU A CA 1
ATOM 2498 C C . LEU A 1 326 ? -14.141 5.830 18.835 1.00 95.94 326 LEU A C 1
ATOM 2500 O O . LEU A 1 326 ? -14.751 5.447 17.840 1.00 95.94 326 LEU A O 1
ATOM 2504 N N . SER A 1 327 ? -14.739 6.463 19.846 1.00 94.75 327 SER A N 1
ATOM 2505 C CA . SER A 1 327 ? -16.172 6.768 19.818 1.00 94.75 327 SER A CA 1
ATOM 2506 C C . SER A 1 327 ? -16.507 7.693 18.650 1.00 94.75 327 SER A C 1
ATOM 2508 O O . SER A 1 327 ? -17.433 7.412 17.898 1.00 94.75 327 SER A O 1
ATOM 2510 N N . SER A 1 328 ? -15.685 8.719 18.418 1.00 93.00 328 SER A N 1
ATOM 2511 C CA . SER A 1 328 ? -15.839 9.627 17.282 1.00 93.00 328 SER A CA 1
ATOM 2512 C C . SER A 1 328 ? -15.711 8.928 15.935 1.00 93.00 328 SER A C 1
ATOM 2514 O O . SER A 1 328 ? -16.508 9.148 15.027 1.00 93.00 328 SER A O 1
ATOM 2516 N N . THR A 1 329 ? -14.756 8.007 15.829 1.00 93.44 329 THR A N 1
ATOM 2517 C CA . THR A 1 329 ? -14.500 7.270 14.591 1.00 93.44 329 THR A CA 1
ATOM 2518 C C . THR A 1 329 ? -15.624 6.295 14.241 1.00 93.44 329 THR A C 1
ATOM 2520 O O . THR A 1 329 ? -15.882 6.091 13.059 1.00 93.44 329 THR A O 1
ATOM 2523 N N . PHE A 1 330 ? -16.276 5.676 15.231 1.00 92.06 330 PHE A N 1
ATOM 2524 C CA . PHE A 1 330 ? -17.182 4.544 14.991 1.00 92.06 330 PHE A CA 1
ATOM 2525 C C . PHE A 1 330 ? -18.651 4.784 15.369 1.00 92.06 330 PHE A C 1
ATOM 2527 O O . PHE A 1 330 ? -19.495 4.007 14.935 1.00 92.06 330 PHE A O 1
ATOM 2534 N N . CYS A 1 331 ? -18.972 5.820 16.152 1.00 89.00 331 CYS A N 1
ATOM 2535 C CA . CYS A 1 331 ? -20.333 6.059 16.670 1.00 89.00 331 CYS A CA 1
ATOM 2536 C C . CYS A 1 331 ? -20.991 7.343 16.158 1.00 89.00 331 CYS A C 1
ATOM 2538 O O . CYS A 1 331 ? -22.154 7.572 16.460 1.00 89.00 331 CYS A O 1
ATOM 2540 N N . PHE A 1 332 ? -20.251 8.217 15.473 1.00 85.88 332 PHE A N 1
ATOM 2541 C CA . PHE A 1 332 ? -20.785 9.468 14.923 1.00 85.88 332 PHE A CA 1
ATOM 2542 C C . PHE A 1 332 ? -20.914 9.486 13.391 1.00 85.88 332 PHE A C 1
ATOM 2544 O O . PHE A 1 332 ? -21.721 10.271 12.895 1.00 85.88 332 PHE A O 1
ATOM 2551 N N . PRO A 1 333 ? -20.178 8.679 12.593 1.00 77.62 333 PRO A N 1
ATOM 2552 C CA . PRO A 1 333 ? -20.420 8.663 11.157 1.00 77.62 333 PRO A CA 1
ATOM 2553 C C . PRO A 1 333 ? -21.766 7.986 10.826 1.00 77.62 333 PRO A C 1
ATOM 2555 O O . PRO A 1 333 ? -21.949 6.818 11.187 1.00 77.62 333 PRO A O 1
ATOM 2558 N N . PRO A 1 334 ? -22.653 8.640 10.046 1.00 58.94 334 PRO A N 1
ATOM 2559 C CA . PRO A 1 334 ? -23.975 8.099 9.693 1.00 58.94 334 PRO A CA 1
ATOM 2560 C C . PRO A 1 334 ? -23.921 6.745 8.969 1.00 58.94 334 PRO A C 1
ATOM 2562 O O . PRO A 1 334 ? -24.852 5.944 9.007 1.00 58.94 334 PRO A O 1
ATOM 2565 N N . SER A 1 335 ? -22.800 6.464 8.300 1.00 58.59 335 SER A N 1
ATOM 2566 C CA . SER A 1 335 ? -22.561 5.238 7.536 1.00 58.59 335 SER A CA 1
ATOM 2567 C C . SER A 1 335 ? -22.534 3.959 8.382 1.00 58.59 335 SER A C 1
ATOM 2569 O O . SER A 1 335 ? -22.587 2.870 7.816 1.00 58.59 335 SER A O 1
ATOM 2571 N N . HIS A 1 336 ? -22.434 4.059 9.712 1.00 59.81 336 HIS A N 1
ATOM 2572 C CA . HIS A 1 336 ? -22.327 2.900 10.606 1.00 59.81 336 HIS A CA 1
ATOM 2573 C C . HIS A 1 336 ? -23.650 2.515 11.292 1.00 59.81 336 HIS A C 1
ATOM 2575 O O . HIS A 1 336 ? -23.671 1.566 12.074 1.00 59.81 336 HIS A O 1
ATOM 2581 N N . GLY A 1 337 ? -24.758 3.210 10.995 1.00 56.97 337 GLY A N 1
ATOM 2582 C CA . GLY A 1 337 ? -26.092 2.892 11.526 1.00 56.97 337 GLY A CA 1
ATOM 2583 C C . GLY A 1 337 ? -26.269 3.160 13.024 1.00 56.97 337 GLY A C 1
ATOM 2584 O O . GLY A 1 337 ? -27.289 2.780 13.596 1.00 56.97 337 GLY A O 1
ATOM 2585 N N . ASN A 1 338 ? -25.282 3.796 13.656 1.00 63.34 338 ASN A N 1
ATOM 2586 C CA . ASN A 1 338 ? -25.327 4.252 15.034 1.00 63.34 338 ASN A CA 1
ATOM 2587 C C . ASN A 1 338 ? -24.951 5.735 15.009 1.00 63.34 338 ASN A C 1
ATOM 2589 O O . ASN A 1 338 ? -23.789 6.058 14.786 1.00 63.34 338 ASN A O 1
ATOM 2593 N N . ASP A 1 339 ? -25.941 6.613 15.174 1.00 76.00 339 ASP A N 1
ATOM 2594 C CA . ASP A 1 339 ? -25.767 8.073 15.063 1.00 76.00 339 ASP A CA 1
ATOM 2595 C C . ASP A 1 339 ? -25.470 8.726 16.422 1.00 76.00 339 ASP A C 1
ATOM 2597 O O . ASP A 1 339 ? -25.447 9.951 16.564 1.00 76.00 339 ASP A O 1
ATOM 2601 N N . SER A 1 340 ? -25.301 7.904 17.460 1.00 86.69 340 SER A N 1
ATOM 2602 C CA . SER A 1 340 ? -25.008 8.380 18.801 1.00 86.69 340 SER A CA 1
ATOM 2603 C C . SER A 1 340 ? -24.220 7.366 19.626 1.00 86.69 340 SER A C 1
ATOM 2605 O O . SER A 1 340 ? -24.391 6.152 19.506 1.00 86.69 340 SER A O 1
ATOM 2607 N N . LEU A 1 341 ? -23.379 7.884 20.516 1.00 90.94 341 LEU A N 1
ATOM 2608 C CA . LEU A 1 341 ? -22.782 7.146 21.619 1.00 90.94 341 LEU A CA 1
ATOM 2609 C C . LEU A 1 341 ? -23.681 7.299 22.848 1.00 90.94 341 LEU A C 1
ATOM 2611 O O . LEU A 1 341 ? -23.738 8.380 23.434 1.00 90.94 341 LEU A O 1
ATOM 2615 N N . VAL A 1 342 ? -24.339 6.216 23.260 1.00 91.50 342 VAL A N 1
ATOM 2616 C CA . VAL A 1 342 ? -25.147 6.180 24.487 1.00 91.50 342 VAL A CA 1
ATOM 2617 C C . VAL A 1 342 ? -24.293 5.689 25.654 1.00 91.50 342 VAL A C 1
ATOM 2619 O O . VAL A 1 342 ? -23.684 4.619 25.590 1.00 91.50 342 VAL A O 1
ATOM 2622 N N . ILE A 1 343 ? -24.251 6.472 26.729 1.00 93.06 343 ILE A N 1
ATOM 2623 C CA . ILE A 1 343 ? -23.559 6.150 27.976 1.00 93.06 343 ILE A CA 1
ATOM 2624 C C . ILE A 1 343 ? -24.609 5.921 29.058 1.00 93.06 343 ILE A C 1
ATOM 2626 O O . ILE A 1 343 ? -25.307 6.852 29.459 1.00 93.06 343 ILE A O 1
ATOM 2630 N N . HIS A 1 344 ? -24.689 4.680 29.539 1.00 89.69 344 HIS A N 1
ATOM 2631 C CA . HIS A 1 344 ? -25.585 4.304 30.627 1.00 89.69 344 HIS A CA 1
ATOM 2632 C C . HIS A 1 344 ? -24.899 4.480 31.982 1.00 89.69 344 HIS A C 1
ATOM 2634 O O . HIS A 1 344 ? -23.873 3.844 32.238 1.00 89.69 344 HIS A O 1
ATOM 2640 N N . ARG A 1 345 ? -25.463 5.322 32.852 1.00 89.69 345 ARG A N 1
ATOM 2641 C CA . ARG A 1 345 ? -24.914 5.616 34.187 1.00 89.69 345 ARG A CA 1
ATOM 2642 C C . ARG A 1 345 ? -26.034 5.894 35.184 1.00 89.69 345 ARG A C 1
ATOM 2644 O O . ARG A 1 345 ? -27.132 6.295 34.813 1.00 89.69 345 ARG A O 1
ATOM 2651 N N . SER A 1 346 ? -25.764 5.654 36.465 1.00 87.62 346 SER A N 1
ATOM 2652 C CA . SER A 1 346 ? -26.783 5.817 37.504 1.00 87.62 346 SER A CA 1
ATOM 2653 C C . SER A 1 346 ? -27.223 7.286 37.645 1.00 87.62 346 SER A C 1
ATOM 2655 O O . SER A 1 346 ? -26.464 8.189 37.273 1.00 87.62 346 SER A O 1
ATOM 2657 N N . PRO A 1 347 ? -28.422 7.561 38.194 1.00 87.62 347 PRO A N 1
ATOM 2658 C CA . PRO A 1 347 ? -28.885 8.929 38.434 1.00 87.62 347 PRO A CA 1
ATOM 2659 C C . PRO A 1 347 ? -27.899 9.762 39.265 1.00 87.62 347 PRO A C 1
ATOM 2661 O O . PRO A 1 347 ? -27.704 10.943 38.988 1.00 87.62 347 PRO A O 1
ATOM 2664 N N . GLU A 1 348 ? -27.220 9.138 40.231 1.00 85.38 348 GLU A N 1
ATOM 2665 C CA . GLU A 1 348 ? -26.219 9.779 41.095 1.00 85.38 348 GLU A CA 1
ATOM 2666 C C . GLU A 1 348 ? -24.963 10.209 40.323 1.00 85.38 348 GLU A C 1
ATOM 2668 O O . GLU A 1 348 ? -24.292 11.158 40.720 1.00 85.38 348 GLU A O 1
ATOM 2673 N N . ASN A 1 349 ? -24.678 9.552 39.196 1.00 82.94 349 ASN A N 1
ATOM 2674 C CA . ASN A 1 349 ? -23.569 9.869 38.296 1.00 82.94 349 ASN A CA 1
ATOM 2675 C C . ASN A 1 349 ? -24.012 10.728 37.095 1.00 82.94 349 ASN A C 1
ATOM 2677 O O . ASN A 1 349 ? -23.285 10.831 36.109 1.00 82.94 349 ASN A O 1
ATOM 2681 N N . GLY A 1 350 ? -25.197 11.344 37.163 1.00 82.88 350 GLY A N 1
ATOM 2682 C CA . GLY A 1 350 ? -25.716 12.254 36.138 1.00 82.88 350 GLY A CA 1
ATOM 2683 C C . GLY A 1 350 ? -26.667 11.623 35.117 1.00 82.88 350 GLY A C 1
ATOM 2684 O O . GLY A 1 350 ? -27.031 12.309 34.165 1.00 82.88 350 GLY A O 1
ATOM 2685 N N . GLY A 1 351 ? -27.071 10.358 35.309 1.00 89.25 351 GLY A N 1
ATOM 2686 C CA . GLY A 1 351 ? -28.058 9.653 34.478 1.00 89.25 351 GLY A CA 1
ATOM 2687 C C . GLY A 1 351 ? -27.619 9.399 33.032 1.00 89.25 351 GLY A C 1
ATOM 2688 O O . GLY A 1 351 ? -26.612 9.932 32.570 1.00 89.25 351 GLY A O 1
ATOM 2689 N N . ASP A 1 352 ? -28.358 8.565 32.306 1.00 94.50 352 ASP A N 1
ATOM 2690 C CA . ASP A 1 352 ? -28.036 8.229 30.914 1.00 94.50 352 ASP A CA 1
ATOM 2691 C C . ASP A 1 352 ? -27.862 9.478 30.032 1.00 94.50 352 ASP A C 1
ATOM 2693 O O . ASP A 1 352 ? -28.636 10.434 30.109 1.00 94.50 352 ASP A O 1
ATOM 2697 N N . VAL A 1 353 ? -26.843 9.461 29.171 1.00 93.88 353 VAL A N 1
ATOM 2698 C CA . VAL A 1 353 ? -26.525 10.560 28.248 1.00 93.88 353 VAL A CA 1
ATOM 2699 C C . VAL A 1 353 ? -26.186 10.010 26.866 1.00 93.88 353 VAL A C 1
ATOM 2701 O O . VAL A 1 353 ? -25.605 8.932 26.743 1.00 93.88 353 VAL A O 1
ATOM 2704 N N . ALA A 1 354 ? -26.550 10.743 25.815 1.00 93.69 354 ALA A N 1
ATOM 2705 C CA . ALA A 1 354 ? -26.238 10.394 24.435 1.00 93.69 354 ALA A CA 1
ATOM 2706 C C . ALA A 1 354 ? -25.479 11.537 23.754 1.00 93.69 354 ALA A C 1
ATOM 2708 O O . ALA A 1 354 ? -25.897 12.692 23.820 1.00 93.69 354 ALA A O 1
ATOM 2709 N N . TYR A 1 355 ? -24.387 11.200 23.073 1.00 94.25 355 TYR A N 1
ATOM 2710 C CA . TYR A 1 355 ? -23.579 12.135 22.291 1.00 94.25 355 TYR A CA 1
ATOM 2711 C C . TYR A 1 355 ? -23.725 11.824 20.808 1.00 94.25 355 TYR A C 1
ATOM 2713 O O . TYR A 1 355 ? -23.601 10.667 20.423 1.00 94.25 355 TYR A O 1
ATOM 2721 N N . THR A 1 356 ? -23.941 12.834 19.968 1.00 91.75 356 THR A N 1
ATOM 2722 C CA . THR A 1 356 ? -24.044 12.676 18.500 1.00 91.75 356 THR A CA 1
ATOM 2723 C C . THR A 1 356 ? -22.831 13.229 17.757 1.00 91.75 356 THR A C 1
ATOM 2725 O O . THR A 1 356 ? -22.705 13.070 16.547 1.00 91.75 356 THR A O 1
ATOM 2728 N N . ASN A 1 357 ? -21.930 13.910 18.467 1.00 91.94 357 ASN A N 1
ATOM 2729 C CA . ASN A 1 357 ? -20.739 14.515 17.896 1.00 91.94 357 ASN A CA 1
ATOM 2730 C C . ASN A 1 357 ? -19.600 14.576 18.922 1.00 91.94 357 ASN A C 1
ATOM 2732 O O . ASN A 1 357 ? -19.809 14.517 20.136 1.00 91.94 357 ASN A O 1
ATOM 2736 N N . GLN A 1 358 ? -18.379 14.714 18.407 1.00 93.81 358 GLN A N 1
ATOM 2737 C CA . GLN A 1 358 ? -17.160 14.735 19.212 1.00 93.81 358 GLN A CA 1
ATOM 2738 C C . GLN A 1 358 ? -17.062 15.963 20.120 1.00 93.81 358 GLN A C 1
ATOM 2740 O O . GLN A 1 358 ? -16.589 15.828 21.242 1.00 93.81 358 GLN A O 1
ATOM 2745 N N . ALA A 1 359 ? -17.535 17.129 19.673 1.00 95.19 359 ALA A N 1
ATOM 2746 C CA . ALA A 1 359 ? -17.406 18.372 20.430 1.00 95.19 359 ALA A CA 1
ATOM 2747 C C . ALA A 1 359 ? -18.189 18.326 21.753 1.00 95.19 359 ALA A C 1
ATOM 2749 O O . ALA A 1 359 ? -17.668 18.723 22.795 1.00 95.19 359 ALA A O 1
ATOM 2750 N N . ASP A 1 360 ? -19.412 17.788 21.737 1.00 95.50 360 ASP A N 1
ATOM 2751 C CA . ASP A 1 360 ? -20.209 17.608 22.954 1.00 95.50 360 ASP A CA 1
ATOM 2752 C C . ASP A 1 360 ? -19.573 16.586 23.907 1.00 95.50 360 ASP A C 1
ATOM 2754 O O . ASP A 1 360 ? -19.527 16.816 25.117 1.00 95.50 360 ASP A O 1
ATOM 2758 N N . LEU A 1 361 ? -19.034 15.488 23.364 1.00 96.00 361 LEU A N 1
ATOM 2759 C CA . LEU A 1 361 ? -18.338 14.469 24.151 1.00 96.00 361 LEU A CA 1
ATOM 2760 C C . LEU A 1 361 ? -17.077 15.035 24.826 1.00 96.00 361 LEU A C 1
ATOM 2762 O O . LEU A 1 361 ? -16.830 14.780 26.004 1.00 96.00 361 LEU A O 1
ATOM 2766 N N . GLU A 1 362 ? -16.287 15.821 24.093 1.00 97.19 362 GLU A N 1
ATOM 2767 C CA . GLU A 1 362 ? -15.085 16.484 24.605 1.00 97.19 362 GLU A CA 1
ATOM 2768 C C . GLU A 1 362 ? -15.410 17.538 25.659 1.00 97.19 362 GLU A C 1
ATOM 2770 O O . GLU A 1 362 ? -14.706 17.618 26.664 1.00 97.19 362 GLU A O 1
ATOM 2775 N N . ARG A 1 363 ? -16.478 18.323 25.477 1.00 97.38 363 ARG A N 1
ATOM 2776 C CA . ARG A 1 363 ? -16.911 19.325 26.460 1.00 97.38 363 ARG A CA 1
ATOM 2777 C C . ARG A 1 363 ? -17.245 18.679 27.803 1.00 97.38 363 ARG A C 1
ATOM 2779 O O . ARG A 1 363 ? -16.779 19.132 28.851 1.00 97.38 363 ARG A O 1
ATOM 2786 N N . ASP A 1 364 ? -18.055 17.628 27.785 1.00 96.88 364 ASP A N 1
ATOM 2787 C CA . ASP A 1 364 ? -18.519 16.987 29.013 1.00 96.88 364 ASP A CA 1
ATOM 2788 C C . ASP A 1 364 ? -17.394 16.179 29.679 1.00 96.88 364 ASP A C 1
ATOM 2790 O O . ASP A 1 364 ? -17.265 16.189 30.904 1.00 96.88 364 ASP A O 1
ATOM 2794 N N . PHE A 1 365 ? -16.515 15.545 28.895 1.00 97.25 365 PHE A N 1
ATOM 2795 C CA . PHE A 1 365 ? -15.324 14.882 29.432 1.00 97.25 365 PHE A CA 1
ATOM 2796 C C . PHE A 1 365 ? -14.306 15.884 29.999 1.00 97.25 365 PHE A C 1
ATOM 2798 O O . PHE A 1 365 ? -13.780 15.686 31.093 1.00 97.25 365 PHE A O 1
ATOM 2805 N N . GLY A 1 366 ? -14.067 16.986 29.283 1.00 97.38 366 GLY A N 1
ATOM 2806 C CA . GLY A 1 366 ? -13.142 18.060 29.651 1.00 97.38 366 GLY A CA 1
ATOM 2807 C C . GLY A 1 366 ? -13.552 18.809 30.918 1.00 97.38 366 GLY A C 1
ATOM 2808 O O . GLY A 1 366 ? -12.704 19.167 31.730 1.00 97.38 366 GLY A O 1
ATOM 2809 N N . SER A 1 367 ? -14.857 19.004 31.123 1.00 96.81 367 SER A N 1
ATOM 2810 C CA . SER A 1 367 ? -15.402 19.636 32.335 1.00 96.81 367 SER A CA 1
ATOM 2811 C C . SER A 1 367 ? -15.494 18.696 33.543 1.00 96.81 367 SER A C 1
ATOM 2813 O O . SER A 1 367 ? -15.763 19.156 34.652 1.00 96.81 367 SER A O 1
ATOM 2815 N N . GLY A 1 368 ? -15.286 17.389 33.349 1.00 94.62 368 GLY A N 1
ATOM 2816 C CA . GLY A 1 368 ? -15.474 16.367 34.381 1.00 94.62 368 GLY A CA 1
ATOM 2817 C C . GLY A 1 368 ? -16.929 15.926 34.578 1.00 94.62 368 GLY A C 1
ATOM 2818 O O . GLY A 1 368 ? -17.190 15.090 35.440 1.00 94.62 368 GLY A O 1
ATOM 2819 N N . ALA A 1 369 ? -17.870 16.432 33.771 1.00 94.19 369 ALA A N 1
ATOM 2820 C CA . ALA A 1 369 ? -19.264 15.988 33.773 1.00 94.19 369 ALA A CA 1
ATOM 2821 C C . ALA A 1 369 ? -19.427 14.532 33.295 1.00 94.19 369 ALA A C 1
ATOM 2823 O O . ALA A 1 369 ? -20.426 13.885 33.618 1.00 94.19 369 ALA A O 1
ATOM 2824 N N . LEU A 1 370 ? -18.451 14.003 32.550 1.00 95.12 370 LEU A N 1
ATOM 2825 C CA . LEU A 1 370 ? -18.358 12.602 32.148 1.00 95.12 370 LEU A CA 1
ATOM 2826 C C . LEU A 1 370 ? -17.101 11.944 32.738 1.00 95.12 370 LEU A C 1
ATOM 2828 O O . LEU A 1 370 ? -15.974 12.344 32.448 1.00 95.12 370 LEU A O 1
ATOM 2832 N N . HIS A 1 371 ? -17.288 10.889 33.533 1.00 94.75 371 HIS A N 1
ATOM 2833 C CA . HIS A 1 371 ? -16.189 10.176 34.180 1.00 94.75 371 HIS A CA 1
ATOM 2834 C C . HIS A 1 371 ? -15.455 9.228 33.197 1.00 94.75 371 HIS A C 1
ATOM 2836 O O . HIS A 1 371 ? -16.105 8.547 32.396 1.00 94.75 371 HIS A O 1
ATOM 2842 N N . PRO A 1 372 ? -14.112 9.078 33.281 1.00 96.00 372 PRO A N 1
ATOM 2843 C CA . PRO A 1 372 ? -13.342 8.158 32.430 1.00 96.00 372 PRO A CA 1
ATOM 2844 C C . PRO A 1 372 ? -13.828 6.711 32.424 1.00 96.00 372 PRO A C 1
ATOM 2846 O O . PRO A 1 372 ? -13.733 6.031 31.403 1.00 96.00 372 PRO A O 1
ATOM 2849 N N . GLY A 1 373 ? -14.336 6.225 33.558 1.00 95.25 373 GLY A N 1
ATOM 2850 C CA . GLY A 1 373 ? -14.879 4.870 33.674 1.00 95.25 373 GLY A CA 1
ATOM 2851 C C . GLY A 1 373 ? -16.085 4.641 32.762 1.00 95.25 373 GLY A C 1
ATOM 2852 O O . GLY A 1 373 ? -16.132 3.625 32.068 1.00 95.25 373 GLY A O 1
ATOM 2853 N N . ASP A 1 374 ? -16.999 5.610 32.711 1.00 95.06 374 ASP A N 1
ATOM 2854 C CA . ASP A 1 374 ? -18.233 5.528 31.926 1.00 95.06 374 ASP A CA 1
ATOM 2855 C C . ASP A 1 374 ? -17.922 5.639 30.431 1.00 95.06 374 ASP A C 1
ATOM 2857 O O . ASP A 1 374 ? -18.358 4.811 29.628 1.00 95.06 374 ASP A O 1
ATOM 2861 N N . LEU A 1 375 ? -17.055 6.591 30.066 1.00 96.12 375 LEU A N 1
ATOM 2862 C CA . LEU A 1 375 ? -16.564 6.745 28.699 1.00 96.12 375 LEU A CA 1
ATOM 2863 C C . LEU A 1 375 ? -15.849 5.478 28.206 1.00 96.12 375 LEU A C 1
ATOM 2865 O O . LEU A 1 375 ? -16.137 4.980 27.116 1.00 96.12 375 LEU A O 1
ATOM 2869 N N . LYS A 1 376 ? -14.941 4.910 29.010 1.00 96.38 376 LYS A N 1
ATOM 2870 C CA . LYS A 1 376 ? -14.261 3.652 28.668 1.00 96.38 376 LYS A CA 1
ATOM 2871 C C . LYS A 1 376 ? -15.241 2.498 28.515 1.00 96.38 376 LYS A C 1
ATOM 2873 O O . LYS A 1 376 ? -15.033 1.664 27.636 1.00 96.38 376 LYS A O 1
ATOM 2878 N N . ALA A 1 377 ? -16.280 2.416 29.345 1.00 95.06 377 ALA A N 1
ATOM 2879 C CA . ALA A 1 377 ? -17.285 1.364 29.241 1.00 95.06 377 ALA A CA 1
ATOM 2880 C C . ALA A 1 377 ? -18.060 1.456 27.915 1.00 95.06 377 ALA A C 1
ATOM 2882 O O . ALA A 1 377 ? -18.160 0.452 27.202 1.00 95.06 377 ALA A O 1
ATOM 2883 N N . ALA A 1 378 ? -18.518 2.653 27.540 1.00 94.25 378 ALA A N 1
ATOM 2884 C CA . ALA A 1 378 ? -19.236 2.886 26.287 1.00 94.25 378 ALA A CA 1
ATOM 2885 C C . ALA A 1 378 ? -18.345 2.677 25.045 1.00 94.25 378 ALA A C 1
ATOM 2887 O O . ALA A 1 378 ? -18.713 1.951 24.116 1.00 94.25 378 ALA A O 1
ATOM 2888 N N . ALA A 1 379 ? -17.123 3.219 25.054 1.00 95.25 379 ALA A N 1
ATOM 2889 C CA . ALA A 1 379 ? -16.154 3.018 23.975 1.00 95.25 379 ALA A CA 1
ATOM 2890 C C . ALA A 1 379 ? -15.763 1.535 23.831 1.00 95.25 379 ALA A C 1
ATOM 2892 O O . ALA A 1 379 ? -15.611 1.023 22.724 1.00 95.25 379 ALA A O 1
ATOM 2893 N N . SER A 1 380 ? -15.637 0.811 24.948 1.00 95.88 380 SER A N 1
ATOM 2894 C CA . SER A 1 380 ? -15.371 -0.632 24.967 1.00 95.88 380 SER A CA 1
ATOM 2895 C C . SER A 1 380 ? -16.491 -1.430 24.296 1.00 95.88 380 SER A C 1
ATOM 2897 O O . SER A 1 380 ? -16.208 -2.293 23.466 1.00 95.88 380 SER A O 1
ATOM 2899 N N . ALA A 1 381 ? -17.756 -1.128 24.611 1.00 93.88 381 ALA A N 1
ATOM 2900 C CA . ALA A 1 381 ? -18.908 -1.771 23.978 1.00 93.88 381 ALA A CA 1
ATOM 2901 C C . ALA A 1 381 ? -18.931 -1.523 22.460 1.00 93.88 381 ALA A C 1
ATOM 2903 O O . ALA A 1 381 ? -19.108 -2.461 21.681 1.00 93.88 381 ALA A O 1
ATOM 2904 N N . SER A 1 382 ? -18.646 -0.287 22.047 1.00 93.62 382 SER A N 1
ATOM 2905 C CA . SER A 1 382 ? -18.540 0.088 20.634 1.00 93.62 382 SER A CA 1
ATOM 2906 C C . SER A 1 382 ? -17.437 -0.701 19.922 1.00 93.62 382 SER A C 1
ATOM 2908 O O . SER A 1 382 ? -17.667 -1.288 18.866 1.00 93.62 382 SER A O 1
ATOM 2910 N N . MET A 1 383 ? -16.259 -0.826 20.540 1.00 95.94 383 MET A N 1
ATOM 2911 C CA . MET A 1 383 ? -15.152 -1.598 19.968 1.00 95.94 383 MET A CA 1
ATOM 2912 C C . MET A 1 383 ? -15.419 -3.103 19.892 1.00 95.94 383 MET A C 1
ATOM 2914 O O . MET A 1 383 ? -14.955 -3.745 18.950 1.00 95.94 383 MET A O 1
ATOM 2918 N N . VAL A 1 384 ? -16.175 -3.675 20.836 1.00 96.88 384 VAL A N 1
ATOM 2919 C CA . VAL A 1 384 ? -16.650 -5.065 20.718 1.00 96.88 384 VAL A CA 1
ATOM 2920 C C . VAL A 1 384 ? -17.498 -5.213 19.455 1.00 96.88 384 VAL A C 1
ATOM 2922 O O . VAL A 1 384 ? -17.215 -6.097 18.652 1.00 96.88 384 VAL A O 1
ATOM 2925 N N . SER A 1 385 ? -18.471 -4.323 19.237 1.00 94.81 385 SER A N 1
ATOM 2926 C CA . SER A 1 385 ? -19.347 -4.356 18.055 1.00 94.81 385 SER A CA 1
ATOM 2927 C C . SER A 1 385 ? -18.566 -4.239 16.737 1.00 94.81 385 SER A C 1
ATOM 2929 O O . SER A 1 385 ? -18.773 -5.024 15.805 1.00 94.81 385 SER A O 1
ATOM 2931 N N . VAL A 1 386 ? -17.596 -3.319 16.675 1.00 95.56 386 VAL A N 1
ATOM 2932 C CA . VAL A 1 386 ? -16.717 -3.141 15.505 1.00 95.56 386 VAL A CA 1
ATOM 2933 C C . VAL A 1 386 ? -15.924 -4.418 15.212 1.00 95.56 386 VAL A C 1
ATOM 2935 O O . VAL A 1 386 ? -15.938 -4.914 14.083 1.00 95.56 386 VAL A O 1
ATOM 2938 N N . LEU A 1 387 ? -15.261 -4.996 16.220 1.00 97.69 387 LEU A N 1
ATOM 2939 C CA . LEU A 1 387 ? -14.477 -6.220 16.032 1.00 97.69 387 LEU A CA 1
ATOM 2940 C C . LEU A 1 387 ? -15.355 -7.434 15.717 1.00 97.69 387 LEU A C 1
ATOM 2942 O O . LEU A 1 387 ? -14.943 -8.291 14.939 1.00 97.69 387 LEU A O 1
ATOM 2946 N N . GLU A 1 388 ? -16.566 -7.522 16.271 1.00 97.88 388 GLU A N 1
ATOM 2947 C CA . GLU A 1 388 ? -17.526 -8.563 15.900 1.00 97.88 388 GLU A CA 1
ATOM 2948 C C . GLU A 1 38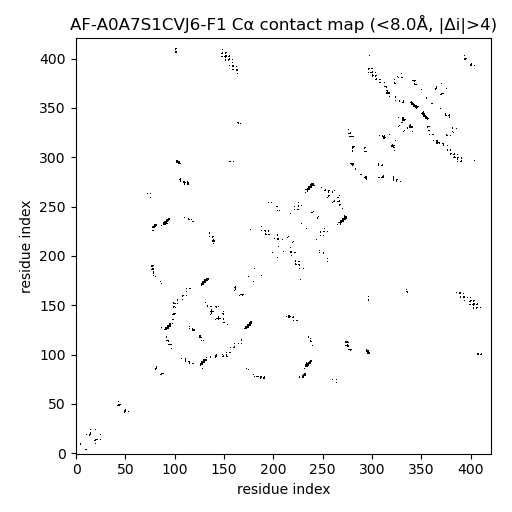8 ? -17.943 -8.453 14.435 1.00 97.88 388 GLU A C 1
ATOM 2950 O O . GLU A 1 388 ? -17.981 -9.469 13.742 1.00 97.88 388 GLU A O 1
ATOM 2955 N N . THR A 1 389 ? -18.217 -7.240 13.956 1.00 96.44 389 THR A N 1
ATOM 2956 C CA . THR A 1 389 ? -18.595 -6.974 12.561 1.00 96.44 389 THR A CA 1
ATOM 2957 C C . THR A 1 389 ? -17.485 -7.407 11.607 1.00 96.44 389 THR A C 1
ATOM 2959 O O . THR A 1 389 ? -17.716 -8.212 10.702 1.00 96.44 389 THR A O 1
ATOM 2962 N N . VAL A 1 390 ? -16.252 -6.963 11.865 1.00 98.06 390 VAL A N 1
ATOM 2963 C CA . VAL A 1 390 ? -15.078 -7.344 11.067 1.00 98.06 390 VAL A CA 1
ATOM 2964 C C . VAL A 1 390 ? -14.825 -8.853 11.141 1.00 98.06 390 VAL A C 1
ATOM 2966 O O . VAL A 1 390 ? -14.628 -9.500 10.113 1.00 98.06 390 VAL A O 1
ATOM 2969 N N . SER A 1 391 ? -14.887 -9.450 12.334 1.00 98.38 391 SER A N 1
ATOM 2970 C CA . SER A 1 391 ? -14.655 -10.885 12.528 1.00 98.38 391 SER A CA 1
ATOM 2971 C C . SER A 1 391 ? -15.697 -11.742 11.805 1.00 98.38 391 SER A C 1
ATOM 2973 O O . SER A 1 391 ? -15.330 -12.699 11.122 1.00 98.38 391 SER A O 1
ATOM 2975 N N . LYS A 1 392 ? -16.985 -11.380 11.876 1.00 98.44 392 LYS A N 1
ATOM 2976 C CA . LYS A 1 392 ? -18.067 -12.060 11.143 1.00 98.44 392 LYS A CA 1
ATOM 2977 C C . LYS A 1 392 ? -17.870 -11.956 9.630 1.00 98.44 392 LYS A C 1
ATOM 2979 O O . LYS A 1 392 ? -18.016 -12.964 8.936 1.00 98.44 392 LYS A O 1
ATOM 2984 N N . ALA A 1 393 ? -17.487 -10.783 9.122 1.00 98.50 393 ALA A N 1
ATOM 2985 C CA . ALA A 1 393 ? -17.221 -10.588 7.698 1.00 98.50 393 ALA A CA 1
ATOM 2986 C C . ALA A 1 393 ? -16.041 -11.446 7.212 1.00 98.50 393 ALA A C 1
ATOM 2988 O O . ALA A 1 393 ? -16.160 -12.150 6.209 1.00 98.50 393 ALA A O 1
ATOM 2989 N N . ILE A 1 394 ? -14.936 -11.468 7.966 1.00 98.62 394 ILE A N 1
ATOM 2990 C CA . ILE A 1 394 ? -13.762 -12.300 7.659 1.00 98.62 394 ILE A CA 1
ATOM 2991 C C . ILE A 1 394 ? -14.116 -13.787 7.693 1.00 98.62 394 ILE A C 1
ATOM 2993 O O . ILE A 1 394 ? -13.690 -14.525 6.816 1.00 98.62 394 ILE A O 1
ATOM 2997 N N . GLN A 1 395 ? -14.893 -14.245 8.677 1.00 98.31 395 GLN A N 1
ATOM 2998 C CA . GLN A 1 395 ? -15.300 -15.652 8.771 1.00 98.31 395 GLN A CA 1
ATOM 2999 C C . GLN A 1 395 ? -16.217 -16.079 7.617 1.00 98.31 395 GLN A C 1
ATOM 3001 O O . GLN A 1 395 ? -16.118 -17.218 7.158 1.00 98.31 395 GLN A O 1
ATOM 3006 N N . SER A 1 396 ? -17.078 -15.169 7.154 1.00 98.38 396 SER A N 1
ATOM 3007 C CA . SER A 1 396 ? -18.040 -15.416 6.073 1.00 98.38 396 SER A CA 1
ATOM 3008 C C . SER A 1 396 ? -17.396 -15.381 4.683 1.00 98.38 396 SER A C 1
ATOM 3010 O O . SER A 1 396 ? -17.886 -16.032 3.763 1.00 98.38 396 SER A O 1
ATOM 3012 N N . ASN A 1 397 ? -16.283 -14.663 4.516 1.00 98.44 397 ASN A N 1
ATOM 3013 C CA . ASN A 1 397 ? -15.512 -14.655 3.278 1.00 98.44 397 ASN A CA 1
ATOM 3014 C C . ASN A 1 397 ? -14.488 -15.808 3.271 1.00 98.44 397 ASN A C 1
ATOM 3016 O O . ASN A 1 397 ? -13.611 -15.887 4.128 1.00 98.44 397 ASN A O 1
ATOM 3020 N N . ASN A 1 398 ? -14.585 -16.713 2.292 1.00 98.12 398 ASN A N 1
ATOM 3021 C CA . ASN A 1 398 ? -13.749 -17.919 2.235 1.00 98.12 398 ASN A CA 1
ATOM 3022 C C . ASN A 1 398 ? -12.244 -17.602 2.166 1.00 98.12 398 ASN A C 1
ATOM 3024 O O . ASN A 1 398 ? -11.448 -18.209 2.891 1.00 98.12 398 ASN A O 1
ATOM 3028 N N . ASP A 1 399 ? -11.862 -16.643 1.326 1.00 98.12 399 ASP A N 1
ATOM 3029 C CA . ASP A 1 399 ? -10.462 -16.296 1.084 1.00 98.12 399 ASP A CA 1
ATOM 3030 C C . ASP A 1 399 ? -9.878 -15.554 2.284 1.00 98.12 399 ASP A C 1
ATOM 3032 O O . ASP A 1 399 ? -8.845 -15.965 2.811 1.00 98.12 399 ASP A O 1
ATOM 3036 N N . ALA A 1 400 ? -10.608 -14.584 2.843 1.00 98.38 400 ALA A N 1
ATOM 3037 C CA . ALA A 1 400 ? -10.192 -13.891 4.060 1.00 98.38 400 ALA A CA 1
ATOM 3038 C C . ALA A 1 400 ? -10.109 -14.831 5.276 1.00 98.38 400 ALA A C 1
ATOM 3040 O O . ALA A 1 400 ? -9.180 -14.720 6.075 1.00 98.38 400 ALA A O 1
ATOM 3041 N N . ASN A 1 401 ? -11.020 -15.800 5.419 1.00 98.50 401 ASN A N 1
ATOM 3042 C CA . ASN A 1 401 ? -10.977 -16.783 6.506 1.00 98.50 401 ASN A CA 1
ATOM 3043 C C . ASN A 1 401 ? -9.755 -17.713 6.386 1.00 98.50 401 ASN A C 1
ATOM 3045 O O . ASN A 1 401 ? -9.045 -17.970 7.366 1.00 98.50 401 ASN A O 1
ATOM 3049 N N . LYS A 1 402 ? -9.468 -18.214 5.176 1.00 98.19 402 LYS A N 1
ATOM 3050 C CA . LYS A 1 402 ? -8.247 -18.991 4.903 1.00 98.19 402 LYS A CA 1
ATOM 3051 C C . LYS A 1 402 ? -6.997 -18.141 5.126 1.00 98.19 402 LYS A C 1
ATOM 3053 O O . LYS A 1 402 ? -6.063 -18.599 5.791 1.00 98.19 402 LYS A O 1
ATOM 3058 N N . GLY A 1 403 ? -7.012 -16.903 4.643 1.00 98.00 403 GLY A N 1
ATOM 3059 C CA . GLY A 1 403 ? -5.959 -15.914 4.819 1.00 98.00 403 GLY A CA 1
ATOM 3060 C C . GLY A 1 403 ? -5.673 -15.639 6.293 1.00 98.00 403 GLY A C 1
ATOM 3061 O O . GLY A 1 403 ? -4.525 -15.722 6.720 1.00 98.00 403 GLY A O 1
ATOM 3062 N N . ALA A 1 404 ? -6.703 -15.443 7.118 1.00 97.94 404 ALA A N 1
ATOM 3063 C CA . ALA A 1 404 ? -6.562 -15.217 8.556 1.00 97.94 404 ALA A CA 1
ATOM 3064 C C . ALA A 1 404 ? -5.840 -16.378 9.256 1.00 97.94 404 ALA A C 1
ATOM 3066 O O . ALA A 1 404 ? -4.988 -16.156 10.120 1.00 97.94 404 ALA A O 1
ATOM 3067 N N . LYS A 1 405 ? -6.131 -17.626 8.867 1.00 96.75 405 LYS A N 1
ATOM 3068 C CA . LYS A 1 405 ? -5.427 -18.813 9.384 1.00 96.75 405 LYS A CA 1
ATOM 3069 C C . LYS A 1 405 ? -3.969 -18.845 8.918 1.00 96.75 405 LYS A C 1
ATOM 3071 O O . LYS A 1 405 ? -3.080 -19.084 9.739 1.00 96.75 405 LYS A O 1
ATOM 3076 N N . ALA A 1 406 ? -3.720 -18.576 7.635 1.00 96.31 406 ALA A N 1
ATOM 3077 C CA . ALA A 1 406 ? -2.377 -18.547 7.057 1.00 96.31 406 ALA A CA 1
ATOM 3078 C C . ALA A 1 406 ? -1.499 -17.461 7.699 1.00 96.31 406 ALA A C 1
ATOM 3080 O O . ALA A 1 406 ? -0.378 -17.744 8.122 1.00 96.31 406 ALA A O 1
ATOM 3081 N N . LEU A 1 407 ? -2.032 -16.251 7.865 1.00 96.12 407 LEU A N 1
ATOM 3082 C CA . LEU A 1 407 ? -1.315 -15.113 8.429 1.00 96.12 407 LEU A CA 1
ATOM 3083 C C . LEU A 1 407 ? -1.022 -15.308 9.925 1.00 96.12 407 LEU A C 1
ATOM 3085 O O . LEU A 1 407 ? 0.100 -15.072 10.372 1.00 96.12 407 LEU A O 1
ATOM 3089 N N . LYS A 1 408 ? -1.970 -15.871 10.695 1.00 95.25 408 LYS A N 1
ATOM 3090 C CA . LYS A 1 408 ? -1.728 -16.290 12.092 1.00 95.25 408 LYS A CA 1
ATOM 3091 C C . LYS A 1 408 ? -0.630 -17.356 12.189 1.00 95.25 408 LYS A C 1
ATOM 3093 O O . LYS A 1 408 ? 0.192 -17.311 13.107 1.00 95.25 408 LYS A O 1
ATOM 3098 N N . ALA A 1 409 ? -0.591 -18.320 11.267 1.00 94.62 409 ALA A N 1
ATOM 3099 C CA . ALA A 1 409 ? 0.469 -19.329 11.224 1.00 94.62 409 ALA A CA 1
ATOM 3100 C C . ALA A 1 409 ? 1.833 -18.711 10.865 1.00 94.62 409 ALA A C 1
ATOM 3102 O O . ALA A 1 409 ? 2.839 -19.031 11.507 1.00 94.62 409 ALA A O 1
ATOM 3103 N N . PHE A 1 410 ? 1.856 -17.783 9.905 1.00 95.12 410 PHE A N 1
ATOM 3104 C CA . PHE A 1 410 ? 3.042 -17.019 9.523 1.00 95.12 410 PHE A CA 1
ATOM 3105 C C . PHE A 1 410 ? 3.605 -16.221 10.710 1.00 95.12 410 PHE A C 1
ATOM 3107 O O . PHE A 1 410 ? 4.782 -16.372 11.053 1.00 95.12 410 PHE A O 1
ATOM 3114 N N . ALA A 1 411 ? 2.756 -15.471 11.421 1.00 92.38 411 ALA A N 1
ATOM 3115 C CA . ALA A 1 411 ? 3.136 -14.715 12.616 1.00 92.38 411 ALA A CA 1
ATOM 3116 C C . ALA A 1 411 ? 3.755 -15.614 13.705 1.00 92.38 411 ALA A C 1
ATOM 3118 O O . ALA A 1 411 ? 4.812 -15.305 14.262 1.00 92.38 411 ALA A O 1
ATOM 3119 N N . LYS A 1 412 ? 3.158 -16.788 13.963 1.00 92.44 412 LYS A N 1
ATOM 3120 C CA . LYS A 1 412 ? 3.691 -17.769 14.928 1.00 92.44 412 LYS A CA 1
ATOM 3121 C C . LYS A 1 412 ? 5.052 -18.329 14.509 1.00 92.44 412 LYS A C 1
ATOM 3123 O O . LYS A 1 412 ? 5.939 -18.470 15.352 1.00 92.44 412 LYS A O 1
ATOM 3128 N N . LYS A 1 413 ? 5.239 -18.654 13.224 1.00 92.19 413 LYS A N 1
ATOM 3129 C CA . LYS A 1 413 ? 6.531 -19.120 12.685 1.00 92.19 413 LYS A CA 1
ATOM 3130 C C . LYS A 1 413 ? 7.611 -18.053 12.879 1.00 92.19 413 LYS A C 1
ATOM 3132 O O . LYS A 1 413 ? 8.721 -18.370 13.306 1.00 92.19 413 LYS A O 1
ATOM 3137 N N . LYS A 1 414 ? 7.261 -16.789 12.637 1.00 87.19 414 LYS A N 1
ATOM 3138 C CA . LYS A 1 414 ? 8.145 -15.636 12.821 1.00 87.19 414 LYS A CA 1
ATOM 3139 C C . LYS A 1 414 ? 8.587 -15.428 14.262 1.00 87.19 414 LYS A C 1
ATOM 3141 O O . LYS A 1 414 ? 9.786 -15.294 14.503 1.00 87.19 414 LYS A O 1
ATOM 3146 N N . ALA A 1 415 ? 7.654 -15.472 15.210 1.00 85.62 415 ALA A N 1
ATOM 3147 C CA . ALA A 1 415 ? 7.973 -15.351 16.631 1.00 85.62 415 ALA A CA 1
ATOM 3148 C C . ALA A 1 415 ? 8.966 -16.439 17.088 1.00 85.62 415 ALA A C 1
ATOM 3150 O O . ALA A 1 415 ? 9.962 -16.137 17.743 1.00 85.62 415 ALA A O 1
ATOM 3151 N N . LYS A 1 416 ? 8.771 -17.692 16.647 1.00 83.50 416 LYS A N 1
ATOM 3152 C CA . LYS A 1 416 ? 9.691 -18.805 16.949 1.00 83.50 416 LYS A CA 1
ATOM 3153 C C . LYS A 1 416 ? 11.084 -18.631 16.341 1.00 83.50 416 LYS A C 1
ATOM 3155 O O . LYS A 1 416 ? 12.059 -19.069 16.939 1.00 83.50 416 LYS A O 1
ATOM 3160 N N . SER A 1 417 ? 11.188 -18.030 15.155 1.00 77.62 417 SER A N 1
ATOM 3161 C CA . SER A 1 417 ? 12.482 -17.781 14.509 1.00 77.62 417 SER A CA 1
ATOM 3162 C C . SER A 1 417 ? 13.274 -16.660 15.182 1.00 77.62 417 SER A C 1
ATOM 3164 O O . SER A 1 417 ? 14.499 -16.704 15.135 1.00 77.62 417 SER A O 1
ATOM 3166 N N . LYS A 1 418 ? 12.600 -15.667 15.777 1.00 69.50 418 LYS A N 1
ATOM 3167 C CA . LYS A 1 418 ? 13.257 -14.581 16.520 1.00 69.50 418 LYS A CA 1
ATOM 3168 C C . LYS A 1 418 ? 13.807 -15.042 17.869 1.00 69.50 418 LYS A C 1
ATOM 3170 O O . LYS A 1 418 ? 14.859 -14.573 18.247 1.00 69.50 418 LYS A O 1
ATOM 3175 N N . GLY A 1 419 ? 13.150 -15.982 18.553 1.00 58.94 419 GLY A N 1
ATOM 3176 C CA . GLY A 1 419 ? 13.643 -16.528 19.828 1.00 58.94 419 GLY A CA 1
ATOM 3177 C C . GLY A 1 419 ? 14.777 -17.558 19.713 1.00 58.94 419 GLY A C 1
ATOM 3178 O O . GLY A 1 419 ? 15.192 -18.105 20.728 1.00 58.94 419 GLY A O 1
ATOM 3179 N N . LYS A 1 420 ? 15.230 -17.884 18.493 1.00 50.62 420 LYS A N 1
ATOM 3180 C CA . LYS A 1 420 ? 16.343 -18.820 18.226 1.00 50.62 420 LYS A CA 1
ATOM 3181 C C . LYS A 1 420 ? 17.632 -18.134 17.755 1.00 50.62 420 LYS A C 1
ATOM 3183 O O . LYS A 1 420 ? 18.644 -18.816 17.628 1.00 50.62 420 LYS A O 1
ATOM 3188 N N . LYS A 1 421 ? 17.563 -16.846 17.422 1.00 40.41 421 LYS A N 1
ATOM 3189 C CA . LYS A 1 421 ? 18.716 -15.982 17.152 1.00 40.41 421 LYS A CA 1
ATOM 3190 C C . LYS A 1 421 ? 18.966 -15.152 18.397 1.00 40.41 421 LYS A C 1
ATOM 3192 O O . LYS A 1 421 ? 20.146 -14.824 18.616 1.00 40.41 421 LYS A O 1
#

pLDDT: mean 91.58, std 10.53, range [40.41, 98.88]

Secondary structure (DSSP, 8-state):
-----SSHHHHHHHHHTTSS-HHHHHHHHHHHHHHHHHHHHHHHHH-HHHHHHHHHHHHHHHHTT------S--------TTTTTSS-TTPEEEEPPPP-SS-BHHHHHHHHHHHHT--B-SS-BPPEEEEE-HHHHHHTTGGGG-HHHHHHHHHHHHHHHHHH-HHHHHTEEEEEHHHHHHHSHHHHHHHHHHHHHHS-HHHHHTTT--TTS-TIIIIIHHHHHHHHHHHH--SEEEE-SSHHHHHHHHHHHHHHHHHS-TTT-PPPEEEE---S---SS--S-GGG--TTSS-BTT--TTHHHHHHHHS---TT--SS-HHHHHHHHHHSSGGGS---EEE---GGGT--EEESSHHHHHHHHHTTSS-HHHHHHHHHHHHHHHHHHHHHHHHHSHHHHHHHHHHHHHHHHHHHHHTT-

Mean predicted aligned error: 7.58 Å

Radius of gyration: 31.79 Å; Cα contacts (8 Å, |Δi|>4): 597; chains: 1; bounding box: 95×39×90 Å

Solvent-accessible surface area (backbone atoms only — not comparable to full-atom values): 22910 Å² total; per-residue 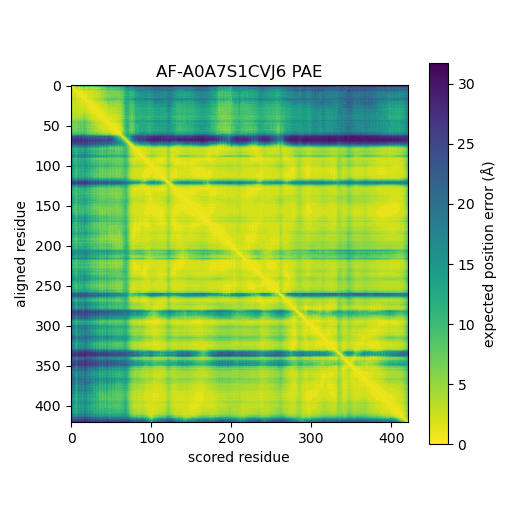(Å²): 130,92,79,84,72,96,49,68,66,64,50,53,52,33,41,76,71,62,77,38,50,72,67,58,52,52,50,56,49,51,54,52,50,48,63,69,44,42,66,58,54,50,47,43,71,73,33,70,68,50,32,52,51,52,51,50,54,53,45,51,61,71,53,67,85,71,82,82,81,71,98,61,83,76,79,78,70,47,31,52,32,44,87,70,70,74,45,63,73,52,12,28,34,31,68,54,80,75,38,51,64,70,53,38,44,51,61,48,47,20,52,54,45,40,60,66,67,41,61,64,59,101,86,50,67,46,46,38,35,43,34,39,50,58,55,46,24,36,47,49,41,28,56,77,39,36,63,68,41,40,51,17,34,51,40,39,47,56,40,36,43,39,56,66,37,48,71,65,45,73,63,37,45,75,43,51,39,58,63,57,40,68,76,36,50,66,32,32,50,48,27,26,51,52,50,57,73,68,52,56,68,66,71,52,39,46,91,81,59,52,94,88,51,55,61,30,53,47,39,54,36,46,31,44,52,43,32,48,50,58,20,53,47,30,46,26,34,39,38,55,72,48,71,72,42,49,48,48,53,49,52,41,51,48,47,28,71,76,71,33,55,71,89,81,44,67,69,48,52,75,45,69,44,58,50,75,74,63,47,23,51,90,71,98,48,78,89,72,68,53,85,60,32,48,58,46,63,81,52,60,37,77,51,32,52,60,35,43,69,68,29,45,63,56,83,40,48,66,90,73,23,30,44,58,47,51,36,44,69,61,20,36,44,71,85,59,81,32,59,44,46,65,38,83,47,54,71,92,68,70,31,65,48,75,34,57,49,58,68,64,48,41,51,35,28,44,72,56,71,40,53,54,69,54,49,36,51,39,30,22,55,53,45,26,54,52,34,43,47,29,41,52,41,29,64,72,34,69,64,18,35,53,14,52,52,52,23,53,51,51,40,53,55,50,56,57,55,61,79,73,109

Foldseek 3Di:
DDDDDPDDVVVVVCPVVVVADPVNVVVVVVVVVCVVCVVVVVCCVPPPVSVVVVVVVVVCVVVPPDDDDDPDPPPQLAAACCVVVQAPAQEEEEEQDQFALFAFPLSLQQRVVSLVVFDDDPPDTGQAEYELALVLSLLQCHLPSPSLLSLLRVLLSLLLNCLQFVPSSVRYRYHYVVVSCVVPVPSLVVQLVVLVVPDDPCLQQDDPRDPPHRCSNRHSSLSSLLSVCVNRQHQAYEDAPDPSVVSSLVSNVCCCVPPPPVVRGNRHHYHHTSGFDLFQDDDPDPVPDDPLGGGTLLDDLVCLLVSLVSGDDDQLDPPDHNLLRLCQSAQQDVSNVHQWQWFADDVVLVGIDIDRHSVVVSVCRNVRNDDSVRSSVSSSVRSSVSSVSSVVSQCPDPSNVVSSVVSNVSVVVVVVVVVVD

InterPro domains:
  IPR002305 Aminoacyl-tRNA synthetase, class Ic [PF00579] (129-387)
  IPR014729 Rossmann-like alpha/beta/alpha sandwich fold [G3DSA:3.40.50.620] (1-70)
  IPR014729 Rossmann-like alpha/beta/alpha sandwich fold [G3DSA:3.40.50.620] (81-367)
  IPR050489 Tyrosine--tRNA ligase [PTHR46264] (129-411)

Nearest PDB structures (foldseek):
  7scq-assembly1_B  TM=8.186E-01  e=2.036E-16  Phaseolus vulgaris
  2cyc-assembly1_B  TM=7.579E-01  e=4.096E-17  Pyrococcus horikoshii OT3
  9cll-assembly1_B  TM=7.834E-01  e=2.924E-16  Plasmodium falciparum 3D7
  7rot-assembly1_A  TM=7.875E-01  e=3.595E-16  Plasmodium falciparum 3D7
  2cyb-assembly1_A  TM=7.795E-01  e=7.794E-14  Archaeoglobus fulgidus

Organism: Cyclophora tenuis (NCBI:txid216820)